Protein AF-A7SLQ4-F1 (afdb_monomer)

Mean predicted aligned error: 9.89 Å

pLDDT: mean 83.35, std 20.15, range [24.86, 98.38]

Solvent-accessible surface area (backbone atoms only — not comparable to full-atom values): 23420 Å² total; per-residue (Å²): 139,83,92,82,86,87,80,87,83,90,86,78,90,88,81,88,87,89,87,78,95,80,77,95,77,78,93,80,78,98,79,84,83,83,80,76,83,69,78,84,71,50,66,44,48,53,41,19,54,51,52,51,51,45,36,73,73,44,34,52,60,49,53,53,50,23,50,53,44,42,46,50,50,45,53,51,52,50,55,51,44,64,48,23,29,78,72,36,71,51,40,41,58,64,72,49,57,76,66,63,71,50,62,82,69,52,42,74,57,50,67,46,31,32,38,40,78,38,44,53,59,76,56,90,78,49,50,80,46,80,39,87,44,87,46,47,60,35,28,30,40,34,58,40,72,43,78,89,46,57,94,28,44,45,100,87,39,28,44,22,23,52,48,50,46,52,53,50,50,56,36,47,56,55,29,51,58,51,50,53,52,33,37,76,68,70,76,45,78,72,58,90,95,51,87,43,78,49,77,52,67,62,88,86,45,37,33,39,31,33,50,87,73,62,31,40,32,38,54,35,46,25,42,78,54,50,77,68,56,34,62,59,52,37,78,70,25,76,72,55,63,51,52,30,34,30,42,49,79,65,94,79,62,85,56,69,60,44,32,32,27,32,61,33,44,62,72,56,51,53,50,52,61,72,66,49,50,74,57,58,46,50,50,50,47,49,56,51,48,49,20,78,73,31,76,69,48,44,74,56,49,46,69,55,56,51,37,35,48,52,55,46,53,72,72,53,77,60,69,80,68,52,37,77,68,35,46,21,48,52,51,43,51,37,47,50,53,47,41,54,23,42,74,66,65,42,36,59,37,84,56,27,77,72,16,49,75,40,75,83,60,52,72,65,58,42,50,53,44,36,57,52,47,42,40,45,71,63,38,97,41,61,33,51,16,44,31,69,74,53,41,91,72,48,88,58,76,69,84,72,88,84,81,86,129

Radius of gyration: 29.83 Å; Cα contacts (8 Å, |Δi|>4): 556; chains: 1; bounding box: 87×60×106 Å

Secondary structure (DSSP, 8-state):
-------------------------------SS---------HHHHHHHHHHHHIIIIIHHHHHHHHHHHHHHHHHHHHHHHHHHHH-TTB-SHHHHHT---GGGSEEEETTEEEEEEEBP--TT-EEEEEE-SSTTEEEEEEES-GGGGGGB-TTSBB-HHHHHHHHHHHHHHHHHHHHHHHHTTS--PPTT---EEEEEETTEEEEEETTTTEEEEEEEEEEPPHHHHHHHTTTSSSPPP-EEE-PPPSS-SS-GGGEEEEE-HHHHHHHHHH--HHHHHHHHHHHHHHHH-HHHHTS-HHHHHHHHHHHHHH---GGGGSGGGHHHHHHHHHHHHHHHHHHT--EETTEEEEETTTTS-HHHHHHHHHHHHHHHS-SSHHHHHHHHHGGG-S-----TT---

InterPro domains:
  IPR024810 MAB21L/Cyclic GMP-AMP synthase-like receptor [SM01265] (101-378)
  IPR046903 Mab-21-like, nucleotidyltransferase domain [PF03281] (110-274)

Sequence (405 aa):
MNRRALSETNLFLSSKRYSSATQLSMLSSSKSLERLDTPQISEEEAFSIELQRFYERKVRTGREKALENKLLAFTAAMKVLINAQLVNERFTITELVQRNPRYCEIRELEANCFEFEIPVYLDGNYELLVHYAEEGGFVRLQIEDCSNWDDCVTEEGYLSASLVRSNLQLTLQKTLINMSKNIENEEDNLPDGVESISVFCDGSTIVLDINHGGILVDLVPSIRLTKYHIGWCKKFTRHIVPTHVLAKACERPMSDPESLWLLSFVEAEKKMLRQLKDNQQRLLDILVELREMDELLGEISFAQMQTVLFHLVSKIEDGFEWRDEELGERFLDALCILEEFLEKKYCEHFYISEANLFVAMGTVTMSQLKDKIRRITKPSCVACGLASIFGATSVVKCGFKGACA

Organism: Nematostella vectensis (NCBI:txid45351)

Structure (mmCIF, N/CA/C/O backbone):
data_AF-A7SLQ4-F1
#
_entry.id   AF-A7SLQ4-F1
#
loop_
_atom_site.group_PDB
_atom_site.id
_atom_site.type_symbol
_atom_site.label_atom_id
_atom_site.label_alt_id
_atom_site.label_comp_id
_atom_site.label_asym_id
_atom_site.label_entity_id
_atom_site.label_seq_id
_atom_site.pdbx_PDB_ins_code
_atom_site.Cartn_x
_atom_site.Cartn_y
_atom_site.Cartn_z
_atom_site.occupancy
_atom_site.B_iso_or_equiv
_atom_site.auth_seq_id
_atom_site.auth_comp_id
_atom_site.auth_asym_id
_atom_site.auth_atom_id
_atom_site.pdbx_PDB_model_num
ATOM 1 N N . MET A 1 1 ? -57.925 37.502 21.559 1.00 34.31 1 MET A N 1
ATOM 2 C CA . MET A 1 1 ? -58.351 37.412 22.976 1.00 34.31 1 MET A CA 1
ATOM 3 C C . MET A 1 1 ? -57.488 36.336 23.625 1.00 34.31 1 MET A C 1
ATOM 5 O O . MET A 1 1 ? -57.490 35.247 23.092 1.00 34.31 1 MET A O 1
ATOM 9 N N . ASN A 1 2 ? -56.674 36.514 24.661 1.00 33.12 2 ASN A N 1
ATOM 10 C CA . ASN A 1 2 ? -56.392 37.630 25.555 1.00 33.12 2 ASN A CA 1
ATOM 11 C C . ASN A 1 2 ? -54.949 37.438 26.087 1.00 33.12 2 ASN A C 1
ATOM 13 O O . ASN A 1 2 ? -54.518 36.307 26.287 1.00 33.12 2 ASN A O 1
ATOM 17 N N . ARG A 1 3 ? -54.215 38.540 26.285 1.00 26.48 3 ARG A N 1
ATOM 18 C CA . ARG A 1 3 ? -52.863 38.612 26.881 1.00 26.48 3 ARG A CA 1
ATOM 19 C C . ARG A 1 3 ? -52.901 38.423 28.408 1.00 26.48 3 ARG A C 1
ATOM 21 O O . ARG A 1 3 ? -53.893 38.826 29.009 1.00 26.48 3 ARG A O 1
ATOM 28 N N . ARG A 1 4 ? -51.776 37.973 28.997 1.00 31.50 4 ARG A N 1
ATOM 29 C CA . ARG A 1 4 ? -51.130 38.361 30.295 1.00 31.50 4 ARG A CA 1
ATOM 30 C C . ARG A 1 4 ? -50.151 37.226 30.673 1.00 31.50 4 ARG A C 1
ATOM 32 O O . ARG A 1 4 ? -50.599 36.093 30.717 1.00 31.50 4 ARG A O 1
ATOM 39 N N . ALA A 1 5 ? -48.824 37.336 30.780 1.00 29.20 5 ALA A N 1
ATOM 40 C CA . ALA A 1 5 ? -47.874 38.321 31.319 1.00 29.20 5 ALA A CA 1
ATOM 41 C C . ALA A 1 5 ? -47.843 38.434 32.863 1.00 29.20 5 ALA A C 1
ATOM 43 O O . ALA A 1 5 ? -48.797 38.960 33.429 1.00 29.20 5 ALA A O 1
ATOM 44 N N . LEU A 1 6 ? -46.671 38.054 33.425 1.00 27.31 6 LEU A N 1
ATOM 45 C CA . LEU A 1 6 ? -46.002 38.515 34.671 1.00 27.31 6 LEU A CA 1
ATOM 46 C C . LEU A 1 6 ? -46.604 38.030 36.014 1.00 27.31 6 LEU A C 1
ATOM 48 O O . LEU A 1 6 ? -47.814 37.908 36.118 1.00 27.31 6 LEU A O 1
ATOM 52 N N . SER A 1 7 ? -45.878 37.776 37.113 1.00 28.64 7 SER A N 1
ATOM 53 C CA . SER A 1 7 ? -44.445 37.721 37.468 1.00 28.64 7 SER A CA 1
ATOM 54 C C . SER A 1 7 ? -44.320 37.241 38.936 1.00 28.64 7 SER A C 1
ATOM 56 O O . SER A 1 7 ? -45.238 37.444 39.723 1.00 28.64 7 SER A O 1
ATOM 58 N N . GLU A 1 8 ? -43.162 36.668 39.276 1.00 26.80 8 GLU A N 1
ATOM 59 C CA . GLU A 1 8 ? -42.352 36.908 40.493 1.00 26.80 8 GLU A CA 1
ATOM 60 C C . GLU A 1 8 ? -42.892 36.730 41.942 1.00 26.80 8 GLU A C 1
ATOM 62 O O . GLU A 1 8 ? -43.658 37.520 42.479 1.00 26.80 8 GLU A O 1
ATOM 67 N N . THR A 1 9 ? -42.282 35.723 42.591 1.00 28.03 9 THR A N 1
ATOM 68 C CA . THR A 1 9 ? -41.553 35.723 43.887 1.00 28.03 9 THR A CA 1
ATOM 69 C C . THR A 1 9 ? -42.230 36.026 45.233 1.00 28.03 9 THR A C 1
ATOM 71 O O . THR A 1 9 ? -42.623 37.147 45.523 1.00 28.03 9 THR A O 1
ATOM 74 N N . ASN A 1 10 ? -42.111 35.002 46.097 1.00 28.42 10 ASN A N 1
ATOM 75 C CA . ASN A 1 10 ? -41.563 34.968 47.467 1.00 28.42 10 ASN A CA 1
ATOM 76 C C . ASN A 1 10 ? -42.058 35.946 48.534 1.00 28.42 10 ASN A C 1
ATOM 78 O O . ASN A 1 10 ? -41.946 37.148 48.372 1.00 28.42 10 ASN A O 1
ATOM 82 N N . LEU A 1 11 ? -42.387 35.367 49.698 1.00 25.58 11 LEU A N 1
ATOM 83 C CA . LEU A 1 11 ? -42.140 35.789 51.096 1.00 25.58 11 LEU A CA 1
ATOM 84 C C . LEU A 1 11 ? -43.277 35.156 51.936 1.00 25.58 11 LEU A C 1
ATOM 86 O O . LEU A 1 11 ? -44.420 35.181 51.507 1.00 25.58 11 LEU A O 1
ATOM 90 N N . PHE A 1 12 ? -43.149 34.577 53.129 1.00 24.86 12 PHE A N 1
ATOM 91 C CA . PHE A 1 12 ? -42.074 34.215 54.052 1.00 24.86 12 PHE A CA 1
ATOM 92 C C . PHE A 1 12 ? -42.808 33.633 55.296 1.00 24.86 12 PHE A C 1
ATOM 94 O O . PHE A 1 12 ? -43.900 34.092 55.612 1.00 24.86 12 PHE A O 1
ATOM 101 N N . LEU A 1 13 ? -42.165 32.720 56.039 1.00 25.97 13 LEU A N 1
ATOM 102 C CA . LEU A 1 13 ? -42.295 32.508 57.500 1.00 25.97 13 LEU A CA 1
ATOM 103 C C . LEU A 1 13 ? -43.634 32.072 58.131 1.00 25.97 13 LEU A C 1
ATOM 105 O O . LEU A 1 13 ? -44.606 32.815 58.152 1.00 25.97 13 LEU A O 1
ATOM 109 N N . SER A 1 14 ? -43.574 30.984 58.917 1.00 25.48 14 SER A N 1
ATOM 110 C CA . SER A 1 14 ? -43.620 31.057 60.399 1.00 25.48 14 SER A CA 1
ATOM 111 C C . SER A 1 14 ? -43.976 29.702 61.040 1.00 25.48 14 SER A C 1
ATOM 113 O O . SER A 1 14 ? -45.126 29.291 60.959 1.00 25.48 14 SER A O 1
ATOM 115 N N . SER A 1 15 ? -43.053 29.080 61.794 1.00 28.12 15 SER A N 1
ATOM 116 C CA . SER A 1 15 ? -43.176 28.975 63.269 1.00 28.12 15 SER A CA 1
ATOM 117 C C . SER A 1 15 ? -42.099 28.079 63.922 1.00 28.12 15 SER A C 1
ATOM 119 O O . SER A 1 15 ? -42.168 26.857 63.879 1.00 28.12 15 SER A O 1
ATOM 121 N N . LYS A 1 16 ? -41.129 28.744 64.566 1.00 29.34 16 LYS A N 1
ATOM 122 C CA . LYS A 1 16 ? -40.525 28.511 65.901 1.00 29.34 16 LYS A CA 1
ATOM 123 C C . LYS A 1 16 ? -40.570 27.098 66.532 1.00 29.34 16 LYS A C 1
ATOM 125 O O . LYS A 1 16 ? -41.649 26.630 66.881 1.00 29.34 16 LYS A O 1
ATOM 130 N N . ARG A 1 17 ? -39.405 26.623 67.014 1.00 27.52 17 ARG A N 1
ATOM 131 C CA . ARG A 1 17 ? -38.975 26.737 68.436 1.00 27.52 17 ARG A CA 1
ATOM 132 C C . ARG A 1 17 ? -37.481 26.413 68.644 1.00 27.52 17 ARG A C 1
ATOM 134 O O . ARG A 1 17 ? -36.905 25.594 67.945 1.00 27.52 17 ARG A O 1
ATOM 141 N N . TYR A 1 18 ? -36.907 27.137 69.603 1.00 26.39 18 TYR A N 1
ATOM 142 C CA . TYR A 1 18 ? -35.505 27.242 70.030 1.00 26.39 18 TYR A CA 1
ATOM 143 C C . TYR A 1 18 ? -35.081 26.170 71.046 1.00 26.39 18 TYR A C 1
ATOM 145 O O . TYR A 1 18 ? -35.873 25.881 71.938 1.00 26.39 18 TYR A O 1
ATOM 153 N N . SER A 1 19 ? -33.799 25.776 71.002 1.00 26.39 19 SER A N 1
ATOM 154 C CA . SER A 1 19 ? -32.787 25.784 72.097 1.00 26.39 19 SER A CA 1
ATOM 155 C C . SER A 1 19 ? -31.596 24.895 71.672 1.00 26.39 19 SER A C 1
ATOM 157 O O . SER A 1 19 ? -31.800 23.908 70.986 1.00 26.39 19 SER A O 1
ATOM 159 N N . SER A 1 20 ? -30.315 25.130 71.958 1.00 28.23 20 SER A N 1
ATOM 160 C CA . SER A 1 20 ? -29.557 26.163 72.669 1.00 28.23 20 SER A CA 1
ATOM 161 C C . SER A 1 20 ? -28.086 26.002 72.252 1.00 28.23 20 SER A C 1
ATOM 163 O O . SER A 1 20 ? -27.579 24.882 72.224 1.00 28.23 20 SER A O 1
ATOM 165 N N . ALA A 1 21 ? -27.390 27.100 71.964 1.00 28.05 21 ALA A N 1
ATOM 166 C CA . ALA A 1 21 ? -25.949 27.102 71.744 1.00 28.05 21 ALA A CA 1
ATOM 167 C C . ALA A 1 21 ? -25.218 27.174 73.090 1.00 28.05 21 ALA A C 1
ATOM 169 O O . ALA A 1 21 ? -25.101 28.249 73.674 1.00 28.05 21 ALA A O 1
ATOM 170 N N . THR A 1 22 ? -24.714 26.048 73.588 1.00 33.25 22 THR A N 1
ATOM 171 C CA . THR A 1 22 ? -23.527 26.023 74.456 1.00 33.25 22 THR A CA 1
ATOM 172 C C . THR A 1 22 ? -22.899 24.633 74.380 1.00 33.25 22 THR A C 1
ATOM 174 O O . THR A 1 22 ? -23.617 23.644 74.419 1.00 33.25 22 THR A O 1
ATOM 177 N N . GLN A 1 23 ? -21.566 24.590 74.314 1.00 35.19 23 GLN A N 1
ATOM 178 C CA . GLN A 1 23 ? -20.690 23.408 74.225 1.00 35.19 23 GLN A CA 1
ATOM 179 C C . GLN A 1 23 ? -20.319 22.940 72.808 1.00 35.19 23 GLN A C 1
ATOM 181 O O . GLN A 1 23 ? -20.447 21.784 72.423 1.00 35.19 23 GLN A O 1
ATOM 186 N N . LEU A 1 24 ? -19.693 23.865 72.075 1.00 32.03 24 LEU A N 1
ATOM 187 C CA . LEU A 1 24 ? -18.452 23.542 71.370 1.00 32.03 24 LEU A CA 1
ATOM 188 C C . LEU A 1 24 ? -17.448 22.927 72.362 1.00 32.03 24 LEU A C 1
ATOM 190 O O . LEU A 1 24 ? -16.777 23.653 73.089 1.00 32.03 24 LEU A O 1
ATOM 194 N N . SER A 1 25 ? -17.332 21.604 72.384 1.00 29.36 25 SER A N 1
ATOM 195 C CA . SER A 1 25 ? -16.071 20.933 72.702 1.00 29.36 25 SER A CA 1
ATOM 196 C C . SER A 1 25 ? -16.138 19.481 72.256 1.00 29.36 25 SER A C 1
ATOM 198 O O . SER A 1 25 ? -17.087 18.782 72.594 1.00 29.36 25 SER A O 1
ATOM 200 N N . MET A 1 26 ? -15.061 19.052 71.601 1.00 28.72 26 MET A N 1
ATOM 201 C CA . MET A 1 26 ? -14.719 17.680 71.203 1.00 28.72 26 MET A CA 1
ATOM 202 C C . MET A 1 26 ? -15.067 17.337 69.752 1.00 28.72 26 MET A C 1
ATOM 204 O O . MET A 1 26 ? -15.938 16.535 69.435 1.00 28.72 26 MET A O 1
ATOM 208 N N . LEU A 1 27 ? -14.261 17.922 68.862 1.00 34.81 27 LEU A N 1
ATOM 209 C CA . LEU A 1 27 ? -13.761 17.233 67.677 1.00 34.81 27 LEU A CA 1
ATOM 210 C C . LEU A 1 27 ? -13.398 15.780 68.021 1.00 34.81 27 LEU A C 1
ATOM 212 O O . LEU A 1 27 ? -12.477 15.549 68.799 1.00 34.81 27 LEU A O 1
ATOM 216 N N . SER A 1 28 ? -14.059 14.812 67.397 1.00 27.47 28 SER A N 1
ATOM 217 C CA . SER A 1 28 ? -13.369 13.651 66.830 1.00 27.47 28 SER A CA 1
ATOM 218 C C . SER A 1 28 ? -14.293 12.897 65.875 1.00 27.47 28 SER A C 1
ATOM 220 O O . SER A 1 28 ? -15.456 12.648 66.165 1.00 27.47 28 SER A O 1
ATOM 222 N N . SER A 1 29 ? -13.718 12.524 64.732 1.00 32.59 29 SER A N 1
ATOM 223 C CA . SER A 1 29 ? -14.292 11.690 63.671 1.00 32.59 29 SER A CA 1
ATOM 224 C C . SER A 1 29 ? -15.129 12.390 62.592 1.00 32.59 29 SER A C 1
ATOM 226 O O . SER A 1 29 ? -16.211 11.941 62.213 1.00 32.59 29 SER A O 1
ATOM 228 N N . SER A 1 30 ? -14.532 13.398 61.957 1.00 31.55 30 SER A N 1
ATOM 229 C CA . SER A 1 30 ? -14.792 13.740 60.551 1.00 31.55 30 SER A CA 1
ATOM 230 C C . SER A 1 30 ? -14.267 12.624 59.624 1.00 31.55 30 SER A C 1
ATOM 232 O O . SER A 1 30 ? -13.260 12.795 58.946 1.00 31.55 30 SER A O 1
ATOM 234 N N . LYS A 1 31 ? -14.892 11.441 59.640 1.00 32.25 31 LYS A N 1
ATOM 235 C CA . LYS A 1 31 ? -14.571 10.326 58.721 1.00 32.25 31 LYS A CA 1
ATOM 236 C C . LYS A 1 31 ? -15.770 9.818 57.916 1.00 32.25 31 LYS A C 1
ATOM 238 O O . LYS A 1 31 ? -15.685 8.769 57.287 1.00 32.25 31 LYS A O 1
ATOM 243 N N . SER A 1 32 ? -16.864 10.572 57.894 1.00 33.34 32 SER A N 1
ATOM 244 C CA . SER A 1 32 ? -18.133 10.106 57.317 1.00 33.34 32 SER A CA 1
ATOM 245 C C . SER A 1 32 ? -18.668 10.987 56.186 1.00 33.34 32 SER A C 1
ATOM 247 O O . SER A 1 32 ? -19.833 10.853 55.834 1.00 33.34 32 SER A O 1
ATOM 249 N N . LEU A 1 33 ? -17.861 11.900 55.630 1.00 33.44 33 LEU A N 1
ATOM 250 C CA . LEU A 1 33 ? -18.352 12.904 54.675 1.00 33.44 33 LEU A CA 1
ATOM 251 C C . LEU A 1 33 ? -17.434 13.139 53.467 1.00 33.44 33 LEU A C 1
ATOM 253 O O . LEU A 1 33 ? -17.383 14.233 52.926 1.00 33.44 33 LEU A O 1
ATOM 257 N N . GLU A 1 34 ? -16.756 12.084 53.013 1.00 34.38 34 GLU A N 1
ATOM 258 C CA . GLU A 1 34 ? -16.127 12.022 51.686 1.00 34.38 34 GLU A CA 1
ATOM 259 C C . GLU A 1 34 ? -16.472 10.679 51.024 1.00 34.38 34 GLU A C 1
ATOM 261 O O . GLU A 1 34 ? -15.651 9.785 50.845 1.00 34.38 34 GLU A O 1
ATOM 266 N N . ARG A 1 35 ? -17.751 10.513 50.696 1.00 34.09 35 ARG A N 1
ATOM 267 C CA . ARG A 1 35 ? -18.172 9.735 49.528 1.00 34.09 35 ARG A CA 1
ATOM 268 C C . ARG A 1 35 ? -19.034 10.673 48.700 1.00 34.09 35 ARG A C 1
ATOM 270 O O . ARG A 1 35 ? -20.253 10.606 48.732 1.00 34.09 35 ARG A O 1
ATOM 277 N N . LEU A 1 36 ? -18.371 11.646 48.082 1.00 36.94 36 LEU A N 1
ATOM 278 C CA . LEU A 1 36 ? -18.930 12.306 46.913 1.00 36.94 36 LEU A CA 1
ATOM 279 C C . LEU A 1 36 ? -18.995 11.227 45.835 1.00 36.94 36 LEU A C 1
ATOM 281 O O . LEU A 1 36 ? -17.970 10.623 45.520 1.00 36.94 36 LEU A O 1
ATOM 285 N N . ASP A 1 37 ? -20.205 10.953 45.357 1.00 38.84 37 ASP A N 1
ATOM 286 C CA . ASP A 1 37 ? -20.482 10.087 44.220 1.00 38.84 37 ASP A CA 1
ATOM 287 C C . ASP A 1 37 ? -19.695 10.596 43.006 1.00 38.84 37 ASP A C 1
ATOM 289 O O . ASP A 1 37 ? -20.134 11.480 42.272 1.00 38.84 37 ASP A O 1
ATOM 293 N N . THR A 1 38 ? -18.487 10.070 42.803 1.00 41.66 38 THR A N 1
ATOM 294 C CA . THR A 1 38 ? -17.856 10.101 41.485 1.00 41.66 38 THR A CA 1
ATOM 295 C C . THR A 1 38 ? -18.766 9.302 40.561 1.00 41.66 38 THR A C 1
ATOM 297 O O . THR A 1 38 ? -19.025 8.138 40.889 1.00 41.66 38 THR A O 1
ATOM 300 N N . PRO A 1 39 ? -19.267 9.876 39.452 1.00 45.38 39 PRO A N 1
ATOM 301 C CA . PRO A 1 39 ? -20.047 9.103 38.499 1.00 45.38 39 PRO A CA 1
ATOM 302 C C . PRO A 1 39 ? -19.217 7.884 38.094 1.00 45.38 39 PRO A C 1
ATOM 304 O O . PRO A 1 39 ? -18.028 8.013 37.791 1.00 45.38 39 PRO A O 1
ATOM 307 N N . GLN A 1 40 ? -19.809 6.692 38.189 1.00 56.25 40 GLN A N 1
ATOM 308 C CA . GLN A 1 40 ? -19.210 5.485 37.633 1.00 56.25 40 GLN A CA 1
ATOM 309 C C . GLN A 1 40 ? -19.183 5.670 36.116 1.00 56.25 40 GLN A C 1
ATOM 311 O O . GLN A 1 40 ? -20.174 5.408 35.446 1.00 56.25 40 GLN A O 1
ATOM 316 N N . ILE A 1 41 ? -18.069 6.201 35.613 1.00 65.00 41 ILE A N 1
ATOM 317 C CA . ILE A 1 41 ? -17.750 6.262 34.186 1.00 65.00 41 ILE A CA 1
ATOM 318 C C . ILE A 1 41 ? -17.782 4.819 33.673 1.00 65.00 41 ILE A C 1
ATOM 320 O O . ILE A 1 41 ? -17.205 3.934 34.319 1.00 65.00 41 ILE A O 1
ATOM 324 N N . SER A 1 42 ? -18.491 4.575 32.569 1.00 73.06 42 SER A N 1
ATOM 325 C CA . SER A 1 42 ? -18.540 3.237 31.972 1.00 73.06 42 SER A CA 1
ATOM 326 C C . SER A 1 42 ? -17.159 2.837 31.436 1.00 73.06 42 SER A C 1
ATOM 328 O O . SER A 1 42 ? -16.266 3.675 31.275 1.00 73.06 42 SER A O 1
ATOM 330 N N . GLU A 1 43 ? -16.941 1.545 31.191 1.00 70.88 43 GLU A N 1
ATOM 331 C CA . GLU A 1 43 ? -15.653 1.079 30.670 1.00 70.88 43 GLU A CA 1
ATOM 332 C C . GLU A 1 43 ? -15.348 1.717 29.308 1.00 70.88 43 GLU A C 1
ATOM 334 O O . GLU A 1 43 ? -14.238 2.193 29.069 1.00 70.88 43 GLU A O 1
ATOM 339 N N . GLU A 1 44 ? -16.371 1.810 28.466 1.00 74.44 44 GLU A N 1
ATOM 340 C CA . GLU A 1 44 ? -16.344 2.386 27.126 1.00 74.44 44 GLU A CA 1
ATOM 341 C C . GLU A 1 44 ? -16.034 3.888 27.167 1.00 74.44 44 GLU A C 1
ATOM 343 O O . GLU A 1 44 ? -15.155 4.360 26.445 1.00 74.44 44 GLU A O 1
ATOM 348 N N . GLU A 1 45 ? -16.668 4.632 28.077 1.00 80.31 45 GLU A N 1
ATOM 349 C CA . GLU A 1 45 ? -16.442 6.072 28.240 1.00 80.31 45 GLU A CA 1
ATOM 350 C C . GLU A 1 45 ? -15.003 6.367 28.708 1.00 80.31 45 GLU A C 1
ATOM 352 O O . GLU A 1 45 ? -14.358 7.310 28.238 1.00 80.31 45 GLU A O 1
ATOM 357 N N . ALA A 1 46 ? -14.440 5.519 29.574 1.00 80.06 46 ALA A N 1
ATOM 358 C CA . ALA A 1 46 ? -13.041 5.627 29.982 1.00 80.06 46 ALA A CA 1
ATOM 359 C C . ALA A 1 46 ? -12.067 5.349 28.820 1.00 80.06 46 ALA A C 1
ATOM 361 O O . ALA A 1 46 ? -11.051 6.044 28.696 1.00 80.06 46 ALA A O 1
ATOM 362 N N . PHE A 1 47 ? -12.382 4.381 27.951 1.00 80.62 47 PHE A N 1
ATOM 363 C CA . PHE A 1 47 ? -11.637 4.147 26.711 1.00 80.62 47 PHE A CA 1
ATOM 364 C C . PHE A 1 47 ? -11.706 5.358 25.779 1.00 80.62 47 PHE A C 1
ATOM 366 O O . PHE A 1 47 ? -10.658 5.826 25.332 1.00 80.62 47 PHE A O 1
ATOM 373 N N . SER A 1 48 ? -12.897 5.915 25.540 1.00 87.31 48 SER A N 1
ATOM 374 C CA . SER A 1 48 ? -13.086 7.102 24.696 1.00 87.31 48 SER A CA 1
ATOM 375 C C . SER A 1 48 ? -12.230 8.282 25.170 1.00 87.31 48 SER A C 1
ATOM 377 O O . SER A 1 48 ? -11.531 8.905 24.368 1.00 87.31 48 SER A O 1
ATOM 379 N N . ILE A 1 49 ? -12.196 8.553 26.481 1.00 87.50 49 ILE A N 1
ATOM 380 C CA . ILE A 1 49 ? -11.398 9.649 27.055 1.00 87.50 49 ILE A CA 1
ATOM 381 C C . ILE A 1 49 ? -9.893 9.446 26.824 1.00 87.50 49 ILE A C 1
ATOM 383 O O . ILE A 1 49 ? -9.191 10.393 26.456 1.00 87.50 49 ILE A O 1
ATOM 387 N N . GLU A 1 50 ? -9.363 8.245 27.063 1.00 86.94 50 GLU A N 1
ATOM 388 C CA . GLU A 1 50 ? -7.927 7.995 26.879 1.00 86.94 50 GLU A CA 1
ATOM 389 C C . GLU A 1 50 ? -7.528 7.954 25.401 1.00 86.94 50 GLU A C 1
ATOM 391 O O . GLU A 1 50 ? -6.485 8.504 25.043 1.00 86.94 50 GLU A O 1
ATOM 396 N N . LEU A 1 51 ? -8.372 7.399 24.527 1.00 89.75 51 LEU A N 1
ATOM 397 C CA . LEU A 1 51 ? -8.166 7.449 23.078 1.00 89.75 51 LEU A CA 1
ATOM 398 C C . LEU A 1 51 ? -8.149 8.889 22.562 1.00 89.75 51 LEU A C 1
ATOM 400 O O . LEU A 1 51 ? -7.287 9.238 21.757 1.00 89.75 51 LEU A O 1
ATOM 404 N N . GLN A 1 52 ? -9.034 9.750 23.067 1.00 91.25 52 GLN A N 1
ATOM 405 C CA . GLN A 1 52 ? -9.038 11.165 22.705 1.00 91.25 52 GLN A CA 1
ATOM 406 C C . GLN A 1 52 ? -7.737 11.862 23.128 1.00 91.25 52 GLN A C 1
ATOM 408 O O . GLN A 1 52 ? -7.122 12.582 22.338 1.00 91.25 52 GLN A O 1
ATOM 413 N N . ARG A 1 53 ? -7.252 11.607 24.350 1.00 90.44 53 ARG A N 1
ATOM 414 C CA . ARG A 1 53 ? -5.960 12.145 24.815 1.00 90.44 53 ARG A CA 1
ATOM 415 C C . ARG A 1 53 ? -4.792 11.630 23.986 1.00 90.44 53 ARG A C 1
ATOM 417 O O . ARG A 1 53 ? -3.868 12.390 23.695 1.00 90.44 53 ARG A O 1
ATOM 424 N N . PHE A 1 54 ? -4.808 10.347 23.641 1.00 90.81 54 PHE A N 1
ATOM 425 C CA . PHE A 1 54 ? -3.808 9.737 22.776 1.00 90.81 54 PHE A CA 1
ATOM 426 C C . PHE A 1 54 ? -3.800 10.400 21.396 1.00 90.81 54 PHE A C 1
ATOM 428 O O . PHE A 1 54 ? -2.734 10.778 20.898 1.00 90.81 54 PHE A O 1
ATOM 435 N N . TYR A 1 55 ? -4.988 10.632 20.834 1.00 93.00 55 TYR A N 1
ATOM 436 C CA . TYR A 1 55 ? -5.149 11.295 19.551 1.00 93.00 55 TYR A CA 1
ATOM 437 C C . TYR A 1 55 ? -4.538 12.700 19.544 1.00 93.00 55 TYR A C 1
ATOM 439 O O . TYR A 1 55 ? -3.719 13.031 18.685 1.00 93.00 55 TYR A O 1
ATOM 447 N N . GLU A 1 56 ? -4.884 13.512 20.543 1.00 92.75 56 GLU A N 1
ATOM 448 C CA . GLU A 1 56 ? -4.416 14.896 20.657 1.00 92.75 56 GLU A CA 1
ATOM 449 C C . GLU A 1 56 ? -2.909 15.011 20.903 1.00 92.75 56 GLU A C 1
ATOM 451 O O . GLU A 1 56 ? -2.272 15.938 20.403 1.00 92.75 56 GLU A O 1
ATOM 456 N N . ARG A 1 57 ? -2.334 14.097 21.694 1.00 90.38 57 ARG A N 1
ATOM 457 C CA . ARG A 1 57 ? -0.926 14.179 22.110 1.00 90.38 57 ARG A CA 1
ATOM 458 C C . ARG A 1 57 ? 0.039 13.568 21.110 1.00 90.38 57 ARG A C 1
ATOM 460 O O . ARG A 1 57 ? 1.169 14.044 21.018 1.00 90.38 57 ARG A O 1
ATOM 467 N N . LYS A 1 58 ? -0.366 12.485 20.444 1.00 90.75 58 LYS A N 1
ATOM 468 C CA . LYS A 1 58 ? 0.550 11.659 19.657 1.00 90.75 58 LYS A CA 1
ATOM 469 C C . LYS A 1 58 ? 0.092 11.473 18.220 1.00 90.75 58 LYS A C 1
ATOM 471 O O . LYS A 1 58 ? 0.837 11.860 17.325 1.00 90.75 58 LYS A O 1
ATOM 476 N N . VAL A 1 59 ? -1.127 10.973 18.012 1.00 94.19 59 VAL A N 1
ATOM 477 C CA . VAL A 1 59 ? -1.619 10.633 16.666 1.00 94.19 59 VAL A CA 1
ATOM 478 C C . VAL A 1 59 ? -1.544 11.841 15.739 1.00 94.19 59 VAL A C 1
ATOM 480 O O . VAL A 1 59 ? -0.962 11.741 14.668 1.00 94.19 59 VAL A O 1
ATOM 483 N N . ARG A 1 60 ? -2.051 13.011 16.154 1.00 93.00 60 ARG A N 1
ATOM 484 C CA . ARG A 1 60 ? -2.062 14.203 15.290 1.00 93.00 60 ARG A CA 1
ATOM 485 C C . ARG A 1 60 ? -0.664 14.575 14.782 1.00 93.00 60 ARG A C 1
ATOM 487 O O . ARG A 1 60 ? -0.477 14.728 13.581 1.00 93.00 60 ARG A O 1
ATOM 494 N N . THR A 1 61 ? 0.311 14.659 15.684 1.00 93.31 61 THR A N 1
ATOM 495 C CA . THR A 1 61 ? 1.705 14.979 15.341 1.00 93.31 61 THR A CA 1
ATOM 496 C C . THR A 1 61 ? 2.335 13.895 14.459 1.00 93.31 61 THR A C 1
ATOM 498 O O . THR A 1 61 ? 3.074 14.208 13.529 1.00 93.31 61 THR A O 1
ATOM 501 N N . GLY A 1 62 ? 2.030 12.618 14.722 1.00 93.31 62 GLY A N 1
ATOM 502 C CA . GLY A 1 62 ? 2.475 11.492 13.897 1.00 93.31 62 GLY A CA 1
ATOM 503 C C . GLY A 1 62 ? 1.938 11.575 12.467 1.00 93.31 62 GLY A C 1
ATOM 504 O O . GLY A 1 62 ? 2.708 11.478 11.513 1.00 93.31 62 GLY A O 1
ATOM 505 N N . ARG A 1 63 ? 0.637 11.854 12.305 1.00 93.81 63 ARG A N 1
ATOM 506 C CA . ARG A 1 63 ? -0.010 12.028 10.992 1.00 93.81 63 ARG A CA 1
ATOM 507 C C . ARG A 1 63 ? 0.501 13.256 10.238 1.00 93.81 63 ARG A C 1
ATOM 509 O O . ARG A 1 63 ? 0.676 13.178 9.025 1.00 93.81 63 ARG A O 1
ATOM 516 N N . GLU A 1 64 ? 0.765 14.363 10.934 1.00 93.56 64 GLU A N 1
ATOM 517 C CA . GLU A 1 64 ? 1.393 15.559 10.349 1.00 93.56 64 GLU A CA 1
ATOM 518 C C . GLU A 1 64 ? 2.778 15.222 9.777 1.00 93.56 64 GLU A C 1
ATOM 520 O O . GLU A 1 64 ? 3.037 15.478 8.602 1.00 93.56 64 GLU A O 1
ATOM 525 N N . LYS A 1 65 ? 3.626 14.535 10.553 1.00 94.19 65 LYS A N 1
ATOM 526 C CA . LYS A 1 65 ? 4.948 14.090 10.089 1.00 94.19 65 LYS A CA 1
ATOM 527 C C . LYS A 1 65 ? 4.863 13.081 8.938 1.00 94.19 65 LYS A C 1
ATOM 529 O O . LYS A 1 65 ? 5.623 13.178 7.978 1.00 94.19 65 LYS A O 1
ATOM 534 N N . ALA A 1 66 ? 3.939 12.122 9.004 1.00 93.81 66 ALA A N 1
ATOM 535 C CA . ALA A 1 66 ? 3.726 11.158 7.924 1.00 93.81 66 ALA A CA 1
ATOM 536 C C . ALA A 1 66 ? 3.320 11.860 6.617 1.00 93.81 66 ALA A C 1
ATOM 538 O O . ALA A 1 66 ? 3.771 11.476 5.541 1.00 93.81 66 ALA A O 1
ATOM 539 N N . LEU A 1 67 ? 2.521 12.929 6.699 1.00 93.31 67 LEU A N 1
ATOM 540 C CA . LEU A 1 67 ? 2.149 13.743 5.543 1.00 93.31 67 LEU A CA 1
ATOM 541 C C . LEU A 1 67 ? 3.346 14.506 4.950 1.00 93.31 67 LEU A C 1
ATOM 543 O O . LEU A 1 67 ? 3.479 14.561 3.727 1.00 93.31 67 LEU A O 1
ATOM 547 N N . GLU A 1 68 ? 4.219 15.064 5.789 1.00 94.00 68 GLU A N 1
ATOM 548 C CA . GLU A 1 68 ? 5.467 15.707 5.349 1.00 94.00 68 GLU A CA 1
ATOM 549 C C . GLU A 1 68 ? 6.387 14.706 4.637 1.00 94.00 68 GLU A C 1
ATOM 551 O O . GLU A 1 68 ? 6.829 14.951 3.511 1.00 94.00 68 GLU A O 1
ATOM 556 N N . ASN A 1 69 ? 6.592 13.533 5.242 1.00 96.00 69 ASN A N 1
ATOM 557 C CA . ASN A 1 69 ? 7.358 12.443 4.643 1.00 96.00 69 ASN A CA 1
ATOM 558 C C . ASN A 1 69 ? 6.753 12.003 3.306 1.00 96.00 69 ASN A C 1
ATOM 560 O O . ASN A 1 69 ? 7.472 11.814 2.328 1.00 96.00 69 ASN A O 1
ATOM 564 N N . LYS A 1 70 ? 5.424 11.894 3.234 1.00 95.06 70 LYS A N 1
ATOM 565 C CA . LYS A 1 70 ? 4.700 11.517 2.017 1.00 95.06 70 LYS A CA 1
ATOM 566 C C . LYS A 1 70 ? 4.933 12.505 0.876 1.00 95.06 70 LYS A C 1
ATOM 568 O O . LYS A 1 70 ? 5.069 12.098 -0.279 1.00 95.06 70 LYS A O 1
ATOM 573 N N . LEU A 1 71 ? 4.983 13.801 1.184 1.00 93.56 71 LEU A N 1
ATOM 574 C CA . LEU A 1 71 ? 5.276 14.846 0.205 1.00 93.56 71 LEU A CA 1
ATOM 575 C C . LEU A 1 71 ? 6.713 14.732 -0.323 1.00 93.56 71 LEU A C 1
ATOM 577 O O . LEU A 1 71 ? 6.928 14.808 -1.537 1.00 93.56 71 LEU A O 1
ATOM 581 N N . LEU A 1 72 ? 7.681 14.517 0.570 1.00 95.31 72 LEU A N 1
ATOM 582 C CA . LEU A 1 72 ? 9.086 14.348 0.201 1.00 95.31 72 LEU A CA 1
ATOM 583 C C . LEU A 1 72 ? 9.295 13.073 -0.634 1.00 95.31 72 LEU A C 1
ATOM 585 O O . LEU A 1 72 ? 9.913 13.133 -1.697 1.00 95.31 72 LEU A O 1
ATOM 589 N N . ALA A 1 73 ? 8.681 11.960 -0.216 1.00 96.50 73 ALA A N 1
ATOM 590 C CA . ALA A 1 73 ? 8.657 10.680 -0.924 1.00 96.50 73 ALA A CA 1
ATOM 591 C C . ALA A 1 73 ? 8.150 10.830 -2.362 1.00 96.50 73 ALA A C 1
ATOM 593 O O . ALA A 1 73 ? 8.821 10.432 -3.313 1.00 96.50 73 ALA A O 1
ATOM 594 N N . PHE A 1 74 ? 6.977 11.451 -2.527 1.00 94.50 74 PHE A N 1
ATOM 595 C CA . PHE A 1 74 ? 6.386 11.696 -3.839 1.00 94.50 74 PHE A CA 1
ATOM 596 C C . PHE A 1 74 ? 7.302 12.549 -4.721 1.00 94.50 74 PHE A C 1
ATOM 598 O O . PHE A 1 74 ? 7.509 12.228 -5.889 1.00 94.50 74 PHE A O 1
ATOM 605 N N . THR A 1 75 ? 7.871 13.621 -4.166 1.00 93.50 75 THR A N 1
ATOM 606 C CA . THR A 1 75 ? 8.727 14.550 -4.916 1.00 93.50 75 THR A CA 1
ATOM 607 C C . THR A 1 75 ? 10.005 13.865 -5.401 1.00 93.50 75 THR A C 1
ATOM 609 O O . THR A 1 75 ? 10.362 13.983 -6.576 1.00 93.50 75 THR A O 1
ATOM 612 N N . ALA A 1 76 ? 10.664 13.098 -4.530 1.00 95.75 76 ALA A N 1
ATOM 613 C CA . ALA A 1 76 ? 11.854 12.328 -4.874 1.00 95.75 76 ALA A CA 1
ATOM 614 C C . ALA A 1 76 ? 11.551 11.230 -5.907 1.00 95.75 76 ALA A C 1
ATOM 616 O O . ALA A 1 76 ? 12.228 11.155 -6.933 1.00 95.75 76 ALA A O 1
ATOM 617 N N . ALA A 1 77 ? 10.497 10.435 -5.695 1.00 95.12 77 ALA A N 1
ATOM 618 C CA . ALA A 1 77 ? 10.096 9.377 -6.622 1.00 95.12 77 ALA A CA 1
ATOM 619 C C . ALA A 1 77 ? 9.741 9.935 -8.011 1.00 95.12 77 ALA A C 1
ATOM 621 O O . ALA A 1 77 ? 10.218 9.423 -9.025 1.00 95.12 77 ALA A O 1
ATOM 622 N N . MET A 1 78 ? 8.988 11.040 -8.072 1.00 92.81 78 MET A N 1
ATOM 623 C CA . MET A 1 78 ? 8.679 11.728 -9.329 1.00 92.81 78 MET A CA 1
ATOM 624 C C . MET A 1 78 ? 9.939 12.229 -10.038 1.00 92.81 78 MET A C 1
ATOM 626 O O . MET A 1 78 ? 10.061 12.056 -11.250 1.00 92.81 78 MET A O 1
ATOM 630 N N . LYS A 1 79 ? 10.890 12.829 -9.309 1.00 93.94 79 LYS A N 1
ATOM 631 C CA . LYS A 1 79 ? 12.159 13.310 -9.878 1.00 93.94 79 LYS A CA 1
ATOM 632 C C . LYS A 1 79 ? 12.978 12.170 -10.483 1.00 93.94 79 LYS A C 1
ATOM 634 O O . LYS A 1 79 ? 13.517 12.321 -11.583 1.00 93.94 79 LYS A O 1
ATOM 639 N N . VAL A 1 80 ? 13.053 11.035 -9.792 1.00 95.81 80 VAL A N 1
ATOM 640 C CA . VAL A 1 80 ? 13.739 9.837 -10.290 1.00 95.81 80 VAL A CA 1
ATOM 641 C C . VAL A 1 80 ? 13.028 9.295 -11.527 1.00 95.81 80 VAL A C 1
ATOM 643 O O . VAL A 1 80 ? 13.681 9.035 -12.533 1.00 95.81 80 VAL A O 1
ATOM 646 N N . LEU A 1 81 ? 11.697 9.207 -11.514 1.00 93.75 81 LEU A N 1
ATOM 647 C CA . LEU A 1 81 ? 10.930 8.684 -12.644 1.00 93.75 81 LEU A CA 1
ATOM 648 C C . LEU A 1 81 ? 11.006 9.587 -13.892 1.00 93.75 81 LEU A C 1
ATOM 650 O O . LEU A 1 81 ? 11.116 9.084 -15.010 1.00 93.75 81 LEU A O 1
ATOM 654 N N . ILE A 1 82 ? 11.033 10.914 -13.716 1.00 92.62 82 ILE A N 1
ATOM 655 C CA . ILE A 1 82 ? 11.269 11.880 -14.805 1.00 92.62 82 ILE A CA 1
ATOM 656 C C . ILE A 1 82 ? 12.616 11.632 -15.488 1.00 92.62 82 ILE A C 1
ATOM 658 O O . ILE A 1 82 ? 12.710 11.779 -16.702 1.00 92.62 82 ILE A O 1
ATOM 662 N N . ASN A 1 83 ? 13.655 11.275 -14.736 1.00 94.69 83 ASN A N 1
ATOM 663 C CA . ASN A 1 83 ? 14.955 10.943 -15.313 1.00 94.69 83 ASN A CA 1
ATOM 664 C C . ASN A 1 83 ? 14.973 9.519 -15.887 1.00 94.69 83 ASN A C 1
ATOM 666 O O . ASN A 1 83 ? 15.603 9.279 -16.915 1.00 94.69 83 ASN A O 1
ATOM 670 N N . ALA A 1 84 ? 14.240 8.586 -15.275 1.00 95.44 84 ALA A N 1
ATOM 671 C CA . ALA A 1 84 ? 14.166 7.201 -15.724 1.00 95.44 84 ALA A CA 1
ATOM 672 C C . ALA A 1 84 ? 13.554 7.066 -17.120 1.00 95.44 84 ALA A C 1
ATOM 674 O O . ALA A 1 84 ? 14.051 6.272 -17.916 1.00 95.44 84 ALA A O 1
ATOM 675 N N . GLN A 1 85 ? 12.563 7.896 -17.461 1.00 93.69 85 GLN A N 1
ATOM 676 C CA . GLN A 1 85 ? 11.968 7.896 -18.804 1.00 93.69 85 GLN A CA 1
ATOM 677 C C . GLN A 1 85 ? 12.993 8.225 -19.912 1.00 93.69 85 GLN A C 1
ATOM 679 O O . GLN A 1 85 ? 12.821 7.807 -21.051 1.00 93.69 85 GLN A O 1
ATOM 684 N N . LEU A 1 86 ? 14.062 8.974 -19.590 1.00 92.62 86 LEU A N 1
ATOM 685 C CA . LEU A 1 86 ? 15.138 9.311 -20.534 1.00 92.62 86 LEU A CA 1
ATOM 686 C C . LEU A 1 86 ? 16.098 8.136 -20.747 1.00 92.62 86 LEU A C 1
ATOM 688 O O . LEU A 1 86 ? 16.791 8.071 -21.760 1.00 92.62 86 LEU A O 1
ATOM 692 N N . VAL A 1 87 ? 16.165 7.225 -19.775 1.00 95.19 87 VAL A N 1
ATOM 693 C CA . VAL A 1 87 ? 16.974 6.004 -19.834 1.00 95.19 87 VAL A CA 1
ATOM 694 C C . VAL A 1 87 ? 16.199 4.875 -20.509 1.00 95.19 87 VAL A C 1
ATOM 696 O O . VAL A 1 87 ? 16.789 4.083 -21.243 1.00 95.19 87 VAL A O 1
ATOM 699 N N . ASN A 1 88 ? 14.896 4.788 -20.247 1.00 94.25 88 ASN A N 1
ATOM 700 C CA . ASN A 1 88 ? 14.016 3.767 -20.789 1.00 94.25 88 ASN A CA 1
ATOM 701 C C . ASN A 1 88 ? 12.599 4.321 -20.974 1.00 94.25 88 ASN A C 1
ATOM 703 O O . ASN A 1 88 ? 11.866 4.540 -20.010 1.00 94.25 88 ASN A O 1
ATOM 707 N N . GLU A 1 89 ? 12.197 4.478 -22.232 1.00 91.00 89 GLU A N 1
ATOM 708 C CA . GLU A 1 89 ? 10.889 5.015 -22.616 1.00 91.00 89 GLU A CA 1
ATOM 709 C C . GLU A 1 89 ? 9.710 4.092 -22.272 1.00 91.00 89 GLU A C 1
ATOM 711 O O . GLU A 1 89 ? 8.558 4.502 -22.375 1.00 91.00 89 GLU A O 1
ATOM 716 N N . ARG A 1 90 ? 9.967 2.854 -21.829 1.00 92.88 90 ARG A N 1
ATOM 717 C CA . ARG A 1 90 ? 8.915 1.925 -21.395 1.00 92.88 90 ARG A CA 1
ATOM 718 C C . ARG A 1 90 ? 8.291 2.302 -20.045 1.00 92.88 90 ARG A C 1
ATOM 720 O O . ARG A 1 90 ? 7.191 1.843 -19.737 1.00 92.88 90 ARG A O 1
ATOM 727 N N . PHE A 1 91 ? 8.960 3.136 -19.248 1.00 92.69 91 PHE A N 1
ATOM 728 C CA . PHE A 1 91 ? 8.452 3.649 -17.972 1.00 92.69 91 PHE A CA 1
ATOM 729 C C . PHE A 1 91 ? 8.187 5.147 -18.109 1.00 92.69 91 PHE A C 1
ATOM 731 O O . PHE A 1 91 ? 9.113 5.957 -18.092 1.00 92.69 91 PHE A O 1
ATOM 738 N N . THR A 1 92 ? 6.918 5.526 -18.275 1.00 83.19 92 THR A N 1
ATOM 739 C CA . THR A 1 92 ? 6.553 6.907 -18.630 1.00 83.19 92 THR A CA 1
ATOM 740 C C . THR A 1 92 ? 5.771 7.602 -17.528 1.00 83.19 92 THR A C 1
ATOM 742 O O . THR A 1 92 ? 4.988 6.996 -16.799 1.00 83.19 92 THR A O 1
ATOM 745 N N . ILE A 1 93 ? 5.936 8.924 -17.448 1.00 82.94 93 ILE A N 1
ATOM 746 C CA . ILE A 1 93 ? 5.139 9.779 -16.559 1.00 82.94 93 ILE A CA 1
ATOM 747 C C . ILE A 1 93 ? 3.901 10.360 -17.239 1.00 82.94 93 ILE A C 1
ATOM 749 O O . ILE A 1 93 ? 3.109 11.020 -16.576 1.00 82.94 93 ILE A O 1
ATOM 753 N N . THR A 1 94 ? 3.718 10.152 -18.546 1.00 79.88 94 THR A N 1
ATOM 754 C CA . THR A 1 94 ? 2.637 10.778 -19.323 1.00 79.88 94 THR A CA 1
ATOM 755 C C . THR A 1 94 ? 1.272 10.503 -18.701 1.00 79.88 94 THR A C 1
ATOM 757 O O . THR A 1 94 ? 0.486 11.429 -18.499 1.00 79.88 94 THR A O 1
ATOM 760 N N . GLU A 1 95 ? 1.011 9.249 -18.325 1.00 73.56 95 GLU A N 1
ATOM 761 C CA . GLU A 1 95 ? -0.236 8.874 -17.658 1.00 73.56 95 GLU A CA 1
ATOM 762 C C . GLU A 1 95 ? -0.381 9.507 -16.270 1.00 73.56 95 GLU A C 1
ATOM 764 O O . GLU A 1 95 ? -1.481 9.927 -15.911 1.00 73.56 95 GLU A O 1
ATOM 769 N N . LEU A 1 96 ? 0.710 9.615 -15.501 1.00 76.56 96 LEU A N 1
ATOM 770 C CA . LEU A 1 96 ? 0.697 10.279 -14.193 1.00 76.56 96 LEU A CA 1
ATOM 771 C C . LEU A 1 96 ? 0.376 11.764 -14.355 1.00 76.56 96 LEU A C 1
ATOM 773 O O . LEU A 1 96 ? -0.547 12.263 -13.722 1.00 76.56 96 LEU A O 1
ATOM 777 N N . VAL A 1 97 ? 1.073 12.464 -15.253 1.00 76.62 97 VAL A N 1
ATOM 778 C CA . VAL A 1 97 ? 0.893 13.902 -15.502 1.00 76.62 97 VAL A CA 1
ATOM 779 C C . VAL A 1 97 ? -0.519 14.215 -15.994 1.00 76.62 97 VAL A C 1
ATOM 781 O O . VAL A 1 97 ? -1.131 15.172 -15.519 1.00 76.62 97 VAL A O 1
ATOM 784 N N . GLN A 1 98 ? -1.082 13.394 -16.888 1.00 71.25 98 GLN A N 1
ATOM 785 C CA . GLN A 1 98 ? -2.461 13.557 -17.370 1.00 71.25 98 GLN A CA 1
ATOM 786 C C . GLN A 1 98 ? -3.505 13.503 -16.248 1.00 71.25 98 GLN A C 1
ATOM 788 O O . GLN A 1 98 ? -4.583 14.085 -16.381 1.00 71.25 98 GLN A O 1
ATOM 793 N N . ARG A 1 99 ? -3.202 12.827 -15.135 1.00 65.06 99 ARG A N 1
ATOM 794 C CA . ARG A 1 99 ? -4.093 12.738 -13.970 1.00 65.06 99 ARG A CA 1
ATOM 795 C C . ARG A 1 99 ? -4.004 13.949 -13.048 1.00 65.06 99 ARG A C 1
ATOM 797 O O . ARG A 1 99 ? -4.825 14.053 -12.142 1.00 65.06 99 ARG A O 1
ATOM 804 N N . ASN A 1 100 ? -3.092 14.888 -13.320 1.00 58.81 100 ASN A N 1
ATOM 805 C CA . ASN A 1 100 ? -2.736 15.981 -12.419 1.00 58.81 100 ASN A CA 1
ATOM 806 C C . ASN A 1 100 ? -2.319 15.413 -11.050 1.00 58.81 100 ASN A C 1
ATOM 808 O O . ASN A 1 100 ? -3.067 15.548 -10.073 1.00 58.81 100 ASN A O 1
ATOM 812 N N . PRO A 1 101 ? -1.171 14.712 -11.011 1.00 59.94 101 PRO A N 1
ATOM 813 C CA . PRO A 1 101 ? -0.830 13.823 -9.921 1.00 59.94 101 PRO A CA 1
ATOM 814 C C . PRO A 1 101 ? -0.661 14.663 -8.663 1.00 59.94 101 PRO A C 1
ATOM 816 O O . PRO A 1 101 ? 0.187 15.554 -8.583 1.00 59.94 101 PRO A O 1
ATOM 819 N N . ARG A 1 102 ? -1.522 14.418 -7.679 1.00 57.41 102 ARG A N 1
ATOM 820 C CA . ARG A 1 102 ? -1.380 15.027 -6.355 1.00 57.41 102 ARG A CA 1
ATOM 821 C C . ARG A 1 102 ? -0.479 14.130 -5.520 1.00 57.41 102 ARG A C 1
ATOM 823 O O . ARG A 1 102 ? -0.568 12.913 -5.620 1.00 57.41 102 ARG A O 1
ATOM 830 N N . TYR A 1 103 ? 0.290 14.701 -4.597 1.00 54.03 103 TYR A N 1
ATOM 831 C CA . TYR A 1 103 ? 1.032 13.934 -3.580 1.00 54.03 103 TYR A CA 1
ATOM 832 C C . TYR A 1 103 ? 0.130 12.964 -2.783 1.00 54.03 103 TYR A C 1
ATOM 834 O O . TYR A 1 103 ? 0.598 11.992 -2.201 1.00 54.03 103 TYR A O 1
ATOM 842 N N . CYS A 1 104 ? -1.192 13.180 -2.788 1.00 52.97 104 CYS A N 1
ATOM 843 C CA . CYS A 1 104 ? -2.190 12.257 -2.248 1.00 52.97 104 CYS A CA 1
ATOM 844 C C . CYS A 1 104 ? -2.288 10.914 -3.005 1.00 52.97 104 CYS A C 1
ATOM 846 O O . CYS A 1 104 ? -3.056 10.048 -2.584 1.00 52.97 104 CYS A O 1
ATOM 848 N N . GLU A 1 105 ? -1.585 10.744 -4.128 1.00 66.94 105 GLU A N 1
ATOM 849 C CA . GLU A 1 105 ? -1.704 9.562 -4.982 1.00 66.94 105 GLU A CA 1
ATOM 850 C C . GLU A 1 105 ? -0.795 8.403 -4.592 1.00 66.94 105 GLU A C 1
ATOM 852 O O . GLU A 1 105 ? -1.199 7.266 -4.839 1.00 66.94 105 GLU A O 1
ATOM 857 N N . ILE A 1 106 ? 0.335 8.677 -3.930 1.00 87.12 106 ILE A N 1
ATOM 858 C CA . ILE A 1 106 ? 1.206 7.646 -3.354 1.00 87.12 106 ILE A CA 1
ATOM 859 C C . ILE A 1 106 ? 0.491 6.974 -2.170 1.00 87.12 106 ILE A C 1
ATOM 861 O O . ILE A 1 106 ? -0.202 7.633 -1.376 1.00 87.12 106 ILE A O 1
ATOM 865 N N . ARG A 1 107 ? 0.602 5.651 -2.064 1.00 90.44 107 ARG A N 1
ATOM 866 C CA . ARG A 1 107 ? -0.018 4.877 -0.986 1.00 90.44 107 ARG A CA 1
ATOM 867 C C . ARG A 1 107 ? 0.891 4.897 0.237 1.00 90.44 107 ARG A C 1
ATOM 869 O O . ARG A 1 107 ? 2.103 4.841 0.111 1.00 90.44 107 ARG A O 1
ATOM 876 N N . GLU A 1 108 ? 0.304 5.011 1.419 1.00 92.62 108 GLU A N 1
ATOM 877 C CA . GLU A 1 108 ? 1.045 4.880 2.673 1.00 92.62 108 GLU A CA 1
ATOM 878 C C . GLU A 1 108 ? 1.053 3.417 3.115 1.00 92.62 108 GLU A C 1
ATOM 880 O O . GLU A 1 108 ? 0.008 2.761 3.082 1.00 92.62 108 GLU A O 1
ATOM 885 N N . LEU A 1 109 ? 2.228 2.925 3.500 1.00 93.50 109 LEU A N 1
ATOM 886 C CA . LEU A 1 109 ? 2.413 1.620 4.129 1.00 93.50 109 LEU A CA 1
ATOM 887 C C . LEU A 1 109 ? 2.674 1.826 5.630 1.00 93.50 109 LEU A C 1
ATOM 889 O O . LEU A 1 109 ? 1.969 1.265 6.471 1.00 93.50 109 LEU A O 1
ATOM 893 N N . GLU A 1 110 ? 3.602 2.729 5.946 1.00 93.38 110 GLU A N 1
ATOM 894 C CA . GLU A 1 110 ? 3.996 3.159 7.294 1.00 93.38 110 GLU A CA 1
ATOM 895 C C . GLU A 1 110 ? 4.259 4.672 7.306 1.00 93.38 110 GLU A C 1
ATOM 897 O O . GLU A 1 110 ? 4.244 5.324 6.259 1.00 93.38 110 GLU A O 1
ATOM 902 N N . ALA A 1 111 ? 4.539 5.253 8.475 1.00 92.62 111 ALA A N 1
ATOM 903 C CA . ALA A 1 111 ? 4.744 6.702 8.601 1.00 92.62 111 ALA A CA 1
ATOM 904 C C . ALA A 1 111 ? 5.939 7.244 7.778 1.00 92.62 111 ALA A C 1
ATOM 906 O O . ALA A 1 111 ? 6.015 8.443 7.483 1.00 92.62 111 ALA A O 1
ATOM 907 N N . ASN A 1 112 ? 6.887 6.381 7.416 1.00 95.56 112 ASN A N 1
ATOM 908 C CA . ASN A 1 112 ? 8.052 6.683 6.583 1.00 95.56 112 ASN A CA 1
ATOM 909 C C . ASN A 1 112 ? 8.214 5.724 5.389 1.00 95.56 112 ASN A C 1
ATOM 911 O O . ASN A 1 112 ? 9.234 5.800 4.706 1.00 95.56 112 ASN A O 1
ATOM 915 N N . CYS A 1 113 ? 7.235 4.854 5.125 1.00 96.69 113 CYS A N 1
ATOM 916 C CA . CYS A 1 113 ? 7.273 3.898 4.022 1.00 96.69 113 CYS A CA 1
ATOM 917 C C . CYS A 1 113 ? 6.042 4.059 3.126 1.00 96.69 113 CYS A C 1
ATOM 919 O O . CYS A 1 113 ? 4.898 4.057 3.595 1.00 96.69 113 CYS A O 1
ATOM 921 N N . PHE A 1 114 ? 6.268 4.201 1.824 1.00 96.81 114 PHE A N 1
ATOM 922 C CA . PHE A 1 114 ? 5.222 4.510 0.853 1.00 96.81 114 PHE A CA 1
ATOM 923 C C . PHE A 1 114 ? 5.318 3.618 -0.379 1.00 96.81 114 PHE A C 1
ATOM 925 O O . PHE A 1 114 ? 6.370 3.088 -0.690 1.00 96.81 114 PHE A O 1
ATOM 932 N N . GLU A 1 115 ? 4.228 3.506 -1.127 1.00 95.69 115 GLU A N 1
ATOM 933 C CA . GLU A 1 115 ? 4.175 2.790 -2.398 1.00 95.69 115 GLU A CA 1
ATOM 934 C C . GLU A 1 115 ? 3.810 3.743 -3.533 1.00 95.69 115 GLU A C 1
ATOM 936 O O . GLU A 1 115 ? 2.761 4.399 -3.517 1.00 95.69 115 GLU A O 1
ATOM 941 N N . PHE A 1 116 ? 4.674 3.776 -4.542 1.00 94.06 116 PHE A N 1
ATOM 942 C CA . PHE A 1 116 ? 4.548 4.582 -5.739 1.00 94.06 116 PHE A CA 1
ATOM 943 C C . PHE A 1 116 ? 4.336 3.685 -6.965 1.00 94.06 116 PHE A C 1
ATOM 945 O O . PHE A 1 116 ? 5.222 2.936 -7.383 1.00 94.06 116 PHE A O 1
ATOM 952 N N . GLU A 1 117 ? 3.148 3.783 -7.563 1.00 92.25 117 GLU A N 1
ATOM 953 C CA . GLU A 1 117 ? 2.804 3.063 -8.790 1.00 92.25 117 GLU A CA 1
ATOM 954 C C . GLU A 1 117 ? 3.500 3.712 -10.006 1.00 92.25 117 GLU A C 1
ATOM 956 O O . GLU A 1 117 ? 3.311 4.898 -10.282 1.00 92.25 117 GLU A O 1
ATOM 961 N N . ILE A 1 118 ? 4.284 2.933 -10.755 1.00 92.62 118 ILE A N 1
ATOM 962 C CA . ILE A 1 118 ? 5.009 3.371 -11.956 1.00 92.62 118 ILE A CA 1
ATOM 963 C C . ILE A 1 118 ? 4.288 2.857 -13.206 1.00 92.62 118 ILE A C 1
ATOM 965 O O . ILE A 1 118 ? 4.314 1.649 -13.448 1.00 92.62 118 ILE A O 1
ATOM 969 N N . PRO A 1 119 ? 3.696 3.731 -14.040 1.00 91.25 119 PRO A N 1
ATOM 970 C CA . PRO A 1 119 ? 3.021 3.284 -15.248 1.00 91.25 119 PRO A CA 1
ATOM 971 C C . PRO A 1 119 ? 3.981 2.630 -16.237 1.00 91.25 119 PRO A C 1
ATOM 973 O O . PRO A 1 119 ? 5.022 3.183 -16.609 1.00 91.25 119 PRO A O 1
ATOM 976 N N . VAL A 1 120 ? 3.568 1.461 -16.704 1.00 91.81 120 VAL A N 1
ATOM 977 C CA . VAL A 1 120 ? 4.185 0.727 -17.801 1.00 91.81 120 VAL A CA 1
ATOM 978 C C . VAL A 1 120 ? 3.531 1.162 -19.108 1.00 91.81 120 VAL A C 1
ATOM 980 O O . VAL A 1 120 ? 2.317 1.051 -19.276 1.00 91.81 120 VAL A O 1
ATOM 983 N N . TYR A 1 121 ? 4.342 1.652 -20.042 1.00 89.19 121 TYR A N 1
ATOM 984 C CA . TYR A 1 121 ? 3.882 2.020 -21.374 1.00 89.19 121 TYR A CA 1
ATOM 985 C C . TYR A 1 121 ? 3.784 0.785 -22.272 1.00 89.19 121 TYR A C 1
ATOM 987 O O . TYR A 1 121 ? 4.758 0.052 -22.442 1.00 89.19 121 TYR A O 1
ATOM 995 N N . LEU A 1 122 ? 2.616 0.575 -22.871 1.00 87.31 122 LEU A N 1
ATOM 996 C CA . LEU A 1 122 ? 2.363 -0.462 -23.873 1.00 87.31 122 LEU A CA 1
ATOM 997 C C . LEU A 1 122 ? 2.143 0.230 -25.228 1.00 87.31 122 LEU A C 1
ATOM 999 O O . LEU A 1 122 ? 1.304 1.131 -25.316 1.00 87.31 122 LEU A O 1
ATOM 1003 N N . ASP A 1 123 ? 2.917 -0.150 -26.250 1.00 79.50 123 ASP A N 1
ATOM 1004 C CA . ASP A 1 123 ? 2.873 0.480 -27.583 1.00 79.50 123 ASP A CA 1
ATOM 1005 C C . ASP A 1 123 ? 1.534 0.231 -28.306 1.00 79.50 123 ASP A C 1
ATOM 1007 O O . ASP A 1 123 ? 0.876 -0.778 -28.084 1.00 79.50 123 ASP A O 1
ATOM 1011 N N . GLY A 1 124 ? 1.100 1.164 -29.155 1.00 67.00 124 GLY A N 1
ATOM 1012 C CA . GLY A 1 124 ? -0.237 1.202 -29.751 1.00 67.00 124 GLY A CA 1
ATOM 1013 C C . GLY A 1 124 ? -0.554 0.050 -30.718 1.00 67.00 124 GLY A C 1
ATOM 1014 O O . GLY A 1 124 ? 0.203 -0.208 -31.647 1.00 67.00 124 GLY A O 1
ATOM 1015 N N . ASN A 1 125 ? -1.760 -0.519 -30.546 1.00 70.44 125 ASN A N 1
ATOM 1016 C CA . ASN A 1 125 ? -2.362 -1.719 -31.171 1.00 70.44 125 ASN A CA 1
ATOM 1017 C C . ASN A 1 125 ? -2.116 -3.065 -30.465 1.00 70.44 125 ASN A C 1
ATOM 1019 O O . ASN A 1 125 ? -2.362 -4.102 -31.068 1.00 70.44 125 ASN A O 1
ATOM 1023 N N . TYR A 1 126 ? -1.740 -3.068 -29.186 1.00 83.94 126 TYR A N 1
ATOM 1024 C CA . TYR A 1 126 ? -1.751 -4.300 -28.396 1.00 83.94 126 TYR A CA 1
ATOM 1025 C C . TYR A 1 126 ? -3.175 -4.790 -28.076 1.00 83.94 126 TYR A C 1
ATOM 1027 O O . TYR A 1 126 ? -4.088 -3.991 -27.829 1.00 83.94 126 TYR A O 1
ATOM 1035 N N . GLU A 1 127 ? -3.340 -6.108 -27.975 1.00 86.81 127 GLU A N 1
ATOM 1036 C CA . GLU A 1 127 ? -4.489 -6.732 -27.316 1.00 86.81 127 GLU A CA 1
ATOM 1037 C C . GLU A 1 127 ? -4.045 -7.292 -25.960 1.00 86.81 127 GLU A C 1
ATOM 1039 O O . GLU A 1 127 ? -3.106 -8.079 -25.868 1.00 86.81 127 GLU A O 1
ATOM 1044 N N . LEU A 1 128 ? -4.697 -6.846 -24.881 1.00 90.62 128 LEU A N 1
ATOM 1045 C CA . LEU A 1 128 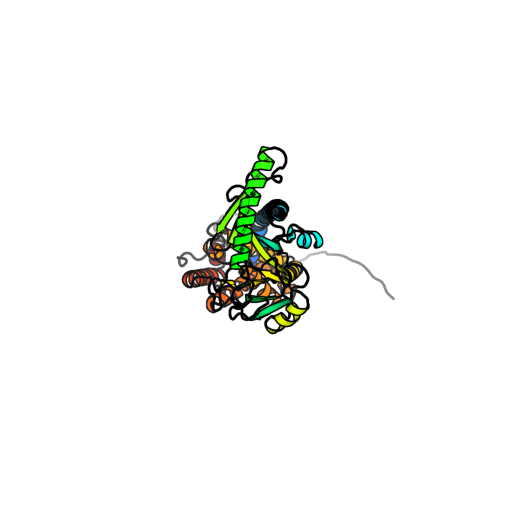? -4.422 -7.310 -23.521 1.00 90.62 128 LEU A CA 1
ATOM 1046 C C . LEU A 1 128 ? -5.583 -8.173 -23.037 1.00 90.62 128 LEU A C 1
ATOM 1048 O O . LEU A 1 128 ? -6.696 -7.689 -22.829 1.00 90.62 128 LEU A O 1
ATOM 1052 N N . LEU A 1 129 ? -5.311 -9.447 -22.797 1.00 91.38 129 LEU A N 1
ATOM 1053 C CA . LEU A 1 129 ? -6.280 -10.395 -22.270 1.00 91.38 129 LEU A CA 1
ATOM 1054 C C . LEU A 1 129 ? -5.978 -10.664 -20.797 1.00 91.38 129 LEU A C 1
ATOM 1056 O O . LEU A 1 129 ? -4.867 -11.037 -20.419 1.00 91.38 129 LEU A O 1
ATOM 1060 N N . VAL A 1 130 ? -6.990 -10.467 -19.951 1.00 92.50 130 VAL A N 1
ATOM 1061 C CA . VAL A 1 130 ? -6.899 -10.733 -18.512 1.00 92.50 130 VAL A CA 1
ATOM 1062 C C . VAL A 1 130 ? -7.468 -12.114 -18.227 1.00 92.50 130 VAL A C 1
ATOM 1064 O O . VAL A 1 130 ? -8.635 -12.385 -18.518 1.00 92.50 130 VAL A O 1
ATOM 1067 N N . HIS A 1 131 ? -6.640 -12.966 -17.633 1.00 92.00 131 HIS A N 1
ATOM 1068 C CA . HIS A 1 131 ? -6.969 -14.337 -17.268 1.00 92.00 131 HIS A CA 1
ATOM 1069 C C . HIS A 1 131 ? -7.023 -14.502 -15.754 1.00 92.00 131 HIS A C 1
ATOM 1071 O O . HIS A 1 131 ? -6.340 -13.801 -15.005 1.00 92.00 131 HIS A O 1
ATOM 1077 N N . TYR A 1 132 ? -7.847 -15.447 -15.306 1.00 88.94 132 TYR A N 1
ATOM 1078 C CA . TYR A 1 132 ? -7.983 -15.774 -13.889 1.00 88.94 132 TYR A CA 1
ATOM 1079 C C . TYR A 1 132 ? -6.703 -16.432 -13.375 1.00 88.94 132 TYR A C 1
ATOM 1081 O O . TYR A 1 132 ? -6.065 -17.196 -14.100 1.00 88.94 132 TYR A O 1
ATOM 1089 N N . ALA A 1 133 ? -6.354 -16.128 -12.130 1.00 91.31 133 ALA A N 1
ATOM 1090 C CA . ALA A 1 133 ? -5.350 -16.844 -11.364 1.00 91.31 133 ALA A CA 1
ATOM 1091 C C . ALA A 1 133 ? -6.031 -17.438 -10.126 1.00 91.31 133 ALA A C 1
ATOM 1093 O O . ALA A 1 133 ? -6.963 -16.839 -9.590 1.00 91.31 133 ALA A O 1
ATOM 1094 N N . GLU A 1 134 ? -5.570 -18.604 -9.681 1.00 88.12 134 GLU A N 1
ATOM 1095 C CA . GLU A 1 134 ? -6.126 -19.298 -8.508 1.00 88.12 134 GLU A CA 1
ATOM 1096 C C . GLU A 1 134 ? -5.901 -18.500 -7.209 1.00 88.12 134 GLU A C 1
ATOM 1098 O O . GLU A 1 134 ? -6.611 -18.649 -6.215 1.00 88.12 134 GLU A O 1
ATOM 1103 N N . GLU A 1 135 ? -4.887 -17.639 -7.194 1.00 90.62 135 GLU A N 1
ATOM 1104 C CA . GLU A 1 135 ? -4.567 -16.761 -6.085 1.00 90.62 135 GLU A CA 1
ATOM 1105 C C . GLU A 1 135 ? -5.540 -15.586 -6.037 1.00 90.62 135 GLU A C 1
ATOM 1107 O O . GLU A 1 135 ? -5.510 -14.687 -6.881 1.00 90.62 135 GLU A O 1
ATOM 1112 N N . GLY A 1 136 ? -6.378 -15.557 -4.999 1.00 87.44 136 GLY A N 1
ATOM 1113 C CA . GLY A 1 136 ? -7.358 -14.498 -4.794 1.00 87.44 136 GLY A CA 1
ATOM 1114 C C . GLY A 1 136 ? -6.748 -13.099 -4.922 1.00 87.44 136 GLY A C 1
ATOM 1115 O O . GLY A 1 136 ? -5.877 -12.704 -4.149 1.00 87.44 136 GLY A O 1
ATOM 1116 N N . GLY A 1 137 ? -7.245 -12.336 -5.897 1.00 89.94 137 GLY A N 1
ATOM 1117 C CA . GLY A 1 137 ? -6.802 -10.970 -6.180 1.00 89.94 137 GLY A CA 1
ATOM 1118 C C . GLY A 1 137 ? -5.663 -10.841 -7.190 1.00 89.94 137 GLY A C 1
ATOM 1119 O O . GLY A 1 137 ? -5.348 -9.711 -7.562 1.00 89.94 137 GLY A O 1
ATOM 1120 N N . PHE A 1 138 ? -5.099 -11.942 -7.684 1.00 94.00 138 PHE A N 1
ATOM 1121 C CA . PHE A 1 138 ? -4.153 -11.935 -8.796 1.00 94.00 138 PHE A CA 1
ATOM 1122 C C . PHE A 1 138 ? -4.823 -12.307 -10.123 1.00 94.00 138 PHE A C 1
ATOM 1124 O O . PHE A 1 138 ? -5.900 -12.900 -10.173 1.00 94.00 138 PHE A O 1
ATOM 1131 N N . VAL A 1 139 ? -4.171 -11.924 -11.216 1.00 94.56 139 VAL A N 1
ATOM 1132 C CA . VAL A 1 139 ? -4.539 -12.253 -12.595 1.00 94.56 139 VAL A CA 1
ATOM 1133 C C . VAL A 1 139 ? -3.282 -12.537 -13.411 1.00 94.56 139 VAL A C 1
ATOM 1135 O O . VAL A 1 139 ? -2.186 -12.115 -13.039 1.00 94.56 139 VAL A O 1
ATOM 1138 N N . ARG A 1 140 ? -3.448 -13.208 -14.552 1.00 95.38 140 ARG A N 1
ATOM 1139 C CA . ARG A 1 140 ? -2.398 -13.342 -15.572 1.00 95.38 140 ARG A CA 1
ATOM 1140 C C . ARG A 1 140 ? -2.739 -12.454 -16.762 1.00 95.38 140 ARG A C 1
ATOM 1142 O O . ARG A 1 140 ? -3.906 -12.331 -17.136 1.00 95.38 140 ARG A O 1
ATOM 1149 N N . LEU A 1 141 ? -1.727 -11.823 -17.344 1.00 94.69 141 LEU A N 1
ATOM 1150 C CA . LEU A 1 141 ? -1.890 -10.899 -18.464 1.00 94.69 141 LEU A CA 1
ATOM 1151 C C . LEU A 1 141 ? -1.283 -11.517 -19.712 1.00 94.69 141 LEU A C 1
ATOM 1153 O O . LEU A 1 141 ? -0.072 -11.698 -19.762 1.00 94.69 141 LEU A O 1
ATOM 1157 N N . GLN A 1 142 ? -2.106 -11.851 -20.697 1.00 93.75 142 GLN A N 1
ATOM 1158 C CA . GLN A 1 142 ? -1.625 -12.256 -22.013 1.00 93.75 142 GLN A CA 1
ATOM 1159 C C . GLN A 1 142 ? -1.631 -11.030 -22.917 1.00 93.75 142 GLN A C 1
ATOM 1161 O O . GLN A 1 142 ? -2.609 -10.278 -22.920 1.00 93.75 142 GLN A O 1
ATOM 1166 N N . ILE A 1 143 ? -0.532 -10.809 -23.630 1.00 91.00 143 ILE A N 1
ATOM 1167 C CA . ILE A 1 143 ? -0.366 -9.637 -24.482 1.00 91.00 143 ILE A CA 1
ATOM 1168 C C . ILE A 1 143 ? -0.038 -10.069 -25.907 1.00 91.00 143 ILE A C 1
ATOM 1170 O O . ILE A 1 143 ? 0.853 -10.886 -26.128 1.00 91.00 143 ILE A O 1
ATOM 1174 N N . GLU A 1 144 ? -0.779 -9.527 -26.864 1.00 87.25 144 GLU A N 1
ATOM 1175 C CA . GLU A 1 144 ? -0.583 -9.755 -28.294 1.00 87.25 144 GLU A CA 1
ATOM 1176 C C . GLU A 1 144 ? -0.205 -8.432 -28.972 1.00 87.25 144 GLU A C 1
ATOM 1178 O O . GLU A 1 144 ? -0.592 -7.357 -28.505 1.00 87.25 144 GLU A O 1
ATOM 1183 N N . ASP A 1 145 ? 0.581 -8.511 -30.049 1.00 83.31 145 ASP A N 1
ATOM 1184 C CA . ASP A 1 145 ? 1.011 -7.368 -30.869 1.00 83.31 145 ASP A CA 1
ATOM 1185 C C . ASP A 1 145 ? 1.738 -6.240 -30.097 1.00 83.31 145 ASP A C 1
ATOM 1187 O O . ASP A 1 145 ? 1.629 -5.061 -30.432 1.00 83.31 145 ASP A O 1
ATOM 1191 N N . CYS A 1 146 ? 2.518 -6.590 -29.065 1.00 83.06 146 CYS A N 1
ATOM 1192 C CA . CYS A 1 146 ? 3.224 -5.632 -28.206 1.00 83.06 146 CYS A CA 1
ATOM 1193 C C . CYS A 1 146 ? 4.752 -5.800 -28.249 1.00 83.06 146 CYS A C 1
ATOM 1195 O O . CYS A 1 146 ? 5.373 -6.314 -27.318 1.00 83.06 146 CYS A O 1
ATOM 1197 N N . SER A 1 147 ? 5.377 -5.298 -29.318 1.00 83.69 147 SER A N 1
ATOM 1198 C CA . SER A 1 147 ? 6.815 -5.487 -29.564 1.00 83.69 147 SER A CA 1
ATOM 1199 C C . SER A 1 147 ? 7.732 -4.826 -28.534 1.00 83.69 147 SER A C 1
ATOM 1201 O O . SER A 1 147 ? 8.890 -5.209 -28.371 1.00 83.69 147 SER A O 1
ATOM 1203 N N . ASN A 1 148 ? 7.254 -3.794 -27.831 1.00 88.56 148 ASN A N 1
ATOM 1204 C CA . ASN A 1 148 ? 8.081 -3.087 -26.859 1.00 88.56 148 ASN A CA 1
ATOM 1205 C C . ASN A 1 148 ? 8.315 -3.893 -25.572 1.00 88.56 148 ASN A C 1
ATOM 1207 O O . ASN A 1 148 ? 9.131 -3.455 -24.772 1.00 88.56 148 ASN A O 1
ATOM 1211 N N . TRP A 1 149 ? 7.668 -5.047 -25.382 1.00 92.62 149 TRP A N 1
ATOM 1212 C CA . TRP A 1 149 ? 7.860 -5.914 -24.215 1.00 92.62 149 TRP A CA 1
ATOM 1213 C C . TRP A 1 149 ? 8.145 -7.379 -24.566 1.00 92.62 149 TRP A C 1
ATOM 1215 O O . TRP A 1 149 ? 8.059 -8.222 -23.678 1.00 92.62 149 TRP A O 1
ATOM 1225 N N . ASP A 1 150 ? 8.542 -7.692 -25.805 1.00 90.88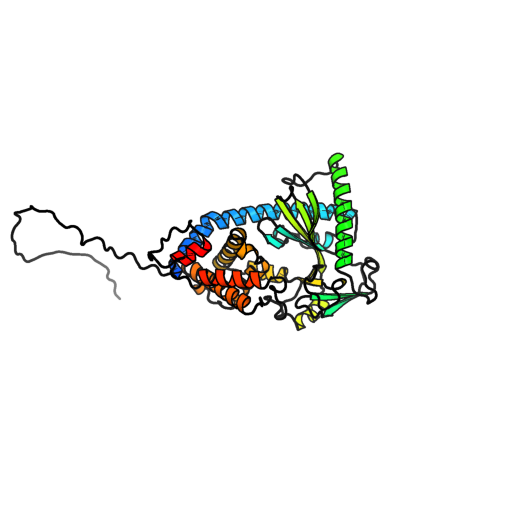 150 ASP A N 1
ATOM 1226 C CA . ASP A 1 150 ? 8.838 -9.067 -26.251 1.00 90.88 150 ASP A CA 1
ATOM 1227 C C . ASP A 1 150 ? 9.854 -9.793 -25.346 1.00 90.88 150 ASP A C 1
ATOM 1229 O O . ASP A 1 150 ? 9.749 -10.993 -25.110 1.00 90.88 150 ASP A O 1
ATOM 1233 N N . ASP A 1 151 ? 10.819 -9.060 -24.779 1.00 93.44 151 ASP A N 1
ATOM 1234 C CA . ASP A 1 151 ? 11.822 -9.573 -23.836 1.00 93.44 151 ASP A CA 1
ATOM 1235 C C . ASP A 1 151 ? 11.268 -9.892 -22.435 1.00 93.44 151 ASP A C 1
ATOM 1237 O O . ASP A 1 151 ? 11.991 -10.413 -21.588 1.00 93.44 151 ASP A O 1
ATOM 1241 N N . CYS A 1 152 ? 10.004 -9.562 -22.178 1.00 95.06 152 CYS A N 1
ATOM 1242 C CA . CYS A 1 152 ? 9.298 -9.794 -20.921 1.00 95.06 152 CYS A CA 1
ATOM 1243 C C . CYS A 1 152 ? 8.076 -10.713 -21.089 1.00 95.06 152 CYS A C 1
ATOM 1245 O O . CYS A 1 152 ? 7.301 -10.853 -20.143 1.00 95.06 152 CYS A O 1
ATOM 1247 N N . VAL A 1 153 ? 7.882 -11.328 -22.257 1.00 94.12 153 VAL A N 1
ATOM 1248 C CA . VAL A 1 153 ? 6.777 -12.260 -22.520 1.00 94.12 153 VAL A CA 1
ATOM 1249 C C . VAL A 1 153 ? 7.266 -13.703 -22.366 1.00 94.12 153 VAL A C 1
ATOM 1251 O O . VAL A 1 153 ? 8.337 -14.067 -22.848 1.00 94.12 153 VAL A O 1
ATOM 1254 N N . THR A 1 154 ? 6.500 -14.531 -21.655 1.00 91.94 154 THR A N 1
ATOM 1255 C CA . THR A 1 154 ? 6.795 -15.958 -21.474 1.00 91.94 154 THR A CA 1
ATOM 1256 C C . THR A 1 154 ? 6.525 -16.748 -22.757 1.00 91.94 154 THR A C 1
ATOM 1258 O O . THR A 1 154 ? 5.836 -16.278 -23.660 1.00 91.94 154 THR A O 1
ATOM 1261 N N . GLU A 1 155 ? 6.999 -17.995 -22.830 1.00 88.44 155 GLU A N 1
ATOM 1262 C CA . GLU A 1 155 ? 6.724 -18.887 -23.973 1.00 88.44 155 GLU A CA 1
ATOM 1263 C C . GLU A 1 155 ? 5.218 -19.107 -24.223 1.00 88.44 155 GLU A C 1
ATOM 1265 O O . GLU A 1 155 ? 4.801 -19.367 -25.350 1.00 88.44 155 GLU A O 1
ATOM 1270 N N . GLU A 1 156 ? 4.394 -18.971 -23.180 1.00 89.31 156 GLU A N 1
ATOM 1271 C CA . GLU A 1 156 ? 2.932 -19.083 -23.231 1.00 89.31 156 GLU A CA 1
ATOM 1272 C C . GLU A 1 156 ? 2.227 -17.781 -23.668 1.00 89.31 156 GLU A C 1
ATOM 1274 O O . GLU A 1 156 ? 1.002 -17.753 -23.766 1.00 89.31 156 GLU A O 1
ATOM 1279 N N . GLY A 1 157 ? 2.969 -16.695 -23.914 1.00 91.69 157 GLY A N 1
ATOM 1280 C CA . GLY A 1 157 ? 2.414 -15.396 -24.310 1.00 91.69 157 GLY A CA 1
ATOM 1281 C C . GLY A 1 157 ? 1.979 -14.498 -23.145 1.00 91.69 157 GLY A C 1
ATOM 1282 O O . GLY A 1 157 ? 1.324 -13.477 -23.366 1.00 91.69 157 GLY A O 1
ATOM 1283 N N . TYR A 1 158 ? 2.323 -14.843 -21.899 1.00 95.56 158 TYR A N 1
ATOM 1284 C CA . TYR A 1 158 ? 2.004 -14.010 -20.736 1.00 95.56 158 TYR A CA 1
ATOM 1285 C C . TYR A 1 158 ? 3.092 -12.974 -20.465 1.00 95.56 158 TYR A C 1
ATOM 1287 O O . TYR A 1 158 ? 4.278 -13.284 -20.484 1.00 95.56 158 TYR A O 1
ATOM 1295 N N . LEU A 1 159 ? 2.698 -11.749 -20.133 1.00 96.12 159 LEU A N 1
ATOM 1296 C CA . LEU A 1 159 ? 3.619 -10.709 -19.696 1.00 96.12 159 LEU A CA 1
ATOM 1297 C C . LEU A 1 159 ? 4.116 -11.012 -18.274 1.00 96.12 159 LEU A C 1
ATOM 1299 O O . LEU A 1 159 ? 3.337 -11.017 -17.316 1.00 96.12 159 LEU A O 1
ATOM 1303 N N . SER A 1 160 ? 5.419 -11.235 -18.128 1.00 96.62 160 SER A N 1
ATOM 1304 C CA . SER A 1 160 ? 6.068 -11.544 -16.855 1.00 96.62 160 SER A CA 1
ATOM 1305 C C . SER A 1 160 ? 6.215 -10.293 -15.990 1.00 96.62 160 SER A C 1
ATOM 1307 O O . SER A 1 160 ? 6.992 -9.383 -16.289 1.00 96.62 160 SER A O 1
ATOM 1309 N N . ALA A 1 161 ? 5.511 -10.267 -14.859 1.00 96.50 161 ALA A N 1
ATOM 1310 C CA . ALA A 1 161 ? 5.665 -9.236 -13.839 1.00 96.50 161 ALA A CA 1
ATOM 1311 C C . ALA A 1 161 ? 7.094 -9.215 -13.274 1.00 96.50 161 ALA A C 1
ATOM 1313 O O . ALA A 1 161 ? 7.614 -8.151 -12.936 1.00 96.50 161 ALA A O 1
ATOM 1314 N N . SER A 1 162 ? 7.739 -10.383 -13.185 1.00 95.25 162 SER A N 1
ATOM 1315 C CA . SER A 1 162 ? 9.115 -10.509 -12.696 1.00 95.25 162 SER A CA 1
ATOM 1316 C C . SER A 1 162 ? 10.113 -9.820 -13.623 1.00 95.25 162 SER A C 1
ATOM 1318 O O . SER A 1 162 ? 10.892 -8.980 -13.171 1.00 95.25 162 SER A O 1
ATOM 1320 N N . LEU A 1 163 ? 10.028 -10.090 -14.930 1.00 96.06 163 LEU A N 1
ATOM 1321 C CA . LEU A 1 163 ? 10.916 -9.477 -15.918 1.00 96.06 163 LEU A CA 1
ATOM 1322 C C . LEU A 1 163 ? 10.688 -7.963 -16.028 1.00 96.06 163 LEU A C 1
ATOM 1324 O O . LEU A 1 163 ? 11.657 -7.204 -16.083 1.00 96.06 163 LEU A O 1
ATOM 1328 N N . VAL A 1 164 ? 9.433 -7.501 -15.946 1.00 96.81 164 VAL A N 1
ATOM 1329 C CA . VAL A 1 164 ? 9.117 -6.062 -15.903 1.00 96.81 164 VAL A CA 1
ATOM 1330 C C . VAL A 1 164 ? 9.758 -5.386 -14.684 1.00 96.81 164 VAL A C 1
ATOM 1332 O O . VAL A 1 164 ? 10.371 -4.325 -14.828 1.00 96.81 164 VAL A O 1
ATOM 1335 N N . ARG A 1 165 ? 9.688 -6.000 -13.491 1.00 96.44 165 ARG A N 1
ATOM 1336 C CA . ARG A 1 165 ? 10.386 -5.495 -12.295 1.00 96.44 165 ARG A CA 1
ATOM 1337 C C . ARG A 1 165 ? 11.901 -5.450 -12.502 1.00 96.44 165 ARG A C 1
ATOM 1339 O O . ARG A 1 165 ? 12.516 -4.421 -12.239 1.00 96.44 165 ARG A O 1
ATOM 1346 N N . SER A 1 166 ? 12.513 -6.517 -13.013 1.00 95.56 166 SER A N 1
ATOM 1347 C CA . SER A 1 166 ? 13.958 -6.535 -13.285 1.00 95.56 166 SER A CA 1
ATOM 1348 C C . SER A 1 166 ? 14.376 -5.439 -14.271 1.00 95.56 166 SER A C 1
ATOM 1350 O O . SER A 1 166 ? 15.394 -4.773 -14.074 1.00 95.56 166 SER A O 1
ATOM 1352 N N . ASN A 1 167 ? 13.567 -5.188 -15.303 1.00 96.50 167 ASN A N 1
ATOM 1353 C CA . ASN A 1 167 ? 13.810 -4.119 -16.267 1.00 96.50 167 ASN A CA 1
ATOM 1354 C C . ASN A 1 167 ? 13.731 -2.727 -15.605 1.00 96.50 167 ASN A C 1
ATOM 1356 O O . ASN A 1 167 ? 14.606 -1.879 -15.820 1.00 96.50 167 ASN A O 1
ATOM 1360 N N . LEU A 1 168 ? 12.746 -2.511 -14.724 1.00 97.12 168 LEU A N 1
ATOM 1361 C CA . LEU A 1 168 ? 12.635 -1.286 -13.930 1.00 97.12 168 LEU A CA 1
ATOM 1362 C C . LEU A 1 168 ? 13.852 -1.098 -13.015 1.00 97.12 168 LEU A C 1
ATOM 1364 O O . LEU A 1 168 ? 14.439 -0.018 -12.998 1.00 97.12 168 LEU A O 1
ATOM 1368 N N . GLN A 1 169 ? 14.276 -2.141 -12.300 1.00 96.81 169 GLN A N 1
ATOM 1369 C CA . GLN A 1 169 ? 15.440 -2.094 -11.412 1.00 96.81 169 GLN A CA 1
ATOM 1370 C C . GLN A 1 169 ? 16.700 -1.642 -12.167 1.00 96.81 169 GLN A C 1
ATOM 1372 O O . GLN A 1 169 ? 17.377 -0.702 -11.745 1.00 96.81 169 GLN A O 1
ATOM 1377 N N . LEU A 1 170 ? 16.994 -2.271 -13.309 1.00 96.69 170 LEU A N 1
ATOM 1378 C CA . LEU A 1 170 ? 18.146 -1.918 -14.145 1.00 96.69 170 LEU A CA 1
ATOM 1379 C C . LEU A 1 170 ? 18.043 -0.489 -14.690 1.00 96.69 170 LEU A C 1
ATOM 1381 O O . LEU A 1 170 ? 19.050 0.218 -14.786 1.00 96.69 170 LEU A O 1
ATOM 1385 N N . THR A 1 171 ? 16.832 -0.055 -15.039 1.00 97.69 171 THR A N 1
ATOM 1386 C CA . THR A 1 171 ? 16.561 1.317 -15.481 1.00 97.69 171 THR A CA 1
ATOM 1387 C C . THR A 1 171 ? 16.877 2.311 -14.367 1.00 97.69 171 THR A C 1
ATOM 1389 O O . THR A 1 171 ? 17.615 3.269 -14.594 1.00 97.69 171 THR A O 1
ATOM 1392 N N . LEU A 1 172 ? 16.389 2.073 -13.149 1.00 97.81 172 LEU A N 1
ATOM 1393 C CA . LEU A 1 172 ? 16.596 2.958 -12.003 1.00 97.81 172 LEU A CA 1
ATOM 1394 C C . LEU A 1 172 ? 18.067 3.027 -11.583 1.00 97.81 172 LEU A C 1
ATOM 1396 O O . LEU A 1 172 ? 18.573 4.118 -11.340 1.00 97.81 172 LEU A O 1
ATOM 1400 N N . GLN A 1 173 ? 18.789 1.904 -11.587 1.00 96.81 173 GLN A N 1
ATOM 1401 C CA . GLN A 1 173 ? 20.231 1.895 -11.309 1.00 96.81 173 GLN A CA 1
ATOM 1402 C C . GLN A 1 173 ? 21.007 2.785 -12.289 1.00 96.81 173 GLN A C 1
ATOM 1404 O O . GLN A 1 173 ? 21.805 3.626 -11.877 1.00 96.81 173 GLN A O 1
ATOM 1409 N N . LYS A 1 174 ? 20.740 2.651 -13.595 1.00 97.44 174 LYS A N 1
ATOM 1410 C CA . LYS A 1 174 ? 21.342 3.512 -14.628 1.00 97.44 174 LYS A CA 1
ATOM 1411 C C . LYS A 1 174 ? 20.924 4.975 -14.468 1.00 97.44 174 LYS A C 1
ATOM 1413 O O . LYS A 1 174 ? 21.743 5.870 -14.657 1.00 97.44 174 LYS A O 1
ATOM 1418 N N . THR A 1 175 ? 19.667 5.206 -14.100 1.00 97.56 175 THR A N 1
ATOM 1419 C CA . THR A 1 175 ? 19.107 6.542 -13.868 1.00 97.56 175 THR A CA 1
ATOM 1420 C C . THR A 1 175 ? 19.841 7.256 -12.747 1.00 97.56 175 THR A C 1
ATOM 1422 O O . THR A 1 175 ? 20.299 8.375 -12.954 1.00 97.56 175 THR A O 1
ATOM 1425 N N . LEU A 1 176 ? 20.027 6.605 -11.597 1.00 96.81 176 LEU A N 1
ATOM 1426 C CA . LEU A 1 176 ? 20.729 7.209 -10.467 1.00 96.81 176 LEU A CA 1
ATOM 1427 C C . LEU A 1 176 ? 22.200 7.494 -10.792 1.00 96.81 176 LEU A C 1
ATOM 1429 O O . LEU A 1 176 ? 22.683 8.566 -10.452 1.00 96.81 176 LEU A O 1
ATOM 1433 N N . ILE A 1 177 ? 22.885 6.616 -11.537 1.00 96.31 177 ILE A N 1
ATOM 1434 C CA . ILE A 1 177 ? 24.257 6.884 -12.012 1.00 96.31 177 ILE A CA 1
ATOM 1435 C C . ILE A 1 177 ? 24.310 8.153 -12.878 1.00 96.31 177 ILE A C 1
ATOM 1437 O O . ILE A 1 177 ? 25.233 8.955 -12.740 1.00 96.31 177 ILE A O 1
ATOM 1441 N N . ASN A 1 178 ? 23.344 8.338 -13.781 1.00 95.75 178 ASN A N 1
ATOM 1442 C CA . ASN A 1 178 ? 23.284 9.528 -14.630 1.00 95.75 178 ASN A CA 1
ATOM 1443 C C . ASN A 1 178 ? 22.921 10.781 -13.825 1.00 95.75 178 ASN A C 1
ATOM 1445 O O . ASN A 1 178 ? 23.557 11.815 -13.999 1.00 95.75 178 ASN A O 1
ATOM 1449 N N . MET A 1 179 ? 21.953 10.681 -12.911 1.00 95.62 179 MET A N 1
ATOM 1450 C CA . MET A 1 179 ? 21.570 11.785 -12.031 1.00 95.62 179 MET A CA 1
ATOM 1451 C C . MET A 1 179 ? 22.745 12.244 -11.165 1.00 95.62 179 MET A C 1
ATOM 1453 O O . MET A 1 179 ? 23.010 13.439 -11.113 1.00 95.62 179 MET A O 1
ATOM 1457 N N . SER A 1 180 ? 23.493 11.323 -10.546 1.00 94.69 180 SER A N 1
ATOM 1458 C CA . SER A 1 180 ? 24.677 11.668 -9.747 1.00 94.69 180 SER A CA 1
ATOM 1459 C C . SER A 1 180 ? 25.719 12.432 -10.564 1.00 94.69 180 SER A C 1
ATOM 1461 O O . SER A 1 180 ? 26.214 13.452 -10.098 1.00 94.69 180 SER A O 1
ATOM 1463 N N . LYS A 1 181 ? 25.991 12.010 -11.806 1.00 95.31 181 LYS A N 1
ATOM 1464 C CA . LYS A 1 181 ? 26.909 12.733 -12.705 1.00 95.31 181 LYS A CA 1
ATOM 1465 C C . LYS A 1 181 ? 26.409 14.135 -13.045 1.00 95.31 181 LYS A C 1
ATOM 1467 O O . LYS A 1 181 ? 27.196 15.073 -13.052 1.00 95.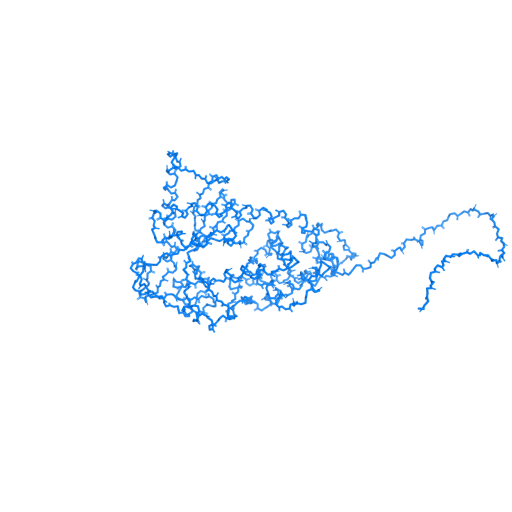31 181 LYS A O 1
ATOM 1472 N N . ASN A 1 182 ? 25.117 14.287 -13.325 1.00 94.31 182 ASN A N 1
ATOM 1473 C CA . ASN A 1 182 ? 24.540 15.592 -13.651 1.00 94.31 182 ASN A CA 1
ATOM 1474 C C . ASN A 1 182 ? 24.577 16.539 -12.444 1.00 94.31 182 ASN A C 1
ATOM 1476 O O . ASN A 1 182 ? 24.838 17.725 -12.612 1.00 94.31 182 ASN A O 1
ATOM 1480 N N . ILE A 1 183 ? 24.374 16.015 -11.232 1.00 94.38 183 ILE A N 1
ATOM 1481 C CA . ILE A 1 183 ? 24.499 16.781 -9.985 1.00 94.38 183 ILE A CA 1
ATOM 1482 C C . ILE A 1 183 ? 25.957 17.201 -9.748 1.00 94.38 183 ILE A C 1
ATOM 1484 O O . ILE A 1 183 ? 26.211 18.360 -9.436 1.00 94.38 183 ILE A O 1
ATOM 1488 N N . GLU A 1 184 ? 26.924 16.300 -9.952 1.00 93.94 184 GLU A N 1
ATOM 1489 C CA . GLU A 1 184 ? 28.360 16.621 -9.870 1.00 93.94 184 GLU A CA 1
ATOM 1490 C C . GLU A 1 184 ? 28.787 17.695 -10.886 1.00 93.94 184 GLU A C 1
ATOM 1492 O O . GLU A 1 184 ? 29.680 18.491 -10.600 1.00 93.94 184 GLU A O 1
ATOM 1497 N N . ASN A 1 185 ? 28.131 17.739 -12.049 1.00 95.25 185 ASN A N 1
ATOM 1498 C CA . ASN A 1 185 ? 28.354 18.741 -13.093 1.00 95.25 185 ASN A CA 1
ATOM 1499 C C . ASN A 1 185 ? 27.541 20.037 -12.900 1.00 95.25 185 ASN A C 1
ATOM 1501 O O . ASN A 1 185 ? 27.588 20.901 -13.773 1.00 95.25 185 ASN A O 1
ATOM 1505 N N . GLU A 1 186 ? 26.790 20.178 -11.801 1.00 93.12 186 GLU A N 1
ATOM 1506 C CA . GLU A 1 186 ? 25.891 21.316 -11.527 1.00 93.12 186 GLU A CA 1
ATOM 1507 C C . GLU A 1 186 ? 24.766 21.508 -12.575 1.00 93.12 186 GLU A C 1
ATOM 1509 O O . GLU A 1 186 ? 24.177 22.583 -12.693 1.00 93.12 186 GLU A O 1
ATOM 1514 N N . GLU A 1 187 ? 24.435 20.461 -13.337 1.00 93.19 187 GLU A N 1
ATOM 1515 C CA . GLU A 1 187 ? 23.371 20.465 -14.355 1.00 93.19 187 GLU A CA 1
ATOM 1516 C C . GLU A 1 187 ? 22.001 20.075 -13.782 1.00 93.19 187 GLU A C 1
ATOM 1518 O O . GLU A 1 187 ? 20.963 20.370 -14.379 1.00 93.19 187 GLU A O 1
ATOM 1523 N N . ASP A 1 188 ? 21.986 19.406 -12.628 1.00 92.75 188 ASP A N 1
ATOM 1524 C CA . ASP A 1 188 ? 20.772 19.006 -11.925 1.00 92.75 188 ASP A CA 1
ATOM 1525 C C . ASP A 1 188 ? 20.948 19.111 -10.403 1.00 92.75 188 ASP A C 1
ATOM 1527 O O . ASP A 1 188 ? 22.063 19.195 -9.899 1.00 92.75 188 ASP A O 1
ATOM 1531 N N . ASN A 1 189 ? 19.845 19.095 -9.657 1.00 93.88 189 ASN A N 1
ATOM 1532 C CA . ASN A 1 189 ? 19.846 19.111 -8.197 1.00 93.88 189 ASN A CA 1
ATOM 1533 C C . ASN A 1 189 ? 18.850 18.092 -7.633 1.00 93.88 189 ASN A C 1
ATOM 1535 O O . ASN A 1 189 ? 17.827 17.771 -8.254 1.00 93.88 189 ASN A O 1
ATOM 1539 N N . LEU A 1 190 ? 19.138 17.610 -6.423 1.00 94.88 190 LEU A N 1
ATOM 1540 C CA . LEU A 1 190 ? 18.161 16.862 -5.637 1.00 94.88 190 LEU A CA 1
ATOM 1541 C C . LEU A 1 190 ? 17.024 17.791 -5.179 1.00 94.88 190 LEU A C 1
ATOM 1543 O O . LEU A 1 190 ? 17.242 18.996 -5.034 1.00 94.88 190 LEU A O 1
ATOM 1547 N N . PRO A 1 191 ? 15.806 17.260 -4.966 1.00 94.94 191 PRO A N 1
ATOM 1548 C CA . PRO A 1 191 ? 14.717 18.048 -4.401 1.00 94.94 191 PRO A CA 1
ATOM 1549 C C . PRO A 1 191 ? 15.058 18.602 -3.013 1.00 94.94 191 PRO A C 1
ATOM 1551 O O . PRO A 1 191 ? 15.799 17.977 -2.254 1.00 94.94 191 PRO A O 1
ATOM 1554 N N . ASP A 1 192 ? 14.455 19.734 -2.651 1.00 94.31 192 ASP A N 1
ATOM 1555 C CA . ASP A 1 192 ? 14.608 20.320 -1.318 1.00 94.31 192 ASP A CA 1
ATOM 1556 C C . ASP A 1 192 ? 14.255 19.301 -0.219 1.00 94.31 192 ASP A C 1
ATOM 1558 O O . ASP A 1 192 ? 13.222 18.632 -0.277 1.00 94.31 192 ASP A O 1
ATOM 1562 N N . GLY A 1 193 ? 15.118 19.187 0.795 1.00 93.19 193 GLY A N 1
ATOM 1563 C CA . GLY A 1 193 ? 14.968 18.216 1.886 1.00 93.19 193 GLY A CA 1
ATOM 1564 C C . GLY A 1 193 ? 15.476 16.803 1.568 1.00 93.19 193 GLY A C 1
ATOM 1565 O O . GLY A 1 193 ? 15.429 15.935 2.442 1.00 93.19 193 GLY A O 1
ATOM 1566 N N . VAL A 1 194 ? 15.984 16.563 0.354 1.00 96.62 194 VAL A N 1
ATOM 1567 C CA . VAL A 1 194 ? 16.641 15.307 -0.027 1.00 96.62 194 VAL A CA 1
ATOM 1568 C C . VAL A 1 194 ? 18.156 15.491 -0.057 1.00 96.62 194 VAL A C 1
ATOM 1570 O O . VAL A 1 194 ? 18.695 16.223 -0.882 1.00 96.62 194 VAL A O 1
ATOM 1573 N N . GLU A 1 195 ? 18.845 14.787 0.833 1.00 95.25 195 GLU A N 1
ATOM 1574 C CA . GLU A 1 195 ? 20.305 14.763 0.949 1.00 95.25 195 GLU A CA 1
ATOM 1575 C C . GLU A 1 195 ? 20.914 13.608 0.149 1.00 95.25 195 GLU A C 1
ATOM 1577 O O . GLU A 1 195 ? 21.999 13.739 -0.417 1.00 95.25 195 GLU A O 1
ATOM 1582 N N . SER A 1 196 ? 20.216 12.471 0.082 1.00 95.88 196 SER A N 1
ATOM 1583 C CA . SER A 1 196 ? 20.677 11.298 -0.656 1.00 95.88 196 SER A CA 1
ATOM 1584 C C . SER A 1 196 ? 19.524 10.466 -1.205 1.00 95.88 196 SER A C 1
ATOM 1586 O O . SER A 1 196 ? 18.433 10.419 -0.636 1.00 95.88 196 SER A O 1
ATOM 1588 N N . ILE A 1 197 ? 19.784 9.806 -2.337 1.00 97.31 197 ILE A N 1
ATOM 1589 C CA . ILE A 1 197 ? 18.870 8.860 -2.975 1.00 97.31 197 ILE A CA 1
ATOM 1590 C C . ILE A 1 197 ? 19.664 7.620 -3.377 1.00 97.31 197 ILE A C 1
ATOM 1592 O O . ILE A 1 197 ? 20.701 7.730 -4.033 1.00 97.31 197 ILE A O 1
ATOM 1596 N N . SER A 1 198 ? 19.161 6.438 -3.036 1.00 96.94 198 SER A N 1
ATOM 1597 C CA . SER A 1 198 ? 19.675 5.172 -3.556 1.00 96.94 198 SER A CA 1
ATOM 1598 C C . SER A 1 198 ? 18.537 4.215 -3.904 1.00 96.94 198 SER A C 1
ATOM 1600 O O . SER A 1 198 ? 17.388 4.447 -3.539 1.00 96.94 198 SER A O 1
ATOM 1602 N N . VAL A 1 199 ? 18.833 3.160 -4.664 1.00 97.44 199 VAL A N 1
ATOM 1603 C CA . VAL A 1 199 ? 17.854 2.120 -4.996 1.00 97.44 199 VAL A CA 1
ATOM 1604 C C . VAL A 1 199 ? 18.423 0.757 -4.643 1.00 97.44 199 VAL A C 1
ATOM 1606 O O . VAL A 1 199 ? 19.573 0.452 -4.972 1.00 97.44 199 VAL A O 1
ATOM 1609 N N . PHE A 1 200 ? 17.615 -0.073 -3.999 1.00 96.69 200 PHE A N 1
ATOM 1610 C CA . PHE A 1 200 ? 17.949 -1.459 -3.695 1.00 96.69 200 PHE A CA 1
ATOM 1611 C C . PHE A 1 200 ? 16.725 -2.359 -3.895 1.00 96.69 200 PHE A C 1
ATOM 1613 O O . PHE A 1 200 ? 15.649 -1.891 -4.267 1.00 96.69 200 PHE A O 1
ATOM 1620 N N . CYS A 1 201 ? 16.903 -3.665 -3.708 1.00 95.69 201 CYS A N 1
ATOM 1621 C CA . CYS A 1 201 ? 15.796 -4.615 -3.725 1.00 95.69 201 CYS A CA 1
ATOM 1622 C C . CYS A 1 201 ? 15.632 -5.250 -2.352 1.00 95.69 201 CYS A C 1
ATOM 1624 O O . CYS A 1 201 ? 16.600 -5.787 -1.812 1.00 95.69 201 CYS A O 1
ATOM 1626 N N . ASP A 1 202 ? 14.406 -5.217 -1.840 1.00 93.44 202 ASP A N 1
ATOM 1627 C CA . ASP A 1 202 ? 13.977 -6.027 -0.707 1.00 93.44 202 ASP A CA 1
ATOM 1628 C C . ASP A 1 202 ? 13.095 -7.165 -1.230 1.00 93.44 202 ASP A C 1
ATOM 1630 O O . ASP A 1 202 ? 11.985 -6.955 -1.727 1.00 93.44 202 ASP A O 1
ATOM 1634 N N . GLY A 1 203 ? 13.645 -8.379 -1.241 1.00 90.75 203 GLY A N 1
ATOM 1635 C CA . GLY A 1 203 ? 13.047 -9.504 -1.953 1.00 90.75 203 GLY A CA 1
ATOM 1636 C C . GLY A 1 203 ? 12.810 -9.176 -3.434 1.00 90.75 203 GLY A C 1
ATOM 1637 O O . GLY A 1 203 ? 13.753 -8.991 -4.201 1.00 90.75 203 GLY A O 1
ATOM 1638 N N . SER A 1 204 ? 11.537 -9.134 -3.841 1.00 90.50 204 SER A N 1
ATOM 1639 C CA . SER A 1 204 ? 11.117 -8.774 -5.208 1.00 90.50 204 SER A CA 1
ATOM 1640 C C . SER A 1 204 ? 10.686 -7.313 -5.358 1.00 90.50 204 SER A C 1
ATOM 1642 O O . SER A 1 204 ? 10.321 -6.907 -6.459 1.00 90.50 204 SER A O 1
ATOM 1644 N N . THR A 1 205 ? 10.685 -6.531 -4.282 1.00 94.44 205 THR A N 1
ATOM 1645 C CA . THR A 1 205 ? 10.264 -5.130 -4.294 1.00 94.44 205 THR A CA 1
ATOM 1646 C C . THR A 1 205 ? 11.462 -4.233 -4.569 1.00 94.44 205 THR A C 1
ATOM 1648 O O . THR A 1 205 ? 12.553 -4.448 -4.043 1.00 94.44 205 THR A O 1
ATOM 1651 N N . ILE A 1 206 ? 11.275 -3.229 -5.422 1.00 97.56 206 ILE A N 1
ATOM 1652 C CA . ILE A 1 206 ? 12.302 -2.232 -5.722 1.00 97.56 206 ILE A CA 1
ATOM 1653 C C . ILE A 1 206 ? 12.065 -1.054 -4.792 1.00 97.56 206 ILE A C 1
ATOM 1655 O O . ILE A 1 206 ? 11.002 -0.443 -4.847 1.00 97.56 206 ILE A O 1
ATOM 1659 N N . VAL A 1 207 ? 13.049 -0.739 -3.960 1.00 98.19 207 VAL A N 1
ATOM 1660 C CA . VAL A 1 207 ? 12.919 0.269 -2.911 1.00 98.19 207 VAL A CA 1
ATOM 1661 C C . VAL A 1 207 ? 13.821 1.447 -3.238 1.00 98.19 207 VAL A C 1
ATOM 1663 O O . VAL A 1 207 ? 15.031 1.293 -3.420 1.00 98.19 207 VAL A O 1
ATOM 1666 N N . LEU A 1 208 ? 13.219 2.629 -3.322 1.00 98.19 208 LEU A N 1
ATOM 1667 C CA . LEU A 1 208 ? 13.920 3.901 -3.326 1.00 98.19 208 LEU A CA 1
ATOM 1668 C C . LEU A 1 208 ? 14.173 4.318 -1.878 1.00 98.19 208 LEU A C 1
ATOM 1670 O O . LEU A 1 208 ? 13.234 4.564 -1.123 1.00 98.19 208 LEU A O 1
ATOM 1674 N N . ASP A 1 209 ? 15.442 4.408 -1.514 1.00 98.19 209 ASP A N 1
ATOM 1675 C CA . ASP A 1 209 ? 15.887 4.891 -0.217 1.00 98.19 209 ASP A CA 1
ATOM 1676 C C . ASP A 1 209 ? 16.214 6.380 -0.296 1.00 98.19 209 ASP A C 1
ATOM 1678 O O . ASP A 1 209 ? 17.062 6.794 -1.093 1.00 98.19 209 ASP A O 1
ATOM 1682 N N . ILE A 1 210 ? 15.553 7.175 0.537 1.00 98.12 210 ILE A N 1
ATOM 1683 C CA . ILE A 1 210 ? 15.737 8.616 0.639 1.00 98.12 210 ILE A CA 1
ATOM 1684 C C . ILE A 1 210 ? 16.332 8.925 2.014 1.00 98.12 210 ILE A C 1
ATOM 1686 O O . ILE A 1 210 ? 15.777 8.556 3.053 1.00 98.12 210 ILE A O 1
ATOM 1690 N N . ASN A 1 211 ? 17.437 9.671 2.018 1.00 97.25 211 ASN A N 1
ATOM 1691 C CA . ASN A 1 211 ? 18.142 10.107 3.225 1.00 97.25 211 ASN A CA 1
ATOM 1692 C C . ASN A 1 211 ? 18.591 8.933 4.125 1.00 97.25 211 ASN A C 1
ATOM 1694 O O . ASN A 1 211 ? 18.451 8.997 5.345 1.00 97.25 211 ASN A O 1
ATOM 1698 N N . HIS A 1 212 ? 19.142 7.869 3.528 1.00 95.44 212 HIS A N 1
ATOM 1699 C CA . HIS A 1 212 ? 19.776 6.732 4.224 1.00 95.44 212 HIS A CA 1
ATOM 1700 C C . HIS A 1 212 ? 18.881 6.011 5.250 1.00 95.44 212 HIS A C 1
ATOM 1702 O O . HIS A 1 212 ? 19.241 5.850 6.417 1.00 95.44 212 HIS A O 1
ATOM 1708 N N . GLY A 1 213 ? 17.707 5.576 4.815 1.00 94.06 213 GLY A N 1
ATOM 1709 C CA . GLY A 1 213 ? 16.688 4.902 5.614 1.00 94.06 213 GLY A CA 1
ATOM 1710 C C . GLY A 1 213 ? 15.693 5.861 6.262 1.00 94.06 213 GLY A C 1
ATOM 1711 O O . GLY A 1 213 ? 14.833 5.427 7.026 1.00 94.06 213 GLY A O 1
ATOM 1712 N N . GLY A 1 214 ? 15.796 7.164 5.978 1.00 96.44 214 GLY A N 1
ATOM 1713 C CA . GLY A 1 214 ? 14.861 8.163 6.482 1.00 96.44 214 GLY A CA 1
ATOM 1714 C C 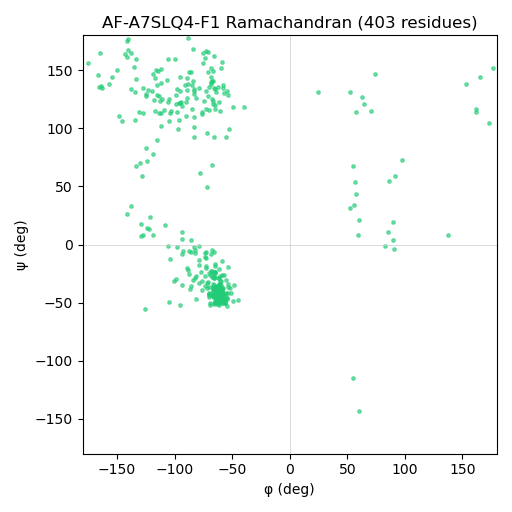. GLY A 1 214 ? 13.447 7.939 5.948 1.00 96.44 214 GLY A C 1
ATOM 1715 O O . GLY A 1 214 ? 12.492 7.926 6.725 1.00 96.44 214 GLY A O 1
ATOM 1716 N N . ILE A 1 215 ? 13.323 7.746 4.632 1.00 98.12 215 ILE A N 1
ATOM 1717 C CA . ILE A 1 215 ? 12.063 7.459 3.942 1.00 98.12 215 ILE A CA 1
ATOM 1718 C C . ILE A 1 215 ? 12.304 6.373 2.895 1.00 98.12 215 ILE A C 1
ATOM 1720 O O . ILE A 1 215 ? 13.245 6.465 2.108 1.00 98.12 215 ILE A O 1
ATOM 1724 N N . LEU A 1 216 ? 11.417 5.382 2.853 1.00 98.38 216 LEU A N 1
ATOM 1725 C CA . LEU A 1 216 ? 11.444 4.294 1.883 1.00 98.38 216 LEU A CA 1
ATOM 1726 C C . LEU A 1 216 ? 10.251 4.403 0.935 1.00 98.38 216 LEU A C 1
ATOM 1728 O O . LEU A 1 216 ? 9.133 4.720 1.351 1.00 98.38 216 LEU A O 1
ATOM 1732 N N . VAL A 1 217 ? 10.488 4.156 -0.352 1.00 98.12 217 VAL A N 1
ATOM 1733 C CA . VAL A 1 217 ? 9.427 4.140 -1.360 1.00 98.12 217 VAL A CA 1
ATOM 1734 C C . VAL A 1 217 ? 9.504 2.884 -2.213 1.00 98.12 217 VAL A C 1
ATOM 1736 O O . VAL A 1 217 ? 10.420 2.727 -3.019 1.00 98.12 217 VAL A O 1
ATOM 1739 N N . ASP A 1 218 ? 8.495 2.033 -2.091 1.00 97.69 218 ASP A N 1
ATOM 1740 C CA . ASP A 1 218 ? 8.274 0.881 -2.950 1.00 97.69 218 ASP A CA 1
ATOM 1741 C C . ASP A 1 218 ? 7.851 1.356 -4.340 1.00 97.69 218 ASP A C 1
ATOM 1743 O O . ASP A 1 218 ? 6.793 1.960 -4.528 1.00 97.69 218 ASP A O 1
ATOM 1747 N N . LEU A 1 219 ? 8.684 1.075 -5.333 1.00 96.62 219 LEU A N 1
ATOM 1748 C CA . LEU A 1 219 ? 8.461 1.417 -6.728 1.00 96.62 219 LEU A CA 1
ATOM 1749 C C . LEU A 1 219 ? 7.855 0.212 -7.450 1.00 96.62 219 LEU A C 1
ATOM 1751 O O . LEU A 1 219 ? 8.536 -0.782 -7.716 1.00 96.62 219 LEU A O 1
ATOM 1755 N N . VAL A 1 220 ? 6.564 0.296 -7.775 1.00 96.06 220 VAL A N 1
ATOM 1756 C CA . VAL A 1 220 ? 5.790 -0.854 -8.264 1.00 96.06 220 VAL A CA 1
ATOM 1757 C C . VAL A 1 220 ? 5.293 -0.602 -9.687 1.00 96.06 220 VAL A C 1
ATOM 1759 O O . VAL A 1 220 ? 4.449 0.275 -9.875 1.00 96.06 220 VAL A O 1
ATOM 1762 N N . PRO A 1 221 ? 5.749 -1.367 -10.700 1.00 95.75 221 PRO A N 1
ATOM 1763 C CA . PRO A 1 221 ? 5.207 -1.260 -12.050 1.00 95.75 221 PRO A CA 1
ATOM 1764 C C . PRO A 1 221 ? 3.698 -1.516 -12.070 1.00 95.75 221 PRO A C 1
ATOM 1766 O O . PRO A 1 221 ? 3.213 -2.461 -11.440 1.00 95.75 221 PRO A O 1
ATOM 1769 N N . SER A 1 222 ? 2.959 -0.704 -12.819 1.00 94.25 222 SER A N 1
ATOM 1770 C CA . SER A 1 222 ? 1.510 -0.795 -12.936 1.00 94.25 222 SER A CA 1
ATOM 1771 C C . SER A 1 222 ? 1.046 -0.699 -14.386 1.00 94.25 222 SER A C 1
ATOM 1773 O O . SER A 1 222 ? 1.589 0.056 -15.190 1.00 94.25 222 SER A O 1
ATOM 1775 N N . ILE A 1 223 ? 0.016 -1.474 -14.725 1.00 92.25 223 ILE A N 1
ATOM 1776 C CA . ILE A 1 223 ? -0.664 -1.414 -16.023 1.00 92.25 223 ILE A CA 1
ATOM 1777 C C . ILE A 1 223 ? -2.118 -1.049 -15.781 1.00 92.25 223 ILE A C 1
ATOM 1779 O O . ILE A 1 223 ? -2.804 -1.631 -14.935 1.00 92.25 223 ILE A O 1
ATOM 1783 N N . ARG A 1 224 ? -2.618 -0.079 -16.541 1.00 88.38 224 ARG A N 1
ATOM 1784 C CA . ARG A 1 224 ? -4.005 0.355 -16.440 1.00 88.38 224 ARG A CA 1
ATOM 1785 C C . ARG A 1 224 ? -4.949 -0.590 -17.163 1.00 88.38 224 ARG A C 1
ATOM 1787 O O . ARG A 1 224 ? -4.748 -0.956 -18.316 1.00 88.38 224 ARG A O 1
ATOM 1794 N N . LEU A 1 225 ? -6.049 -0.924 -16.495 1.00 88.69 225 LEU A N 1
ATOM 1795 C CA . LEU A 1 225 ? -7.110 -1.721 -17.093 1.00 88.69 225 LEU A CA 1
ATOM 1796 C C . LEU A 1 225 ? -8.085 -0.831 -17.877 1.00 88.69 225 LEU A C 1
ATOM 1798 O O . LEU A 1 225 ? -8.505 0.237 -17.420 1.00 88.69 225 LEU A O 1
ATOM 1802 N N . THR A 1 226 ? -8.481 -1.291 -19.064 1.00 83.94 226 THR A N 1
ATOM 1803 C CA . THR A 1 226 ? -9.496 -0.632 -19.895 1.00 83.94 226 THR A CA 1
ATOM 1804 C C . THR A 1 226 ? -10.907 -1.045 -19.462 1.00 83.94 226 THR A C 1
ATOM 1806 O O . THR A 1 226 ? -11.103 -2.007 -18.715 1.00 83.94 226 THR A O 1
ATOM 1809 N N . LYS A 1 227 ? -11.937 -0.346 -19.966 1.00 79.62 227 LYS A N 1
ATOM 1810 C CA . LYS A 1 227 ? -13.352 -0.657 -19.668 1.00 79.62 227 LYS A CA 1
ATOM 1811 C C . LYS A 1 227 ? -13.744 -2.104 -19.996 1.00 79.62 227 LYS A C 1
ATOM 1813 O O . LYS A 1 227 ? -14.632 -2.638 -19.334 1.00 79.62 227 LYS A O 1
ATOM 1818 N N . TYR A 1 228 ? -13.105 -2.712 -20.995 1.00 79.31 228 TYR A N 1
ATOM 1819 C CA . TYR A 1 228 ? -13.358 -4.096 -21.386 1.00 79.31 228 TYR A CA 1
ATOM 1820 C C . TYR A 1 228 ? -12.867 -5.076 -20.309 1.00 79.31 228 TYR A C 1
ATOM 1822 O O . TYR A 1 228 ? -13.666 -5.850 -19.782 1.00 79.31 228 TYR A O 1
ATOM 1830 N N . HIS A 1 229 ? -11.604 -4.953 -19.882 1.00 82.69 229 HIS A N 1
ATOM 1831 C CA . HIS A 1 229 ? -11.008 -5.788 -18.824 1.00 82.69 229 HIS A CA 1
ATOM 1832 C C . HIS A 1 229 ? -11.788 -5.665 -17.511 1.00 82.69 229 HIS A C 1
ATOM 1834 O O . HIS A 1 229 ? -12.099 -6.646 -16.843 1.00 82.69 229 HIS A O 1
ATOM 1840 N N . ILE A 1 230 ? -12.193 -4.437 -17.191 1.00 77.94 230 ILE A N 1
ATOM 1841 C CA . ILE A 1 230 ? -13.012 -4.103 -16.026 1.00 77.94 230 ILE A CA 1
ATOM 1842 C C . ILE A 1 230 ? -14.320 -4.910 -15.988 1.00 77.94 230 ILE A C 1
ATOM 1844 O O . ILE A 1 230 ? -14.738 -5.359 -14.920 1.00 77.94 230 ILE A O 1
ATOM 1848 N N . GLY A 1 231 ? -14.989 -5.077 -17.133 1.00 78.00 231 GLY A N 1
ATOM 1849 C CA . GLY A 1 231 ? -16.226 -5.853 -17.225 1.00 78.00 231 GLY A CA 1
ATOM 1850 C C . GLY A 1 231 ? -16.012 -7.327 -16.889 1.00 78.00 231 GLY A C 1
ATOM 1851 O O . GLY A 1 231 ? -16.858 -7.936 -16.235 1.00 78.00 231 GLY A O 1
ATOM 1852 N N . TRP A 1 232 ? -14.863 -7.874 -17.282 1.00 82.88 232 TRP A N 1
ATOM 1853 C CA . TRP A 1 232 ? -14.472 -9.239 -16.959 1.00 82.88 232 TRP A CA 1
ATOM 1854 C C . TRP A 1 232 ? -14.150 -9.400 -15.465 1.00 82.88 232 TRP A C 1
ATOM 1856 O O . TRP A 1 232 ? -14.693 -10.308 -14.833 1.00 82.88 232 TRP A O 1
ATOM 1866 N N . CYS A 1 233 ? -13.391 -8.470 -14.867 1.00 82.94 233 CYS A N 1
ATOM 1867 C CA . CYS A 1 233 ? -13.014 -8.545 -13.449 1.00 82.94 233 CYS A CA 1
ATOM 1868 C C . CYS A 1 233 ? -14.212 -8.518 -12.484 1.00 82.94 233 CYS A C 1
ATOM 1870 O O . CYS A 1 233 ? -14.175 -9.131 -11.422 1.00 82.94 233 CYS A O 1
ATOM 1872 N N . LYS A 1 234 ? -15.322 -7.869 -12.863 1.00 82.56 234 LYS A N 1
ATOM 1873 C CA . LYS A 1 234 ? -16.553 -7.815 -12.050 1.00 82.56 234 LYS A CA 1
ATOM 1874 C C . LYS A 1 234 ? -17.165 -9.178 -11.714 1.00 82.56 234 LYS A C 1
ATOM 1876 O O . LYS A 1 234 ? -18.061 -9.226 -10.877 1.00 82.56 234 LYS A O 1
ATOM 1881 N N . LYS A 1 235 ? -16.743 -10.256 -12.381 1.00 81.00 235 LYS A N 1
ATOM 1882 C CA . LYS A 1 235 ? -17.245 -11.615 -12.138 1.00 81.00 235 LYS A CA 1
ATOM 1883 C C . LYS A 1 235 ? -16.814 -12.186 -10.784 1.00 81.00 235 LYS A C 1
ATOM 1885 O O . LYS A 1 235 ? -17.526 -13.028 -10.257 1.00 81.00 235 LYS A O 1
ATOM 1890 N N . PHE A 1 236 ? -15.689 -11.728 -10.241 1.00 80.50 236 PHE A N 1
ATOM 1891 C CA . PHE A 1 236 ? -15.100 -12.237 -8.992 1.00 80.50 236 PHE A CA 1
ATOM 1892 C C . PHE A 1 236 ? -14.771 -11.117 -7.990 1.00 80.50 236 PHE A C 1
ATOM 1894 O O . PHE A 1 236 ? -14.185 -11.355 -6.937 1.00 80.50 236 PHE A O 1
ATOM 1901 N N . THR A 1 237 ? -15.172 -9.877 -8.285 1.00 83.31 237 THR A N 1
ATOM 1902 C CA . THR A 1 237 ? -15.155 -8.765 -7.327 1.00 83.31 237 THR A CA 1
ATOM 1903 C C . THR A 1 237 ? -16.574 -8.454 -6.857 1.00 83.31 237 THR A C 1
ATOM 1905 O O . THR A 1 237 ? -17.551 -8.753 -7.547 1.00 83.31 237 THR A O 1
ATOM 1908 N N . ARG A 1 238 ? -16.720 -7.787 -5.704 1.00 82.88 238 ARG A N 1
ATOM 1909 C CA . ARG A 1 238 ? -18.017 -7.319 -5.164 1.00 82.88 238 ARG A CA 1
ATOM 1910 C C . ARG A 1 238 ? -18.592 -6.128 -5.957 1.00 82.88 238 ARG A C 1
ATOM 1912 O O . ARG A 1 238 ? -18.918 -5.088 -5.397 1.00 82.88 238 ARG A O 1
ATOM 1919 N N . HIS A 1 239 ? -18.636 -6.240 -7.286 1.00 75.94 239 HIS A N 1
ATOM 1920 C CA . HIS A 1 239 ? -19.048 -5.217 -8.258 1.00 75.94 239 HIS A CA 1
ATOM 1921 C C . HIS A 1 239 ? -18.233 -3.911 -8.253 1.00 75.94 239 HIS A C 1
ATOM 1923 O O . HIS A 1 239 ? -18.569 -2.968 -8.979 1.00 75.94 239 HIS A O 1
ATOM 1929 N N . ILE A 1 240 ? -17.131 -3.869 -7.503 1.00 84.06 240 ILE A N 1
ATOM 1930 C CA . ILE A 1 240 ? -16.140 -2.795 -7.536 1.00 84.06 240 ILE A CA 1
ATOM 1931 C C . ILE A 1 240 ? -15.074 -3.112 -8.575 1.00 84.06 240 ILE A C 1
ATOM 1933 O O . ILE A 1 240 ? -14.698 -4.261 -8.807 1.00 84.06 240 ILE A O 1
ATOM 1937 N N . VAL A 1 241 ? -14.626 -2.061 -9.244 1.00 82.12 241 VAL A N 1
ATOM 1938 C CA . VAL A 1 241 ? -13.768 -2.155 -10.411 1.00 82.12 241 VAL A CA 1
ATOM 1939 C C . VAL A 1 241 ? -12.310 -1.930 -10.013 1.00 82.12 241 VAL A C 1
ATOM 1941 O O . VAL A 1 241 ? -12.013 -0.839 -9.520 1.00 82.12 241 VAL A O 1
ATOM 1944 N N . PRO A 1 242 ? -11.406 -2.894 -10.262 1.00 89.25 242 PRO A N 1
ATOM 1945 C CA . PRO A 1 242 ? -9.977 -2.630 -10.191 1.00 89.25 242 PRO A CA 1
ATOM 1946 C C . PRO A 1 242 ? -9.574 -1.697 -11.334 1.00 89.25 242 PRO A C 1
ATOM 1948 O O . PRO A 1 242 ? -10.075 -1.807 -12.457 1.00 89.25 242 PRO A O 1
ATOM 1951 N N . THR A 1 243 ? -8.685 -0.753 -11.048 1.00 87.06 243 THR A N 1
ATOM 1952 C CA . THR A 1 243 ? -8.262 0.264 -12.025 1.00 87.06 243 THR A CA 1
ATOM 1953 C C . THR A 1 243 ? -6.947 -0.077 -12.699 1.00 87.06 243 THR A C 1
ATOM 1955 O O . THR A 1 243 ? -6.733 0.299 -13.853 1.00 87.06 243 THR A O 1
ATOM 1958 N N . HIS A 1 244 ? -6.083 -0.792 -11.987 1.00 90.19 244 HIS A N 1
ATOM 1959 C CA . HIS A 1 2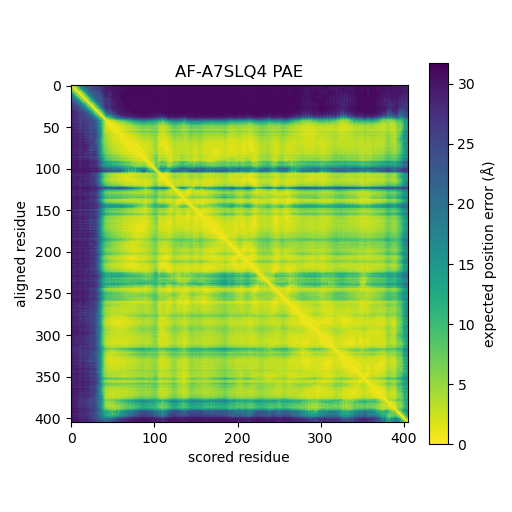44 ? -4.769 -1.199 -12.459 1.00 90.19 244 HIS A CA 1
ATOM 1960 C C . HIS A 1 244 ? -4.482 -2.624 -12.004 1.00 90.19 244 HIS A C 1
ATOM 1962 O O . HIS A 1 244 ? -5.158 -3.173 -11.129 1.00 90.19 244 HIS A O 1
ATOM 1968 N N . VAL A 1 245 ? -3.441 -3.182 -12.590 1.00 94.56 245 VAL A N 1
ATOM 1969 C CA . VAL A 1 245 ? -2.743 -4.363 -12.106 1.00 94.56 245 VAL A CA 1
ATOM 1970 C C . VAL A 1 245 ? -1.313 -3.969 -11.768 1.00 94.56 245 VAL A C 1
ATOM 1972 O O . VAL A 1 245 ? -0.737 -3.111 -12.434 1.00 94.56 245 VAL A O 1
ATOM 1975 N N . LEU A 1 246 ? -0.765 -4.558 -10.715 1.00 95.81 246 LEU A N 1
ATOM 1976 C CA . LEU A 1 246 ? 0.541 -4.239 -10.158 1.00 95.81 246 LEU A CA 1
ATOM 1977 C C . LEU A 1 246 ? 1.465 -5.436 -10.318 1.00 95.81 246 LEU A C 1
ATOM 1979 O O . LEU A 1 246 ? 1.080 -6.570 -10.025 1.00 95.81 246 LEU A O 1
ATOM 1983 N N . ALA A 1 247 ? 2.707 -5.179 -10.703 1.00 96.50 247 ALA A N 1
ATOM 1984 C CA . ALA A 1 247 ? 3.747 -6.192 -10.754 1.00 96.50 247 ALA A CA 1
ATOM 1985 C C . ALA A 1 247 ? 4.282 -6.482 -9.343 1.00 96.50 247 ALA A C 1
ATOM 1987 O O . ALA A 1 247 ? 5.463 -6.275 -9.077 1.00 96.50 247 ALA A O 1
ATOM 1988 N N . LYS A 1 248 ? 3.442 -6.971 -8.426 1.00 94.31 248 LYS A N 1
ATOM 1989 C CA . LYS A 1 248 ? 3.866 -7.445 -7.100 1.00 94.31 248 LYS A CA 1
ATOM 1990 C C . LYS A 1 248 ? 4.076 -8.951 -7.097 1.00 94.31 248 LYS A C 1
ATOM 1992 O O . LYS A 1 248 ? 3.338 -9.678 -7.754 1.00 94.31 248 LYS A O 1
ATOM 1997 N N . ALA A 1 249 ? 5.074 -9.417 -6.354 1.00 92.31 249 ALA A N 1
ATOM 1998 C CA . ALA A 1 249 ? 5.267 -10.847 -6.158 1.00 92.31 249 ALA A CA 1
ATOM 1999 C C . ALA A 1 249 ? 4.115 -11.434 -5.329 1.00 92.31 249 ALA A C 1
ATOM 2001 O O . ALA A 1 249 ? 3.645 -10.814 -4.374 1.00 92.31 249 ALA A O 1
ATOM 2002 N N . CYS A 1 250 ? 3.675 -12.636 -5.695 1.00 91.69 250 CYS A N 1
ATOM 2003 C CA . CYS A 1 250 ? 2.798 -13.438 -4.857 1.00 91.69 250 CYS A CA 1
ATOM 2004 C C . CYS A 1 250 ? 3.662 -14.304 -3.940 1.00 91.69 250 CYS A C 1
ATOM 2006 O O . CYS A 1 250 ? 4.539 -15.021 -4.415 1.00 91.69 250 CYS A O 1
ATOM 2008 N N . GLU A 1 251 ? 3.433 -14.240 -2.631 1.00 86.12 251 GLU A N 1
ATOM 2009 C CA . GLU A 1 251 ? 4.254 -14.975 -1.662 1.00 86.12 251 GLU A CA 1
ATOM 2010 C C . GLU A 1 251 ? 4.025 -16.488 -1.690 1.00 86.12 251 GLU A C 1
ATOM 2012 O O . GLU A 1 251 ? 4.931 -17.269 -1.402 1.00 86.12 251 GLU A O 1
ATOM 2017 N N . ARG A 1 252 ? 2.796 -16.910 -2.007 1.00 87.06 252 ARG A N 1
ATOM 2018 C CA . ARG A 1 252 ? 2.393 -18.321 -2.052 1.00 87.06 252 ARG A CA 1
ATOM 2019 C C . ARG A 1 252 ? 1.676 -18.618 -3.369 1.00 87.06 252 ARG A C 1
ATOM 2021 O O . ARG A 1 252 ? 0.459 -18.806 -3.362 1.00 87.06 252 ARG A O 1
ATOM 2028 N N . PRO A 1 253 ? 2.419 -18.617 -4.485 1.00 90.31 253 PRO A N 1
ATOM 2029 C CA . PRO A 1 253 ? 1.857 -18.847 -5.803 1.00 90.31 253 PRO A CA 1
ATOM 2030 C C . PRO A 1 253 ? 1.421 -20.315 -5.952 1.00 90.31 253 PRO A C 1
ATOM 2032 O O . PRO A 1 253 ? 2.130 -21.241 -5.555 1.00 90.31 253 PRO A O 1
ATOM 2035 N N . MET A 1 254 ? 0.235 -20.513 -6.512 1.00 89.12 254 MET A N 1
ATOM 2036 C CA . MET A 1 254 ? -0.307 -21.768 -7.036 1.00 89.12 254 MET A CA 1
ATOM 2037 C C . MET A 1 254 ? -0.186 -21.835 -8.568 1.00 89.12 254 MET A C 1
ATOM 2039 O O . MET A 1 254 ? -0.027 -22.919 -9.126 1.00 89.12 254 MET A O 1
ATOM 2043 N N . SER A 1 255 ? -0.253 -20.681 -9.230 1.00 90.00 255 SER A N 1
ATOM 2044 C CA . SER A 1 255 ? 0.011 -20.460 -10.649 1.00 90.00 255 SER A CA 1
ATOM 2045 C C . SER A 1 255 ? 1.500 -20.166 -10.877 1.00 90.00 255 SER A C 1
ATOM 2047 O O . SER A 1 255 ? 2.281 -20.065 -9.931 1.00 90.00 255 SER A O 1
ATOM 2049 N N . ASP A 1 256 ? 1.908 -19.992 -12.137 1.00 90.00 256 ASP A N 1
ATOM 2050 C CA . ASP A 1 256 ? 3.263 -19.534 -12.459 1.00 90.00 256 ASP A CA 1
ATOM 2051 C C . ASP A 1 256 ? 3.536 -18.138 -11.846 1.00 90.00 256 ASP A C 1
ATOM 2053 O O . ASP A 1 256 ? 2.905 -17.164 -12.266 1.00 90.00 256 ASP A O 1
ATOM 2057 N N . PRO A 1 257 ? 4.472 -18.007 -10.884 1.00 90.56 257 PRO A N 1
ATOM 2058 C CA . PRO A 1 257 ? 4.707 -16.757 -10.165 1.00 90.56 257 PRO A CA 1
ATOM 2059 C C . PRO A 1 257 ? 5.219 -15.619 -11.042 1.00 90.56 257 PRO A C 1
ATOM 2061 O O . PRO A 1 257 ? 5.061 -14.451 -10.676 1.00 90.56 257 PRO A O 1
ATOM 2064 N N . GLU A 1 258 ? 5.851 -15.930 -12.174 1.00 90.69 258 GLU A N 1
ATOM 2065 C CA . GLU A 1 258 ? 6.406 -14.906 -13.050 1.00 90.69 258 GLU A CA 1
ATOM 2066 C C . GLU A 1 258 ? 5.314 -14.127 -13.780 1.00 90.69 258 GLU A C 1
ATOM 2068 O O . GLU A 1 258 ? 5.458 -12.921 -13.982 1.00 90.69 258 GLU A O 1
ATOM 2073 N N . SER A 1 259 ? 4.199 -14.781 -14.109 1.00 92.19 259 SER A N 1
ATOM 2074 C CA . SER A 1 259 ? 3.076 -14.194 -14.850 1.00 92.19 259 SER A CA 1
ATOM 2075 C C . SER A 1 259 ? 1.960 -13.615 -13.970 1.00 92.19 259 SER A C 1
ATOM 2077 O O . SER A 1 259 ? 0.943 -13.163 -14.501 1.00 92.19 259 SER A O 1
ATOM 2079 N N . LEU A 1 260 ? 2.130 -13.594 -12.644 1.00 95.94 260 LEU A N 1
ATOM 2080 C CA . LEU A 1 260 ? 1.131 -13.073 -11.707 1.00 95.94 260 LEU A CA 1
ATOM 2081 C C . LEU A 1 260 ? 1.202 -11.551 -11.546 1.00 95.94 260 LEU A C 1
ATOM 2083 O O . LEU A 1 260 ? 2.239 -10.982 -11.205 1.00 95.94 260 LEU A O 1
ATOM 2087 N N . TRP A 1 261 ? 0.044 -10.911 -11.697 1.00 96.75 261 TRP A N 1
ATOM 2088 C CA . TRP A 1 261 ? -0.166 -9.486 -11.463 1.00 96.75 261 TRP A CA 1
ATOM 2089 C C . TRP A 1 261 ? -1.276 -9.265 -10.434 1.00 96.75 261 TRP A C 1
ATOM 2091 O O . TRP A 1 261 ? -2.352 -9.848 -10.539 1.00 96.75 261 TRP A O 1
ATOM 2101 N N . LEU A 1 262 ? -1.042 -8.401 -9.447 1.00 95.25 262 LEU A N 1
ATOM 2102 C CA . LEU A 1 262 ? -1.999 -8.106 -8.378 1.00 95.25 262 LEU A CA 1
ATOM 2103 C C . LEU A 1 262 ? -3.019 -7.055 -8.830 1.00 95.25 262 LEU A C 1
ATOM 2105 O O . LEU A 1 262 ? -2.640 -5.996 -9.320 1.00 95.25 262 LEU A O 1
ATOM 2109 N N . LEU A 1 263 ? -4.310 -7.276 -8.605 1.00 94.00 263 LEU A N 1
ATOM 2110 C CA . LEU A 1 263 ? -5.344 -6.273 -8.865 1.00 94.00 263 LEU A CA 1
ATOM 2111 C C . LEU A 1 263 ? -5.268 -5.117 -7.856 1.00 94.00 263 LEU A C 1
ATOM 2113 O O . LEU A 1 263 ? -5.326 -5.331 -6.646 1.00 94.00 263 LEU A O 1
ATOM 2117 N N . SER A 1 264 ? -5.218 -3.878 -8.352 1.00 91.94 264 SER A N 1
ATOM 2118 C CA . SER A 1 264 ? -5.242 -2.666 -7.524 1.00 91.94 264 SER A CA 1
ATOM 2119 C C . SER A 1 264 ? -6.640 -2.052 -7.461 1.00 91.94 264 SER A C 1
ATOM 2121 O O . SER A 1 264 ? -7.272 -1.757 -8.484 1.00 91.94 264 SER A O 1
ATOM 2123 N N . PHE A 1 265 ? -7.092 -1.806 -6.230 1.00 91.19 265 PHE A N 1
ATOM 2124 C CA . PHE A 1 265 ? -8.348 -1.128 -5.894 1.00 91.19 265 PHE A CA 1
ATOM 2125 C C . PHE A 1 265 ? -8.115 0.271 -5.323 1.00 91.19 265 PHE A C 1
ATOM 2127 O O . PHE A 1 265 ? -9.036 0.858 -4.754 1.00 91.19 265 PHE A O 1
ATOM 2134 N N . VAL A 1 266 ? -6.915 0.831 -5.504 1.00 87.62 266 VAL A N 1
ATOM 2135 C CA . VAL A 1 266 ? -6.484 2.082 -4.866 1.00 87.62 266 VAL A CA 1
ATOM 2136 C C . VAL A 1 266 ? -7.478 3.232 -5.064 1.00 87.62 266 VAL A C 1
ATOM 2138 O O . VAL A 1 266 ? -7.740 3.999 -4.144 1.00 87.62 266 VAL A O 1
ATOM 2141 N N . GLU A 1 267 ? -8.113 3.343 -6.233 1.00 86.62 267 GLU A N 1
ATOM 2142 C CA . GLU A 1 267 ? -9.106 4.392 -6.497 1.00 86.62 267 GLU A CA 1
ATOM 2143 C C . GLU A 1 267 ? -10.415 4.189 -5.720 1.00 86.62 267 GLU A C 1
ATOM 2145 O O . GLU A 1 267 ? -11.020 5.158 -5.247 1.00 86.62 267 GLU A O 1
ATOM 2150 N N . ALA A 1 268 ? -10.850 2.937 -5.554 1.00 89.31 268 ALA A N 1
ATOM 2151 C CA . ALA A 1 268 ? -12.014 2.598 -4.742 1.00 89.31 268 ALA A CA 1
ATOM 2152 C C . ALA A 1 268 ? -11.718 2.801 -3.250 1.00 89.31 268 ALA A C 1
ATOM 2154 O O . ALA A 1 268 ? -12.514 3.427 -2.554 1.00 89.31 268 ALA A O 1
ATOM 2155 N N . GLU A 1 269 ? -10.540 2.377 -2.786 1.00 91.38 269 GLU A N 1
ATOM 2156 C CA . GLU A 1 269 ? -10.047 2.622 -1.426 1.00 91.38 269 GLU A CA 1
ATOM 2157 C C . GLU A 1 269 ? -9.976 4.124 -1.129 1.00 91.38 269 GLU A C 1
ATOM 2159 O O . GLU A 1 269 ? -10.579 4.592 -0.167 1.00 91.38 269 GLU A O 1
ATOM 2164 N N . LYS A 1 270 ? -9.346 4.920 -2.004 1.00 88.44 270 LYS A N 1
ATOM 2165 C CA . LYS A 1 270 ? -9.291 6.389 -1.897 1.00 88.44 270 LYS A CA 1
ATOM 2166 C C . LYS A 1 270 ? -10.679 7.016 -1.865 1.00 88.44 270 LYS A C 1
ATOM 2168 O O . LYS A 1 270 ? -10.885 8.039 -1.212 1.00 88.44 270 LYS A O 1
ATOM 2173 N N . LYS A 1 271 ? -11.634 6.484 -2.631 1.00 89.69 271 LYS A N 1
ATOM 2174 C CA . LYS A 1 271 ? -13.019 6.965 -2.598 1.00 89.69 271 LYS A CA 1
ATOM 2175 C C . LYS A 1 271 ? -13.668 6.656 -1.250 1.00 89.69 271 LYS A C 1
ATOM 2177 O O . LYS A 1 271 ? -14.313 7.544 -0.706 1.00 89.69 271 LYS A O 1
ATOM 2182 N N . MET A 1 272 ? -13.467 5.454 -0.720 1.00 91.56 272 MET A N 1
ATOM 2183 C CA . MET A 1 272 ? -14.009 5.045 0.573 1.00 91.56 272 MET A CA 1
ATOM 2184 C C . MET A 1 272 ? -13.409 5.857 1.725 1.00 91.56 272 MET A C 1
ATOM 2186 O O . MET A 1 272 ? -14.158 6.387 2.536 1.00 91.56 272 MET A O 1
ATOM 2190 N N . LEU A 1 273 ? -12.088 6.069 1.734 1.00 91.94 273 LEU A N 1
ATOM 2191 C CA . LEU A 1 273 ? -11.407 6.918 2.721 1.00 91.94 273 LEU A CA 1
ATOM 2192 C C . LEU A 1 273 ? -11.951 8.351 2.722 1.00 91.94 273 LEU A C 1
ATOM 2194 O O . LEU A 1 273 ? -12.241 8.903 3.773 1.00 91.94 273 LEU A O 1
ATOM 2198 N N . ARG A 1 274 ? -12.174 8.944 1.541 1.00 91.12 274 ARG A N 1
ATOM 2199 C CA . ARG A 1 274 ? -12.769 10.290 1.415 1.00 91.12 274 ARG A CA 1
ATOM 2200 C C . ARG A 1 274 ? -14.217 10.381 1.902 1.00 91.12 274 ARG A C 1
ATOM 2202 O O . ARG A 1 274 ? -14.717 11.486 2.077 1.00 91.12 274 ARG A O 1
ATOM 2209 N N . GLN A 1 275 ? -14.906 9.250 2.027 1.00 92.38 275 GLN A N 1
ATOM 2210 C CA . GLN A 1 275 ? -16.280 9.176 2.520 1.00 92.38 275 GLN A CA 1
ATOM 2211 C C . GLN A 1 275 ? -16.350 8.903 4.024 1.00 92.38 275 GLN A C 1
ATOM 2213 O O . GLN A 1 275 ? -17.445 8.985 4.585 1.00 92.38 275 GLN A O 1
ATOM 2218 N N . LEU A 1 276 ? -15.219 8.595 4.669 1.00 93.56 276 LEU A N 1
ATOM 2219 C CA . LEU A 1 276 ? -15.167 8.442 6.115 1.00 93.56 276 LEU A CA 1
ATOM 2220 C C . LEU A 1 276 ? -15.526 9.766 6.790 1.00 93.56 276 LEU A C 1
ATOM 2222 O O . LEU A 1 276 ? -15.061 10.837 6.401 1.00 93.56 276 LEU A O 1
ATOM 2226 N N . LYS A 1 277 ? -16.368 9.673 7.815 1.00 93.56 277 LYS A N 1
ATOM 2227 C CA . LYS A 1 277 ? -16.676 10.785 8.718 1.00 93.56 277 LYS A CA 1
ATOM 2228 C C . LYS A 1 277 ? -15.515 11.010 9.690 1.00 93.56 277 LYS A C 1
ATOM 2230 O O . LYS A 1 277 ? -14.703 10.111 9.901 1.00 93.56 277 LYS A O 1
ATOM 2235 N N . ASP A 1 278 ? -15.498 12.162 10.351 1.00 91.69 278 ASP A N 1
ATOM 2236 C CA . ASP A 1 278 ? -14.407 12.589 11.239 1.00 91.69 278 ASP A CA 1
ATOM 2237 C C . ASP A 1 278 ? -13.988 11.518 12.264 1.00 91.69 278 ASP A C 1
ATOM 2239 O O . ASP A 1 278 ? -12.808 11.186 12.346 1.00 91.69 278 ASP A O 1
ATOM 2243 N N . ASN A 1 279 ? -14.934 10.895 12.980 1.00 93.62 279 ASN A N 1
ATOM 2244 C CA . ASN A 1 279 ? -14.606 9.852 13.964 1.00 93.62 279 ASN A CA 1
ATOM 2245 C C . ASN A 1 279 ? -14.185 8.513 13.350 1.00 93.62 279 ASN A C 1
ATOM 2247 O O . ASN A 1 279 ? -13.396 7.786 13.949 1.00 93.62 279 ASN A O 1
ATOM 2251 N N . GLN A 1 280 ? -14.648 8.200 12.140 1.00 96.06 280 GLN A N 1
ATOM 2252 C CA . GLN A 1 280 ? -14.194 7.016 11.409 1.00 96.06 280 GLN A CA 1
ATOM 2253 C C . GLN A 1 280 ? -12.740 7.196 10.956 1.00 96.06 280 GLN A C 1
ATOM 2255 O O . GLN A 1 280 ? -11.929 6.283 11.097 1.00 96.06 280 GLN A O 1
ATOM 2260 N N . GLN A 1 281 ? -12.393 8.392 10.468 1.00 95.12 281 GLN A N 1
ATOM 2261 C CA . GLN A 1 281 ? -11.019 8.747 10.119 1.00 95.12 281 GLN A CA 1
ATOM 2262 C C . GLN A 1 281 ? -10.120 8.788 11.364 1.00 95.12 281 GLN A C 1
ATOM 2264 O O . GLN A 1 281 ? -9.047 8.191 11.358 1.00 95.12 281 GLN A O 1
ATOM 2269 N N . ARG A 1 282 ? -10.586 9.402 12.460 1.00 95.31 282 ARG A N 1
ATOM 2270 C CA . ARG A 1 282 ? -9.878 9.423 13.749 1.00 95.31 282 ARG A CA 1
ATOM 2271 C C . ARG A 1 282 ? -9.583 8.010 14.253 1.00 95.31 282 ARG A C 1
ATOM 2273 O O . ARG A 1 282 ? -8.473 7.756 14.712 1.00 95.31 282 ARG A O 1
ATOM 2280 N N . LEU A 1 283 ? -10.543 7.090 14.142 1.00 96.88 283 LEU A N 1
ATOM 2281 C CA . LEU A 1 283 ? -10.335 5.690 14.504 1.00 96.88 283 LEU A CA 1
ATOM 2282 C C . LEU A 1 283 ? -9.251 5.030 13.637 1.00 96.88 283 LEU A C 1
ATOM 2284 O O . LEU A 1 283 ? -8.392 4.337 14.181 1.00 96.88 283 LEU A O 1
ATOM 2288 N N . LEU A 1 284 ? -9.247 5.271 12.319 1.00 96.44 284 LEU A N 1
ATOM 2289 C CA . LEU A 1 284 ? -8.180 4.775 11.443 1.00 96.44 284 LEU A CA 1
ATOM 2290 C C . LEU A 1 284 ? -6.809 5.270 11.903 1.00 96.44 284 LEU A C 1
ATOM 2292 O O . LEU A 1 284 ? -5.888 4.473 12.052 1.00 96.44 284 LEU A O 1
ATOM 2296 N N . ASP A 1 285 ? -6.686 6.573 12.149 1.00 95.75 285 ASP A N 1
ATOM 2297 C CA . ASP A 1 285 ? -5.419 7.194 12.527 1.00 95.75 285 ASP A CA 1
ATOM 2298 C C . ASP A 1 285 ? -4.911 6.663 13.878 1.00 95.75 285 ASP A C 1
ATOM 2300 O O . ASP A 1 285 ? -3.715 6.430 14.035 1.00 95.75 285 ASP A O 1
ATOM 2304 N N . ILE A 1 286 ? -5.813 6.398 14.833 1.00 95.88 286 ILE A N 1
ATOM 2305 C CA . ILE A 1 286 ? -5.482 5.735 16.105 1.00 95.88 286 ILE A CA 1
ATOM 2306 C C . ILE A 1 286 ? -4.937 4.326 15.860 1.00 95.88 286 ILE A C 1
ATOM 2308 O O . ILE A 1 286 ? -3.891 3.981 16.404 1.00 95.88 286 ILE A O 1
ATOM 2312 N N . LEU A 1 287 ? -5.631 3.506 15.062 1.00 95.69 287 LEU A N 1
ATOM 2313 C CA . LEU A 1 287 ? -5.211 2.129 14.772 1.00 95.69 287 LEU A CA 1
ATOM 2314 C C . LEU A 1 287 ? -3.839 2.091 14.090 1.00 95.69 287 LEU A C 1
ATOM 2316 O O . LEU A 1 287 ? -3.008 1.244 14.412 1.00 95.69 287 LEU A O 1
ATOM 2320 N N . VAL A 1 288 ? -3.603 3.028 13.173 1.00 93.88 288 VAL A N 1
ATOM 2321 C CA . VAL A 1 288 ? -2.330 3.183 12.469 1.00 93.88 288 VAL A CA 1
ATOM 2322 C C . VAL A 1 288 ? -1.227 3.599 13.436 1.00 93.88 288 VAL A C 1
ATOM 2324 O O . VAL A 1 288 ? -0.208 2.929 13.489 1.00 93.88 288 VAL A O 1
ATOM 2327 N N . GLU A 1 289 ? -1.427 4.627 14.260 1.00 94.25 289 GLU A N 1
ATOM 2328 C CA . GLU A 1 289 ? -0.402 5.057 15.223 1.00 94.25 289 GLU A CA 1
ATOM 2329 C C . GLU A 1 289 ? -0.082 3.962 16.257 1.00 94.25 289 GLU A C 1
ATOM 2331 O O . GLU A 1 289 ? 1.071 3.787 16.642 1.00 94.25 289 GLU A O 1
ATOM 2336 N N . LEU A 1 290 ? -1.080 3.189 16.699 1.00 92.56 290 LEU A N 1
ATOM 2337 C CA . LEU A 1 290 ? -0.854 2.069 17.616 1.00 92.56 290 LEU A CA 1
ATOM 2338 C C . LEU A 1 290 ? -0.005 0.961 16.993 1.00 92.56 290 LEU A C 1
ATOM 2340 O O . LEU A 1 290 ? 0.830 0.390 17.692 1.00 92.56 290 LEU A O 1
ATOM 2344 N N . ARG A 1 291 ? -0.190 0.681 15.697 1.00 92.94 291 ARG A N 1
ATOM 2345 C CA . ARG A 1 291 ? 0.674 -0.241 14.951 1.00 92.94 291 ARG A CA 1
ATOM 2346 C C . ARG A 1 291 ? 2.130 0.222 14.986 1.00 92.94 291 ARG A C 1
ATOM 2348 O O . ARG A 1 291 ? 3.003 -0.578 15.285 1.00 92.94 291 ARG A O 1
ATOM 2355 N N . GLU A 1 292 ? 2.384 1.501 14.723 1.00 90.44 292 GLU A N 1
ATOM 2356 C CA . GLU A 1 292 ? 3.748 2.058 14.688 1.00 90.44 292 GLU A CA 1
ATOM 2357 C C . GLU A 1 292 ? 4.436 2.029 16.068 1.00 90.44 292 GLU A C 1
ATOM 2359 O O . GLU A 1 292 ? 5.659 2.060 16.177 1.00 90.44 292 GLU A O 1
ATOM 2364 N N . MET A 1 293 ? 3.656 1.999 17.152 1.00 88.81 293 MET A N 1
ATOM 2365 C CA . MET A 1 293 ? 4.172 1.999 18.523 1.00 88.81 293 MET A CA 1
ATOM 2366 C C . MET A 1 293 ? 4.460 0.619 19.098 1.00 88.81 293 MET A C 1
ATOM 2368 O O . MET A 1 293 ? 5.170 0.523 20.102 1.00 88.81 293 MET A O 1
ATOM 2372 N N . ASP A 1 294 ? 3.841 -0.415 18.546 1.00 90.75 294 ASP A N 1
ATOM 2373 C CA . ASP A 1 294 ? 3.784 -1.725 19.163 1.00 90.75 294 ASP A CA 1
ATOM 2374 C C . ASP A 1 294 ? 4.250 -2.794 18.189 1.00 90.75 294 ASP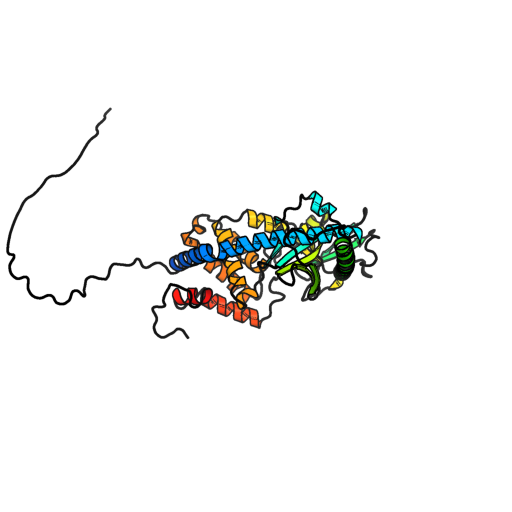 A C 1
ATOM 2376 O O . ASP A 1 294 ? 3.558 -3.081 17.223 1.00 90.75 294 ASP A O 1
ATOM 2380 N N . GLU A 1 295 ? 5.390 -3.423 18.479 1.00 90.88 295 GLU A N 1
ATOM 2381 C CA . GLU A 1 295 ? 6.040 -4.386 17.577 1.00 90.88 295 GLU A CA 1
ATOM 2382 C C . GLU A 1 295 ? 5.089 -5.479 17.079 1.00 90.88 295 GLU A C 1
ATOM 2384 O O . GLU A 1 295 ? 5.093 -5.820 15.902 1.00 90.88 295 GLU A O 1
ATOM 2389 N N . LEU A 1 296 ? 4.231 -6.008 17.959 1.00 92.50 296 LEU A N 1
ATOM 2390 C CA . LEU A 1 296 ? 3.330 -7.087 17.576 1.00 92.50 296 LEU A CA 1
ATOM 2391 C C . LEU A 1 296 ? 2.156 -6.576 16.739 1.00 92.50 296 LEU A C 1
ATOM 2393 O O . LEU A 1 296 ? 1.760 -7.257 15.800 1.00 92.50 296 LEU A O 1
ATOM 2397 N N . LEU A 1 297 ? 1.592 -5.404 17.062 1.00 93.69 297 LEU A N 1
ATOM 2398 C CA . LEU A 1 297 ? 0.597 -4.776 16.183 1.00 93.69 297 LEU A CA 1
ATOM 2399 C C . LEU A 1 297 ? 1.222 -4.345 14.852 1.00 93.69 297 LEU A C 1
ATOM 2401 O O . LEU A 1 297 ? 0.512 -4.378 13.851 1.00 93.69 297 LEU A O 1
ATOM 2405 N N . GLY A 1 298 ? 2.519 -4.017 14.846 1.00 93.00 298 GLY A N 1
ATOM 2406 C CA . GLY A 1 298 ? 3.376 -3.721 13.693 1.00 93.00 298 GLY A CA 1
ATOM 2407 C C . GLY A 1 298 ? 3.276 -4.745 12.567 1.00 93.00 298 GLY A C 1
ATOM 2408 O O . GLY A 1 298 ? 3.258 -4.380 11.397 1.00 93.00 298 GLY A O 1
ATOM 2409 N N . GLU A 1 299 ? 3.086 -6.016 12.918 1.00 94.38 299 GLU A N 1
ATOM 2410 C CA . GLU A 1 299 ? 2.899 -7.124 11.971 1.00 94.38 299 GLU A CA 1
ATOM 2411 C C . GLU A 1 299 ? 1.603 -7.010 11.141 1.00 94.38 299 GLU A C 1
ATOM 2413 O O . GLU A 1 299 ? 1.438 -7.693 10.127 1.00 94.38 299 GLU A O 1
ATOM 2418 N N . ILE A 1 300 ? 0.647 -6.175 11.563 1.00 95.19 300 ILE A N 1
ATOM 2419 C CA . ILE A 1 300 ? -0.591 -5.920 10.825 1.00 95.19 300 ILE A CA 1
ATOM 2420 C C . ILE A 1 300 ? -0.368 -4.749 9.875 1.00 95.19 300 ILE A C 1
ATOM 2422 O O . ILE A 1 300 ? -0.321 -3.599 10.295 1.00 95.19 300 ILE A O 1
ATOM 2426 N N . SER A 1 301 ? -0.338 -5.010 8.572 1.00 93.75 301 SER A N 1
ATOM 2427 C CA . SER A 1 301 ? -0.168 -3.956 7.565 1.00 93.75 301 SER A CA 1
ATOM 2428 C C . SER A 1 301 ? -1.265 -2.879 7.616 1.00 93.75 301 SER A C 1
ATOM 2430 O O . SER A 1 301 ? -2.414 -3.119 8.008 1.00 93.75 301 SER A O 1
ATOM 2432 N N . PHE A 1 302 ? -0.953 -1.690 7.097 1.00 93.31 302 PHE A N 1
ATOM 2433 C CA . PHE A 1 302 ? -1.930 -0.614 6.909 1.00 93.31 302 PHE A CA 1
ATOM 2434 C C . PHE A 1 302 ? -3.162 -1.057 6.110 1.00 93.31 302 PHE A C 1
ATOM 2436 O O . PHE A 1 302 ? -4.287 -0.765 6.511 1.00 93.31 302 PHE A O 1
ATOM 2443 N N . ALA A 1 303 ? -2.976 -1.840 5.044 1.00 92.25 303 ALA A N 1
ATOM 2444 C CA . ALA A 1 303 ? -4.077 -2.366 4.236 1.00 92.25 303 ALA A CA 1
ATOM 2445 C C . ALA A 1 303 ? -5.032 -3.271 5.041 1.00 92.25 303 ALA A C 1
ATOM 2447 O O . ALA A 1 303 ? -6.249 -3.231 4.841 1.00 92.25 303 ALA A O 1
ATOM 2448 N N . GLN A 1 304 ? -4.502 -4.063 5.979 1.00 95.31 304 GLN A N 1
ATOM 2449 C CA . GLN A 1 304 ? -5.314 -4.893 6.873 1.00 95.31 304 GLN A CA 1
ATOM 2450 C C . GLN A 1 304 ? -6.090 -4.027 7.881 1.00 95.31 304 GLN A C 1
ATOM 2452 O O . GLN A 1 304 ? -7.288 -4.248 8.049 1.00 95.31 304 GLN A O 1
ATOM 2457 N N . MET A 1 305 ? -5.469 -2.999 8.479 1.00 95.69 305 MET A N 1
ATOM 2458 C CA . MET A 1 305 ? -6.164 -2.054 9.374 1.00 95.69 305 MET A CA 1
ATOM 2459 C C . MET A 1 305 ? -7.282 -1.286 8.656 1.00 95.69 305 MET A C 1
ATOM 2461 O O . MET A 1 305 ? -8.397 -1.169 9.168 1.00 95.69 305 MET A O 1
ATOM 2465 N N . GLN A 1 306 ? -7.018 -0.817 7.435 1.00 95.69 306 GLN A N 1
ATOM 2466 C CA . GLN A 1 306 ? -8.036 -0.193 6.590 1.00 95.69 306 GLN A CA 1
ATOM 2467 C C . GLN A 1 306 ? -9.187 -1.152 6.290 1.00 95.69 306 GLN A C 1
ATOM 2469 O O . GLN A 1 306 ? -10.349 -0.770 6.393 1.00 95.69 306 GLN A O 1
ATOM 2474 N N . THR A 1 307 ? -8.874 -2.407 5.956 1.00 95.94 307 THR A N 1
ATOM 2475 C CA . THR A 1 307 ? -9.880 -3.437 5.670 1.00 95.94 307 THR A CA 1
ATOM 2476 C C . THR A 1 307 ? -10.770 -3.693 6.885 1.00 95.94 307 THR A C 1
ATOM 2478 O O . THR A 1 307 ? -11.991 -3.727 6.742 1.00 95.94 307 THR A O 1
ATOM 2481 N N . VAL A 1 308 ? -10.193 -3.798 8.087 1.00 97.19 308 VAL A N 1
ATOM 2482 C CA . VAL A 1 308 ? -10.952 -3.919 9.345 1.00 97.19 308 VAL A CA 1
ATOM 2483 C C . VAL A 1 308 ? -11.925 -2.751 9.513 1.00 97.19 308 VAL A C 1
ATOM 2485 O O . VAL A 1 308 ? -13.114 -2.977 9.747 1.00 97.19 308 VAL A O 1
ATOM 2488 N N . LEU A 1 309 ? -11.456 -1.513 9.329 1.00 97.31 309 LEU A N 1
ATOM 2489 C CA . LEU A 1 309 ? -12.315 -0.333 9.426 1.00 97.31 309 LEU A CA 1
ATOM 2490 C C . LEU A 1 309 ? -13.416 -0.327 8.359 1.00 97.31 309 LEU A C 1
ATOM 2492 O O . LEU A 1 309 ? -14.554 0.021 8.658 1.00 97.31 309 LEU A O 1
ATOM 2496 N N . PHE A 1 310 ? -13.113 -0.723 7.125 1.00 96.19 310 PHE A N 1
ATOM 2497 C CA . PHE A 1 310 ? -14.103 -0.785 6.051 1.00 96.19 310 PHE A CA 1
ATOM 2498 C C . PHE A 1 310 ? -15.223 -1.778 6.362 1.00 96.19 310 PHE A C 1
ATOM 2500 O O . PHE A 1 310 ? -16.399 -1.447 6.194 1.00 96.19 310 PHE A O 1
ATOM 2507 N N . HIS A 1 311 ? -14.878 -2.957 6.889 1.00 95.81 311 HIS A N 1
ATOM 2508 C CA . HIS A 1 311 ? -15.870 -3.917 7.370 1.00 95.81 311 HIS A CA 1
ATOM 2509 C C . HIS A 1 311 ? -16.679 -3.348 8.545 1.00 95.81 311 HIS A C 1
ATOM 2511 O O . HIS A 1 311 ? -17.900 -3.493 8.544 1.00 95.81 311 HIS A O 1
ATOM 2517 N N . LEU A 1 312 ? -16.055 -2.641 9.495 1.00 96.62 312 LEU A N 1
ATOM 2518 C CA . LEU A 1 312 ? -16.765 -1.998 10.610 1.00 96.62 312 LEU A CA 1
ATOM 2519 C C . LEU A 1 312 ? -17.772 -0.946 10.133 1.00 96.62 312 LEU A C 1
ATOM 2521 O O . LEU A 1 312 ? -18.948 -1.003 10.484 1.00 96.62 312 LEU A O 1
ATOM 2525 N N . VAL A 1 313 ? -17.328 -0.013 9.290 1.00 95.69 313 VAL A N 1
ATOM 2526 C CA . VAL A 1 313 ? -18.170 1.059 8.739 1.00 95.69 313 VAL A CA 1
ATOM 2527 C C . VAL A 1 313 ? -19.319 0.487 7.912 1.00 95.69 313 VAL A C 1
ATOM 2529 O O . VAL A 1 313 ? -20.422 1.017 7.961 1.00 95.69 313 VAL A O 1
ATOM 2532 N N . SER A 1 314 ? -19.101 -0.624 7.201 1.00 93.19 314 SER A N 1
ATOM 2533 C CA . SER A 1 314 ? -20.178 -1.306 6.473 1.00 93.19 314 SER A CA 1
ATOM 2534 C C . SER A 1 314 ? -21.200 -2.003 7.380 1.00 93.19 314 SER A C 1
ATOM 2536 O O . SER A 1 314 ? -22.332 -2.212 6.957 1.00 93.19 314 SER A O 1
ATOM 2538 N N . LYS A 1 315 ? -20.818 -2.367 8.613 1.00 94.75 315 LYS A N 1
ATOM 2539 C CA . LYS A 1 315 ? -21.717 -2.971 9.610 1.00 94.75 315 LYS A CA 1
ATOM 2540 C C . LYS A 1 315 ? -22.510 -1.916 10.394 1.00 94.75 315 LYS A C 1
ATOM 2542 O O . LYS A 1 315 ? -23.626 -2.208 10.814 1.00 94.75 315 LYS A O 1
ATOM 2547 N N . ILE A 1 316 ? -21.951 -0.720 10.599 1.00 93.00 316 ILE A N 1
ATOM 2548 C CA . ILE A 1 316 ? -22.534 0.349 11.427 1.00 93.00 316 ILE A CA 1
ATOM 2549 C C . ILE A 1 316 ? -22.887 1.560 10.560 1.00 93.00 316 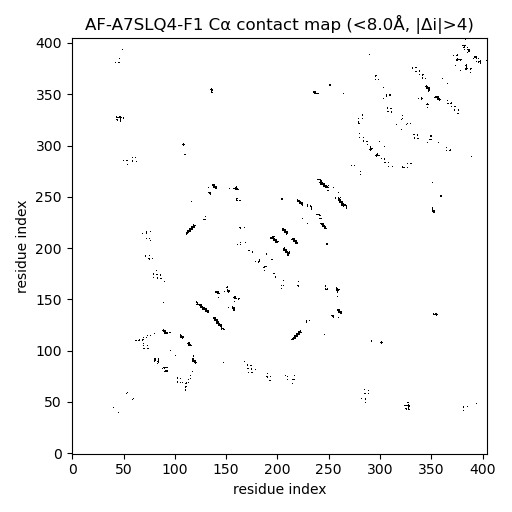ILE A C 1
ATOM 2551 O O . ILE A 1 316 ? -22.084 2.479 10.372 1.00 93.00 316 ILE A O 1
ATOM 2555 N N . GLU A 1 317 ? -24.119 1.564 10.053 1.00 88.50 317 GLU A N 1
ATOM 2556 C CA . GLU A 1 317 ? -24.624 2.622 9.171 1.00 88.50 317 GLU A CA 1
ATOM 2557 C C . GLU A 1 317 ? -25.131 3.861 9.929 1.00 88.50 317 GLU A C 1
ATOM 2559 O O . GLU A 1 317 ? -25.084 4.976 9.396 1.00 88.50 317 GLU A O 1
ATOM 2564 N N . ASP A 1 318 ? -25.611 3.690 11.167 1.00 89.12 318 ASP A N 1
ATOM 2565 C CA . ASP A 1 318 ? -26.184 4.787 11.949 1.00 89.12 318 ASP A CA 1
ATOM 2566 C C . ASP A 1 318 ? -25.100 5.806 12.333 1.00 89.12 318 ASP A C 1
ATOM 2568 O O . ASP A 1 318 ? -24.079 5.480 12.925 1.00 89.12 318 ASP A O 1
ATOM 2572 N N . GLY A 1 319 ? -25.317 7.079 12.000 1.00 85.00 319 GLY A N 1
ATOM 2573 C CA . GLY A 1 319 ? -24.394 8.153 12.356 1.00 85.00 319 GLY A CA 1
ATOM 2574 C C . GLY A 1 319 ? -24.314 8.431 13.857 1.00 85.00 319 GLY A C 1
ATOM 2575 O O . GLY A 1 319 ? -23.290 8.940 14.307 1.00 85.00 319 GLY A O 1
ATOM 2576 N N . PHE A 1 320 ? -25.356 8.106 14.625 1.00 88.06 320 PHE A N 1
ATOM 2577 C CA . PHE A 1 320 ? -25.368 8.287 16.078 1.00 88.06 320 PHE A CA 1
ATOM 2578 C C . PHE A 1 320 ? -24.402 7.345 16.804 1.00 88.06 320 PHE A C 1
ATOM 2580 O O . PHE A 1 320 ? -23.926 7.688 17.880 1.00 88.06 320 PHE A O 1
ATOM 2587 N N . GLU A 1 321 ? -24.060 6.228 16.173 1.00 91.00 321 GLU A N 1
ATOM 2588 C CA . GLU A 1 321 ? -23.103 5.222 16.644 1.00 91.00 321 GLU A CA 1
ATOM 2589 C C . GLU A 1 321 ? -21.634 5.642 16.421 1.00 91.00 321 GLU A C 1
ATOM 2591 O O . GLU A 1 321 ? -20.706 4.914 16.766 1.00 91.00 321 GLU A O 1
ATOM 2596 N N . TRP A 1 322 ? -21.407 6.818 15.823 1.00 93.62 322 TRP A N 1
ATOM 2597 C CA . TRP A 1 322 ? -20.085 7.381 15.530 1.00 93.62 322 TRP A CA 1
ATOM 2598 C C . TRP A 1 322 ? -19.866 8.748 16.196 1.00 93.62 322 TRP A C 1
ATOM 2600 O O . TRP A 1 322 ? -19.074 9.552 15.698 1.00 93.62 322 TRP A O 1
ATOM 2610 N N . ARG A 1 323 ? -20.581 9.060 17.286 1.00 91.06 323 ARG A N 1
ATOM 2611 C CA . ARG A 1 323 ? -20.308 10.268 18.085 1.00 91.06 323 ARG A CA 1
ATOM 2612 C C . ARG A 1 323 ? -18.996 10.129 18.864 1.00 91.06 323 ARG A C 1
ATOM 2614 O O . ARG A 1 323 ? -18.457 9.033 18.986 1.00 91.06 323 ARG A O 1
ATOM 2621 N N . ASP A 1 324 ? -18.493 11.246 19.383 1.00 88.25 324 ASP A N 1
ATOM 2622 C CA . ASP A 1 324 ? -17.215 11.298 20.105 1.00 88.25 324 ASP A CA 1
ATOM 2623 C C . ASP A 1 324 ? -17.217 10.381 21.337 1.00 88.25 324 ASP A C 1
ATOM 2625 O O . ASP A 1 324 ? -16.203 9.754 21.644 1.00 88.25 324 ASP A O 1
ATOM 2629 N N . GLU A 1 325 ? -18.363 10.256 22.010 1.00 87.69 325 GLU A N 1
ATOM 2630 C CA . GLU A 1 325 ? -18.517 9.406 23.193 1.00 87.69 325 GLU A CA 1
ATOM 2631 C C . GLU A 1 325 ? -18.399 7.911 22.858 1.00 87.69 325 GLU A C 1
ATOM 2633 O O . GLU A 1 325 ? -17.911 7.139 23.683 1.00 87.69 325 GLU A O 1
ATOM 2638 N N . GLU A 1 326 ? -18.755 7.523 21.630 1.00 90.31 326 GLU A N 1
ATOM 2639 C CA . GLU A 1 326 ? -18.777 6.130 21.159 1.00 90.31 326 GLU A CA 1
ATOM 2640 C C . GLU A 1 326 ? -17.422 5.671 20.595 1.00 90.31 326 GLU A C 1
ATOM 2642 O O . GLU A 1 326 ? -17.256 4.508 20.228 1.00 90.31 326 GLU A O 1
ATOM 2647 N N . LEU A 1 327 ? -16.426 6.562 20.486 1.00 91.44 327 LEU A N 1
ATOM 2648 C CA . LEU A 1 327 ? -15.148 6.247 19.834 1.00 91.44 327 LEU A CA 1
ATOM 2649 C C . LEU A 1 327 ? -14.424 5.059 20.493 1.00 91.44 327 LEU A C 1
ATOM 2651 O O . LEU A 1 327 ? -13.817 4.248 19.793 1.00 91.44 327 LEU A O 1
ATOM 2655 N N . GLY A 1 328 ? -14.500 4.944 21.820 1.00 90.62 328 GLY A N 1
ATOM 2656 C CA . GLY A 1 328 ? -13.982 3.818 22.595 1.00 90.62 328 GLY A CA 1
ATOM 2657 C C . GLY A 1 328 ? -14.660 2.500 22.244 1.00 90.62 328 GLY A C 1
ATOM 2658 O O . GLY A 1 328 ? -13.970 1.513 21.994 1.00 90.62 328 GLY A O 1
ATOM 2659 N N . GLU A 1 329 ? -15.988 2.489 22.140 1.00 92.00 329 GLU A N 1
ATOM 2660 C CA . GLU A 1 329 ? -16.740 1.303 21.720 1.00 92.00 329 GLU A CA 1
ATOM 2661 C C . GLU A 1 329 ? -16.393 0.916 20.275 1.00 92.00 329 GLU A C 1
ATOM 2663 O O . GLU A 1 329 ? -16.029 -0.228 20.008 1.00 92.00 329 GLU A O 1
ATOM 2668 N N . ARG A 1 330 ? -16.362 1.886 19.352 1.00 95.31 330 ARG A N 1
ATOM 2669 C CA . ARG A 1 330 ? -15.978 1.653 17.948 1.00 95.31 330 ARG A CA 1
ATOM 2670 C C . ARG A 1 330 ? -14.547 1.141 17.798 1.00 95.31 330 ARG A C 1
ATOM 2672 O O . ARG A 1 330 ? -14.270 0.329 16.914 1.00 95.31 330 ARG A O 1
ATOM 2679 N N . PHE A 1 331 ? -13.636 1.575 18.665 1.00 94.44 331 PHE A N 1
ATOM 2680 C CA . PHE A 1 331 ? -12.287 1.026 18.733 1.00 94.44 331 PHE A CA 1
ATOM 2681 C C . PHE A 1 331 ? -12.290 -0.450 19.145 1.00 94.44 331 PHE A C 1
ATOM 2683 O O . PHE A 1 331 ? -11.639 -1.270 18.492 1.00 94.44 331 PHE A O 1
ATOM 2690 N N . LEU A 1 332 ? -13.054 -0.812 20.177 1.00 93.12 332 LEU A N 1
ATOM 2691 C CA . LEU A 1 332 ? -13.197 -2.204 20.601 1.00 93.12 332 LEU A CA 1
ATOM 2692 C C . LEU A 1 332 ? -13.876 -3.062 19.523 1.00 93.12 332 LEU A C 1
ATOM 2694 O O . LEU A 1 332 ? -13.437 -4.188 19.290 1.00 93.12 332 LEU A O 1
ATOM 2698 N N . ASP A 1 333 ? -14.864 -2.532 18.802 1.00 95.62 333 ASP A N 1
ATOM 2699 C CA . ASP A 1 333 ? -15.511 -3.231 17.686 1.00 95.62 333 ASP A CA 1
ATOM 2700 C C . ASP A 1 333 ? -14.542 -3.525 16.536 1.00 95.62 333 ASP A C 1
ATOM 2702 O O . ASP A 1 333 ? -14.550 -4.627 15.977 1.00 95.62 333 ASP A O 1
ATOM 2706 N N . ALA A 1 334 ? -13.668 -2.571 16.194 1.00 97.00 334 ALA A N 1
ATOM 2707 C CA . ALA A 1 334 ? -12.621 -2.786 15.196 1.00 97.00 334 ALA A CA 1
ATOM 2708 C C . ALA A 1 334 ? -11.687 -3.930 15.619 1.00 97.00 334 ALA A C 1
ATOM 2710 O O . ALA A 1 334 ? -11.380 -4.824 14.825 1.00 97.00 334 ALA A O 1
ATOM 2711 N N . LEU A 1 335 ? -11.283 -3.949 16.891 1.00 95.81 335 LEU A N 1
ATOM 2712 C CA . LEU A 1 335 ? -10.465 -5.024 17.442 1.00 95.81 335 LEU A CA 1
ATOM 2713 C C . LEU A 1 335 ? -11.204 -6.369 17.481 1.00 95.81 335 LEU A C 1
ATOM 2715 O O . LEU A 1 335 ? -10.584 -7.399 17.225 1.00 95.81 335 LEU A O 1
ATOM 2719 N N . CYS A 1 336 ? -12.514 -6.386 17.731 1.00 95.94 336 CYS A N 1
ATOM 2720 C CA . CYS A 1 336 ? -13.328 -7.600 17.652 1.00 95.94 336 CYS A CA 1
ATOM 2721 C C . CYS A 1 336 ? -13.389 -8.159 16.222 1.00 95.94 336 CYS A C 1
ATOM 2723 O O . CYS A 1 336 ? -13.216 -9.362 16.031 1.00 95.94 336 CYS A O 1
ATOM 2725 N N . ILE A 1 337 ? -13.553 -7.307 15.203 1.00 97.31 337 ILE A N 1
ATOM 2726 C CA . ILE A 1 337 ? -13.487 -7.731 13.791 1.00 97.31 337 ILE A CA 1
ATOM 2727 C C . ILE A 1 337 ? -12.113 -8.328 13.469 1.00 97.31 337 ILE A C 1
ATOM 2729 O O . ILE A 1 337 ? -12.018 -9.376 12.827 1.00 97.31 337 ILE A O 1
ATOM 2733 N N . LEU A 1 338 ? -11.040 -7.694 13.939 1.00 97.31 338 LEU A N 1
ATOM 2734 C CA . LEU A 1 338 ? -9.688 -8.209 13.762 1.00 97.31 338 LEU A CA 1
ATOM 2735 C C . LEU A 1 338 ? -9.478 -9.549 14.497 1.00 97.31 338 LEU A C 1
ATOM 2737 O O . LEU A 1 338 ? -8.873 -10.461 13.933 1.00 97.31 338 LEU A O 1
ATOM 2741 N N . GLU A 1 339 ? -10.021 -9.710 15.711 1.00 96.81 339 GLU A N 1
ATOM 2742 C CA . GLU A 1 339 ? -10.030 -10.984 16.449 1.00 96.81 339 GLU A CA 1
ATOM 2743 C C . GLU A 1 339 ? -10.722 -12.088 15.630 1.00 96.81 339 GLU A C 1
ATOM 2745 O O . GLU A 1 339 ? -10.184 -13.191 15.512 1.00 96.81 339 GLU A O 1
ATOM 2750 N N . GLU A 1 340 ? -11.880 -11.797 15.021 1.00 96.44 340 GLU A N 1
ATOM 2751 C CA . GLU A 1 340 ? -12.606 -12.745 14.165 1.00 96.44 340 GLU A CA 1
ATOM 2752 C C . GLU A 1 340 ? -11.770 -13.195 12.959 1.00 96.44 340 GLU A C 1
ATOM 2754 O O . GLU A 1 340 ? -11.749 -14.387 12.634 1.00 96.44 340 GLU A O 1
ATOM 2759 N N . PHE A 1 341 ? -11.071 -12.267 12.297 1.00 97.19 341 PHE A N 1
ATOM 2760 C CA . PHE A 1 341 ? -10.184 -12.599 11.180 1.00 97.19 341 PHE A CA 1
ATOM 2761 C C . PHE A 1 341 ? -8.996 -13.453 11.621 1.00 97.19 341 PHE A C 1
ATOM 2763 O O . PHE A 1 341 ? -8.652 -14.427 10.946 1.00 97.19 341 PHE A O 1
ATOM 2770 N N . LEU A 1 342 ? -8.384 -13.133 12.762 1.00 96.81 342 LEU A N 1
ATOM 2771 C CA . LEU A 1 342 ? -7.255 -13.892 13.302 1.00 96.81 342 LEU A CA 1
ATOM 2772 C C . LEU A 1 342 ? -7.664 -15.306 13.723 1.00 96.81 342 LEU A C 1
ATOM 2774 O O . LEU A 1 342 ? -6.931 -16.257 13.454 1.00 96.81 342 LEU A O 1
ATOM 2778 N N . GLU A 1 343 ? -8.845 -15.475 14.325 1.00 95.25 343 GLU A N 1
ATOM 2779 C CA . GLU A 1 343 ? -9.376 -16.794 14.693 1.00 95.25 343 GLU A CA 1
ATOM 2780 C C . GLU A 1 343 ? -9.620 -17.665 13.453 1.00 95.25 343 GLU A C 1
ATOM 2782 O O . GLU A 1 343 ? -9.228 -18.831 13.425 1.00 95.25 343 GLU A O 1
ATOM 2787 N N . LYS A 1 344 ? -10.190 -17.085 12.389 1.00 95.44 344 LYS A N 1
ATOM 2788 C CA . LYS A 1 344 ? -10.406 -17.774 11.104 1.00 95.44 344 LYS A CA 1
ATOM 2789 C C . LYS A 1 344 ? -9.123 -17.973 10.296 1.00 95.44 344 LYS A C 1
ATOM 2791 O O . LYS A 1 344 ? -9.141 -18.680 9.293 1.00 95.44 344 LYS A O 1
ATOM 2796 N N . LYS A 1 345 ? -8.026 -17.333 10.706 1.00 95.62 345 LYS A N 1
ATOM 2797 C CA . LYS A 1 345 ? -6.789 -17.174 9.929 1.00 95.62 345 LYS A CA 1
ATOM 2798 C C . LYS A 1 345 ? -7.023 -16.601 8.526 1.00 95.62 345 LYS A C 1
ATOM 2800 O O . LYS A 1 345 ? -6.315 -16.926 7.572 1.00 95.62 345 LYS A O 1
ATOM 2805 N N . TYR A 1 346 ? -8.048 -15.765 8.409 1.00 95.12 346 TYR A N 1
ATOM 2806 C CA . TYR A 1 346 ? -8.548 -15.267 7.141 1.00 95.12 346 TYR A CA 1
ATOM 2807 C C . TYR A 1 346 ? -9.039 -13.831 7.305 1.00 95.12 346 TYR A C 1
ATOM 2809 O O . TYR A 1 346 ? -10.092 -13.596 7.899 1.00 95.12 346 TYR A O 1
ATOM 2817 N N . CYS A 1 347 ? -8.267 -12.881 6.780 1.00 95.69 347 CYS A N 1
ATOM 2818 C CA . CYS A 1 347 ? -8.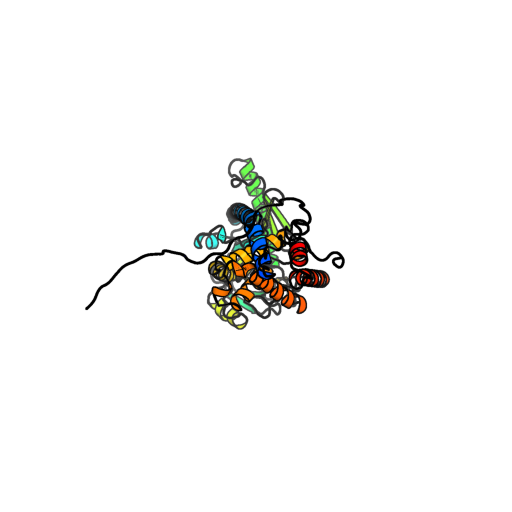672 -11.485 6.660 1.00 95.69 347 CYS A CA 1
ATOM 2819 C C . CYS A 1 347 ? -9.193 -11.270 5.241 1.00 95.69 347 CYS A C 1
ATOM 2821 O O . CYS A 1 347 ? -8.415 -11.154 4.296 1.00 95.69 347 CYS A O 1
ATOM 2823 N N . GLU A 1 348 ? -10.516 -11.291 5.092 1.00 94.06 348 GLU A N 1
ATOM 2824 C CA . GLU A 1 348 ? -11.168 -11.153 3.792 1.00 94.06 348 GLU A CA 1
ATOM 2825 C C . GLU A 1 348 ? -10.943 -9.745 3.231 1.00 94.06 348 GLU A C 1
ATOM 2827 O O . GLU A 1 348 ? -11.369 -8.752 3.833 1.00 94.06 348 GLU A O 1
ATOM 2832 N N . HIS A 1 349 ? -10.321 -9.658 2.053 1.00 94.31 349 HIS A N 1
ATOM 2833 C CA . HIS A 1 349 ? -10.179 -8.390 1.350 1.00 94.31 349 HIS A CA 1
ATOM 2834 C C . HIS A 1 349 ? -11.556 -7.770 1.081 1.00 94.31 349 HIS A C 1
ATOM 2836 O O . HIS A 1 349 ? -12.485 -8.425 0.605 1.00 94.31 349 HIS A O 1
ATOM 2842 N N . PHE A 1 350 ? -11.691 -6.470 1.340 1.00 94.12 350 PHE A N 1
ATOM 2843 C CA . PHE A 1 350 ? -12.999 -5.814 1.348 1.00 94.12 350 PHE A CA 1
ATOM 2844 C C . PHE A 1 350 ? -13.752 -5.900 0.005 1.00 94.12 350 PHE A C 1
ATOM 2846 O O . PHE A 1 350 ? -14.982 -5.992 -0.008 1.00 94.12 350 PHE A O 1
ATOM 2853 N N . TYR A 1 351 ? -13.028 -5.921 -1.123 1.00 92.62 351 TYR A N 1
ATOM 2854 C CA . TYR A 1 351 ? -13.605 -5.960 -2.476 1.00 92.62 351 TYR A CA 1
ATOM 2855 C C . TYR A 1 351 ? -13.540 -7.329 -3.171 1.00 92.62 351 TYR A C 1
ATOM 2857 O O . TYR A 1 351 ? -14.195 -7.505 -4.202 1.00 92.62 351 TYR A O 1
ATOM 2865 N N . ILE A 1 352 ? -12.763 -8.280 -2.638 1.00 91.12 352 ILE A N 1
ATOM 2866 C CA . ILE A 1 352 ? -12.541 -9.606 -3.238 1.00 91.12 352 ILE A CA 1
ATOM 2867 C C . ILE A 1 352 ? -12.680 -10.649 -2.137 1.00 91.12 352 ILE A C 1
ATOM 2869 O O . ILE A 1 352 ? -11.793 -10.792 -1.303 1.00 91.12 352 ILE A O 1
ATOM 2873 N N . SER A 1 353 ? -13.776 -11.399 -2.148 1.00 84.56 353 SER A N 1
ATOM 2874 C CA . SER A 1 353 ? -14.068 -12.360 -1.081 1.00 84.56 353 SER A CA 1
ATOM 2875 C C . SER A 1 353 ? -13.083 -13.526 -1.011 1.00 84.56 353 SER A C 1
ATOM 2877 O O . SER A 1 353 ? -12.835 -14.066 0.061 1.00 84.56 353 SER A O 1
ATOM 2879 N N . GLU A 1 354 ? -12.499 -13.900 -2.148 1.00 86.44 354 GLU A N 1
ATOM 2880 C CA . GLU A 1 354 ? -11.549 -15.014 -2.274 1.00 86.44 354 GLU A CA 1
ATOM 2881 C C . GLU A 1 354 ? -10.109 -14.631 -1.888 1.00 86.44 354 GLU A C 1
ATOM 2883 O O . GLU A 1 354 ? -9.237 -15.494 -1.819 1.00 86.44 354 GLU A O 1
ATOM 2888 N N . ALA A 1 355 ? -9.835 -13.347 -1.628 1.00 91.19 355 ALA A N 1
ATOM 2889 C CA . ALA A 1 355 ? -8.498 -12.879 -1.284 1.00 91.19 355 ALA A CA 1
ATOM 2890 C C . ALA A 1 355 ? -8.312 -12.797 0.239 1.00 91.19 355 ALA A C 1
ATOM 2892 O O . ALA A 1 355 ? -9.017 -12.056 0.932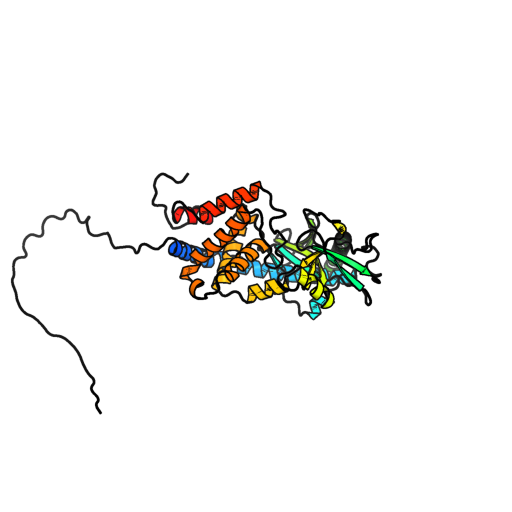 1.00 91.19 355 ALA A O 1
ATOM 2893 N N . ASN A 1 356 ? -7.317 -13.532 0.746 1.00 93.69 356 ASN A N 1
ATOM 2894 C CA . ASN A 1 356 ? -6.908 -13.508 2.148 1.00 93.69 356 ASN A CA 1
ATOM 2895 C C . ASN A 1 356 ? -5.699 -12.593 2.359 1.00 93.69 356 ASN A C 1
ATOM 2897 O O . ASN A 1 356 ? -4.584 -12.927 1.963 1.00 93.69 356 ASN A O 1
ATOM 2901 N N . LEU A 1 357 ? -5.884 -11.494 3.085 1.00 94.12 357 LEU A N 1
ATOM 2902 C CA . LEU A 1 357 ? -4.800 -10.571 3.419 1.00 94.12 357 LEU A CA 1
ATOM 2903 C C . LEU A 1 357 ? -3.818 -11.120 4.463 1.00 94.12 357 LEU A C 1
ATOM 2905 O O . LEU A 1 357 ? -2.755 -10.538 4.643 1.00 94.12 357 LEU A O 1
ATOM 2909 N N . PHE A 1 358 ? -4.132 -12.228 5.142 1.00 94.19 358 PHE A N 1
ATOM 2910 C CA . PHE A 1 358 ? -3.224 -12.914 6.072 1.00 94.19 358 PHE A CA 1
ATOM 2911 C C . PHE A 1 358 ? -2.414 -14.045 5.429 1.00 94.19 358 PHE A C 1
ATOM 2913 O O . PHE A 1 358 ? -1.759 -14.795 6.147 1.00 94.19 358 PHE A O 1
ATOM 2920 N N . VAL A 1 359 ? -2.423 -14.180 4.097 1.00 88.94 359 VAL A N 1
ATOM 2921 C CA . VAL A 1 359 ? -1.711 -15.269 3.399 1.00 88.94 359 VAL A CA 1
ATOM 2922 C C . VAL A 1 359 ? -0.225 -15.356 3.780 1.00 88.94 359 VAL A C 1
ATOM 2924 O O . VAL A 1 359 ? 0.295 -16.459 3.946 1.00 88.94 359 VAL A O 1
ATOM 2927 N N . ALA A 1 360 ? 0.412 -14.206 3.993 1.00 86.62 360 ALA A N 1
ATOM 2928 C CA . ALA A 1 360 ? 1.811 -14.044 4.374 1.00 86.62 360 ALA A CA 1
ATOM 2929 C C . ALA A 1 360 ? 2.108 -14.355 5.847 1.00 86.62 360 ALA A C 1
ATOM 2931 O O . ALA A 1 360 ? 3.191 -14.813 6.210 1.00 86.62 360 ALA A O 1
ATOM 2932 N N . MET A 1 361 ? 1.129 -14.106 6.719 1.00 92.62 361 MET A N 1
ATOM 2933 C CA . MET A 1 361 ? 1.355 -14.008 8.155 1.00 92.62 361 MET A CA 1
ATOM 2934 C C . MET A 1 361 ? 1.622 -15.385 8.776 1.00 92.62 361 MET A C 1
ATOM 2936 O O . MET A 1 361 ? 0.901 -16.362 8.546 1.00 92.62 361 MET A O 1
ATOM 2940 N N . GLY A 1 362 ? 2.671 -15.470 9.597 1.00 92.62 362 GLY A N 1
ATOM 2941 C CA . GLY A 1 362 ? 3.038 -16.694 10.304 1.00 92.62 362 GLY A CA 1
ATOM 2942 C C . GLY A 1 362 ? 1.999 -17.092 11.356 1.00 92.62 362 GLY A C 1
ATOM 2943 O O . GLY A 1 362 ? 1.484 -16.256 12.096 1.00 92.62 362 GLY A O 1
ATOM 2944 N N . THR A 1 363 ? 1.718 -18.391 11.499 1.00 93.12 363 THR A N 1
ATOM 2945 C CA . THR A 1 363 ? 0.679 -18.875 12.432 1.00 93.12 363 THR A CA 1
ATOM 2946 C C . THR A 1 363 ? 0.967 -18.552 13.900 1.00 93.12 363 THR A C 1
ATOM 2948 O O . THR A 1 363 ? 0.031 -18.424 14.688 1.00 93.12 363 THR A O 1
ATOM 2951 N N . VAL A 1 364 ? 2.247 -18.450 14.276 1.00 95.00 364 VAL A N 1
ATOM 2952 C CA . VAL A 1 364 ? 2.671 -18.062 15.631 1.00 95.00 364 VAL A CA 1
ATOM 2953 C C . VAL A 1 364 ? 2.341 -16.593 15.878 1.00 95.00 364 VAL A C 1
ATOM 2955 O O . VAL A 1 364 ? 1.655 -16.294 16.854 1.00 95.00 364 VAL A O 1
ATOM 2958 N N . THR A 1 365 ? 2.729 -15.712 14.952 1.00 95.81 365 THR A N 1
ATOM 2959 C CA . THR A 1 365 ? 2.408 -14.280 14.977 1.00 95.81 365 THR A CA 1
ATOM 2960 C C . THR A 1 365 ? 0.904 -14.056 15.086 1.00 95.81 365 THR A C 1
ATOM 2962 O O . THR A 1 365 ? 0.453 -13.334 15.970 1.00 95.81 365 THR A O 1
ATOM 2965 N N . MET A 1 366 ? 0.099 -14.764 14.283 1.00 95.94 366 MET A N 1
ATOM 2966 C CA . MET A 1 366 ? -1.367 -14.685 14.354 1.00 95.94 366 MET A CA 1
ATOM 2967 C C . MET A 1 366 ? -1.917 -15.066 15.733 1.00 95.94 366 MET A C 1
ATOM 2969 O O . MET A 1 366 ? -2.841 -14.425 16.230 1.00 95.94 366 MET A O 1
ATOM 2973 N N . SER A 1 367 ? -1.364 -16.110 16.363 1.00 96.00 367 SER A N 1
ATOM 2974 C CA . SER A 1 367 ? -1.786 -16.526 17.705 1.00 96.00 367 SER A CA 1
ATOM 2975 C C . SER A 1 367 ? -1.428 -15.474 18.751 1.00 96.00 367 SER A C 1
ATOM 2977 O O . SER A 1 367 ? -2.269 -15.127 19.576 1.00 96.00 367 SER A O 1
ATOM 2979 N N . GLN A 1 368 ? -0.210 -14.933 18.693 1.00 96.19 368 GLN A N 1
ATOM 2980 C CA . GLN A 1 368 ? 0.246 -13.885 19.605 1.00 96.19 368 GLN A CA 1
ATOM 2981 C C . GLN A 1 368 ? -0.594 -12.610 19.454 1.00 96.19 368 GLN A C 1
ATOM 2983 O O . GLN A 1 368 ? -1.029 -12.039 20.456 1.00 96.19 368 GLN A O 1
ATOM 2988 N N . LEU A 1 369 ? -0.863 -12.190 18.213 1.00 96.12 369 LEU A N 1
ATOM 2989 C CA . LEU A 1 369 ? -1.739 -11.064 17.887 1.00 96.12 369 LEU A CA 1
ATOM 2990 C C . LEU A 1 369 ? -3.138 -11.267 18.462 1.00 96.12 369 LEU A C 1
ATOM 2992 O O . LEU A 1 369 ? -3.665 -10.383 19.136 1.00 96.12 369 LEU A O 1
ATOM 2996 N N . LYS A 1 370 ? -3.716 -12.456 18.263 1.00 95.81 370 LYS A N 1
ATOM 2997 C CA . LYS A 1 370 ? -5.030 -12.805 18.804 1.00 95.81 370 LYS A CA 1
ATOM 2998 C C . LYS A 1 370 ? -5.063 -12.693 20.326 1.00 95.81 370 LYS A C 1
ATOM 3000 O O . LYS A 1 370 ? -5.975 -12.081 20.876 1.00 95.81 370 LYS A O 1
ATOM 3005 N N . ASP A 1 371 ? -4.069 -13.253 21.010 1.00 94.19 371 ASP A N 1
ATOM 3006 C CA . ASP A 1 371 ? -3.994 -13.218 22.473 1.00 94.19 371 ASP A CA 1
ATOM 3007 C C . ASP A 1 371 ? -3.773 -11.793 22.999 1.00 94.19 371 ASP A C 1
ATOM 3009 O O . ASP A 1 371 ? -4.293 -11.420 24.053 1.00 94.19 371 ASP A O 1
ATOM 3013 N N . LYS A 1 372 ? -3.030 -10.960 22.264 1.00 92.94 372 LYS A N 1
ATOM 3014 C CA . LYS A 1 372 ? -2.895 -9.534 22.574 1.00 92.94 372 LYS A CA 1
ATOM 3015 C C . LYS A 1 372 ? -4.219 -8.793 22.419 1.00 92.94 372 LYS A C 1
ATOM 3017 O O . LYS A 1 372 ? -4.636 -8.123 23.358 1.00 92.94 372 LYS A O 1
ATOM 3022 N N . ILE A 1 373 ? -4.894 -8.949 21.286 1.00 94.00 373 ILE A N 1
ATOM 3023 C CA . ILE A 1 373 ? -6.178 -8.295 21.018 1.00 94.00 373 ILE A CA 1
ATOM 3024 C C . ILE A 1 373 ? -7.222 -8.713 22.051 1.00 94.00 373 ILE A C 1
ATOM 3026 O O . ILE A 1 373 ? -7.895 -7.853 22.604 1.00 94.00 373 ILE A O 1
ATOM 3030 N N . ARG A 1 374 ? -7.278 -9.997 22.419 1.00 92.56 374 ARG A N 1
ATOM 3031 C CA . ARG A 1 374 ? -8.160 -10.494 23.488 1.00 92.56 374 ARG A CA 1
ATOM 3032 C C . ARG A 1 374 ? -7.914 -9.838 24.837 1.00 92.56 374 ARG A C 1
ATOM 3034 O O . ARG A 1 374 ? -8.869 -9.564 25.553 1.00 92.56 374 ARG A O 1
ATOM 3041 N N . ARG A 1 375 ? -6.655 -9.576 25.197 1.00 89.94 375 ARG A N 1
ATOM 3042 C CA . ARG A 1 375 ? -6.330 -8.856 26.441 1.00 89.94 375 ARG A CA 1
ATOM 3043 C C . ARG A 1 375 ? -6.815 -7.408 26.419 1.00 89.94 375 ARG A C 1
ATOM 3045 O O . ARG A 1 375 ? -7.091 -6.863 27.482 1.00 89.94 375 ARG A O 1
ATOM 3052 N N . ILE A 1 376 ? -6.928 -6.811 25.233 1.00 89.25 376 ILE A N 1
ATOM 3053 C CA . ILE A 1 376 ? -7.454 -5.458 25.053 1.00 89.25 376 ILE A CA 1
ATOM 3054 C C . ILE A 1 376 ? -8.989 -5.461 25.060 1.00 89.25 376 ILE A C 1
ATOM 3056 O O . ILE A 1 376 ? -9.576 -4.638 25.753 1.00 89.25 376 ILE A O 1
ATOM 3060 N N . THR A 1 377 ? -9.630 -6.377 24.325 1.00 88.88 377 THR A N 1
ATOM 3061 C CA . THR A 1 377 ? -11.095 -6.416 24.144 1.00 88.88 377 THR A CA 1
ATOM 3062 C C . THR A 1 377 ? -11.846 -7.069 25.297 1.00 88.88 377 THR A C 1
ATOM 3064 O O . THR A 1 377 ? -13.008 -6.756 25.533 1.00 88.88 377 THR A O 1
ATOM 3067 N N . LYS A 1 378 ? -11.203 -7.987 26.023 1.00 86.69 378 LYS A N 1
ATOM 3068 C CA . LYS A 1 378 ? -11.776 -8.706 27.171 1.00 86.69 378 LYS A CA 1
ATOM 3069 C C . LYS A 1 378 ? -10.837 -8.588 28.376 1.00 86.69 378 LYS A C 1
ATOM 3071 O O . LYS A 1 378 ? -10.323 -9.605 28.856 1.00 86.69 378 LYS A O 1
ATOM 3076 N N . PRO A 1 379 ? -10.540 -7.363 28.844 1.00 80.56 379 PRO A N 1
ATOM 3077 C CA . PRO A 1 379 ? -9.623 -7.179 29.951 1.00 80.56 379 PRO A CA 1
ATOM 3078 C C . PRO A 1 379 ? -10.282 -7.593 31.272 1.00 80.56 379 PRO A C 1
ATOM 3080 O O . PRO A 1 379 ? -11.500 -7.630 31.409 1.00 80.56 379 PRO A O 1
ATOM 3083 N N . SER A 1 380 ? -9.469 -7.861 32.293 1.00 77.69 380 SER A N 1
ATOM 3084 C CA . SER A 1 380 ? -9.969 -8.087 33.658 1.00 77.69 380 SER A CA 1
ATOM 3085 C C . SER A 1 380 ? -10.565 -6.823 34.297 1.00 77.69 380 SER A C 1
ATOM 3087 O O . SER A 1 380 ? -11.342 -6.924 35.244 1.00 77.69 380 SER A O 1
ATOM 3089 N N . CYS A 1 381 ? -10.169 -5.643 33.809 1.00 76.44 381 CYS A N 1
ATOM 3090 C CA . CYS A 1 381 ? -10.769 -4.336 34.079 1.00 76.44 381 CYS A CA 1
ATOM 3091 C C . CYS A 1 381 ? -10.264 -3.304 33.054 1.00 76.44 381 CYS A C 1
ATOM 3093 O O . CYS A 1 381 ? -9.207 -3.507 32.448 1.00 76.44 381 CYS A O 1
ATOM 3095 N N . VAL A 1 382 ? -10.931 -2.151 32.943 1.00 73.31 382 VAL A N 1
ATOM 3096 C CA . VAL A 1 382 ? -10.525 -1.016 32.080 1.00 73.31 382 VAL A CA 1
ATOM 3097 C C . VAL A 1 382 ? -9.034 -0.686 32.163 1.00 73.31 382 VAL A C 1
ATOM 3099 O O . VAL A 1 382 ? -8.361 -0.556 31.144 1.00 73.31 382 VAL A O 1
ATOM 3102 N N . ALA A 1 383 ? -8.484 -0.591 33.379 1.00 76.19 383 ALA A N 1
ATOM 3103 C CA . ALA A 1 383 ? -7.077 -0.253 33.585 1.00 76.19 383 ALA A CA 1
ATOM 3104 C C . ALA A 1 383 ? -6.130 -1.286 32.954 1.00 76.19 383 ALA A C 1
ATOM 3106 O O . ALA A 1 383 ? -5.081 -0.922 32.436 1.00 76.19 383 ALA A O 1
ATOM 3107 N N . CYS A 1 384 ? -6.494 -2.571 32.972 1.00 79.38 384 CYS A N 1
ATOM 3108 C CA . CYS A 1 384 ? -5.710 -3.636 32.348 1.00 79.38 384 CYS A CA 1
ATOM 3109 C C . CYS A 1 384 ? -5.819 -3.613 30.819 1.00 79.38 384 CYS A C 1
ATOM 3111 O O . CYS A 1 384 ? -4.820 -3.863 30.143 1.00 79.38 384 CYS A O 1
ATOM 3113 N N . GLY A 1 385 ? -6.992 -3.272 30.277 1.00 80.56 385 GLY A N 1
ATOM 3114 C CA . GLY A 1 385 ? -7.175 -3.069 28.838 1.00 80.56 385 GLY A CA 1
ATOM 3115 C C . GLY A 1 385 ? -6.335 -1.896 28.337 1.00 80.56 385 GLY A C 1
ATOM 3116 O O . GLY A 1 385 ? -5.501 -2.060 27.451 1.00 80.56 385 GLY A O 1
ATOM 3117 N N . LEU A 1 386 ? -6.449 -0.742 28.998 1.00 80.62 386 LEU A N 1
ATOM 3118 C CA . LEU A 1 386 ? -5.649 0.447 28.698 1.00 80.62 386 LEU A CA 1
ATOM 3119 C C . LEU A 1 386 ? -4.148 0.212 28.894 1.00 80.62 386 LEU A C 1
ATOM 3121 O O . LEU A 1 386 ? -3.355 0.654 28.069 1.00 80.62 386 LEU A O 1
ATOM 3125 N N . ALA A 1 387 ? -3.737 -0.515 29.935 1.00 81.12 387 ALA A N 1
ATOM 3126 C CA . ALA A 1 387 ? -2.335 -0.884 30.128 1.00 81.12 387 ALA A CA 1
ATOM 3127 C C . ALA A 1 387 ? -1.821 -1.836 29.035 1.00 81.12 387 ALA A C 1
ATOM 3129 O O . ALA A 1 387 ? -0.636 -1.808 28.719 1.00 81.12 387 ALA A O 1
ATOM 3130 N N . SER A 1 388 ? -2.691 -2.646 28.426 1.00 81.94 388 SER A N 1
ATOM 3131 C CA . SER A 1 388 ? -2.317 -3.515 27.301 1.00 81.94 388 SER A CA 1
ATOM 3132 C C . SER A 1 388 ? -2.079 -2.741 25.998 1.00 81.94 388 SER A C 1
ATOM 3134 O O . SER A 1 388 ? -1.405 -3.261 25.112 1.00 81.94 388 SER A O 1
ATOM 3136 N N . ILE A 1 389 ? -2.604 -1.514 25.895 1.00 81.38 389 ILE A N 1
ATOM 3137 C CA . ILE A 1 389 ? -2.403 -0.602 24.757 1.00 81.38 389 ILE A CA 1
ATOM 3138 C C . ILE A 1 389 ? -1.259 0.380 25.039 1.00 81.38 389 ILE A C 1
ATOM 3140 O O . ILE A 1 389 ? -0.341 0.530 24.243 1.00 81.38 389 ILE A O 1
ATOM 3144 N N . PHE A 1 390 ? -1.315 1.065 26.182 1.00 80.06 390 PHE A N 1
ATOM 3145 C CA . PHE A 1 390 ? -0.462 2.215 26.503 1.00 80.06 390 PHE A CA 1
ATOM 3146 C C . PHE A 1 390 ? 0.647 1.895 27.514 1.00 80.06 390 PHE A C 1
ATOM 3148 O O . PHE A 1 390 ? 1.436 2.769 27.895 1.00 80.06 390 PHE A O 1
ATOM 3155 N N . GLY A 1 391 ? 0.713 0.656 28.002 1.00 74.00 391 GLY A N 1
ATOM 3156 C CA . GLY A 1 391 ? 1.675 0.253 29.021 1.00 74.00 391 GLY A CA 1
ATOM 3157 C C . GLY A 1 391 ? 1.524 1.051 30.322 1.00 74.00 391 GLY A C 1
ATOM 3158 O O . GLY A 1 391 ? 0.429 1.437 30.738 1.00 74.00 391 GLY A O 1
ATOM 3159 N N . ALA A 1 392 ? 2.658 1.347 30.963 1.00 58.09 392 ALA A N 1
ATOM 3160 C CA . ALA A 1 392 ? 2.715 2.079 32.234 1.00 58.09 392 ALA A CA 1
ATOM 3161 C C . ALA A 1 392 ? 2.285 3.559 32.148 1.00 58.09 392 ALA A C 1
ATOM 3163 O O . ALA A 1 392 ? 2.232 4.233 33.175 1.00 58.09 392 ALA A O 1
ATOM 3164 N N . THR A 1 393 ? 1.993 4.082 30.951 1.00 57.75 393 THR A N 1
ATOM 3165 C CA . THR A 1 393 ? 1.617 5.492 30.756 1.00 57.75 393 THR A CA 1
ATOM 3166 C C . THR A 1 393 ? 0.124 5.769 30.956 1.00 57.75 393 THR A C 1
ATOM 3168 O O . THR A 1 393 ? -0.274 6.934 30.978 1.00 57.75 393 THR A O 1
ATOM 3171 N N . SER A 1 394 ? -0.701 4.731 31.151 1.00 59.50 394 SER A N 1
ATOM 3172 C CA . SER A 1 394 ? -2.130 4.921 31.424 1.00 59.50 394 SER A CA 1
ATOM 3173 C C . SER A 1 394 ? -2.353 5.638 32.767 1.00 59.50 394 SER A C 1
ATOM 3175 O O . SER A 1 394 ? -1.744 5.308 33.789 1.00 59.50 394 SER A O 1
ATOM 3177 N N . VAL A 1 395 ? -3.234 6.644 32.774 1.00 57.69 395 VAL A N 1
ATOM 3178 C CA . VAL A 1 395 ? -3.572 7.425 33.982 1.00 57.69 395 VAL A CA 1
ATOM 3179 C C . VAL A 1 395 ? -4.556 6.656 34.882 1.00 57.69 395 VAL A C 1
ATOM 3181 O O . VAL A 1 395 ? -4.681 6.941 36.077 1.00 57.69 395 VAL A O 1
ATOM 3184 N N . VAL A 1 396 ? -5.226 5.644 34.325 1.00 58.25 396 VAL A N 1
ATOM 3185 C CA . VAL A 1 396 ? -6.234 4.825 35.002 1.00 58.25 396 VAL A CA 1
ATOM 3186 C C . VAL A 1 396 ? -5.550 3.722 35.811 1.00 58.25 396 VAL A C 1
ATOM 3188 O O . VAL A 1 396 ? -4.976 2.780 35.271 1.00 58.25 396 VAL A O 1
ATOM 3191 N N . LYS A 1 397 ? -5.601 3.827 37.143 1.00 57.44 397 LYS A N 1
ATOM 3192 C CA . LYS A 1 397 ? -4.994 2.836 38.044 1.00 57.44 397 LYS A CA 1
ATOM 3193 C C . LYS A 1 397 ? -5.924 1.647 38.269 1.00 57.44 397 LYS A C 1
ATOM 3195 O O . LYS A 1 397 ? -7.091 1.822 38.607 1.00 57.44 397 LYS A O 1
ATOM 3200 N N . CYS A 1 398 ? -5.375 0.438 38.171 1.00 52.69 398 CYS A N 1
ATOM 3201 C CA . CYS A 1 398 ? -6.091 -0.787 38.510 1.00 52.69 398 CYS A CA 1
ATOM 3202 C C . CYS A 1 398 ? -6.394 -0.840 40.020 1.00 52.69 398 CYS A C 1
ATOM 3204 O O . CYS A 1 398 ? -5.488 -0.759 40.853 1.00 52.69 398 CYS A O 1
ATOM 3206 N N . GLY A 1 399 ? -7.675 -0.974 40.377 1.00 48.47 399 GLY A N 1
ATOM 3207 C CA . GLY A 1 399 ? -8.129 -1.143 41.763 1.00 48.47 399 GLY A CA 1
ATOM 3208 C C . GLY A 1 399 ? -7.952 -2.567 42.309 1.00 48.47 399 GLY A C 1
ATOM 3209 O O . GLY A 1 399 ? -8.030 -2.773 43.521 1.00 48.47 399 GLY A O 1
ATOM 3210 N N . PHE A 1 400 ? -7.677 -3.549 41.443 1.00 47.03 400 PHE A N 1
ATOM 3211 C CA . PHE A 1 400 ? -7.451 -4.941 41.830 1.00 47.03 400 PHE A CA 1
ATOM 3212 C C . PHE A 1 400 ? -6.002 -5.156 42.277 1.00 47.03 400 PHE A C 1
ATOM 3214 O O . PHE A 1 400 ? -5.107 -5.472 41.494 1.00 47.03 400 PHE A O 1
ATOM 3221 N N . LYS A 1 401 ? -5.764 -5.033 43.585 1.00 39.81 401 LYS A N 1
ATOM 3222 C CA . LYS A 1 401 ? -4.545 -5.564 44.205 1.00 39.81 401 LYS A CA 1
ATOM 3223 C C . LYS A 1 401 ? -4.633 -7.095 44.246 1.00 39.81 401 LYS A C 1
ATOM 3225 O O . LYS A 1 401 ? -5.212 -7.633 45.183 1.00 39.81 401 LYS A O 1
ATOM 3230 N N . GLY A 1 402 ? -4.049 -7.784 43.261 1.00 41.91 402 GLY A N 1
ATOM 3231 C CA . GLY A 1 402 ? -3.642 -9.188 43.442 1.00 41.91 402 GLY A CA 1
ATOM 3232 C C . GLY A 1 402 ? -3.897 -10.203 42.323 1.00 41.91 402 GLY A C 1
ATOM 3233 O O . GLY A 1 402 ? -3.666 -11.377 42.581 1.00 41.91 402 GLY A O 1
ATOM 3234 N N . ALA A 1 403 ? -4.341 -9.828 41.119 1.00 37.06 403 ALA A N 1
ATOM 3235 C CA . ALA A 1 403 ? -4.652 -10.827 40.079 1.00 37.06 403 ALA A CA 1
ATOM 3236 C C . ALA A 1 403 ? -4.252 -10.429 38.648 1.00 37.06 403 ALA A C 1
ATOM 3238 O O . ALA A 1 403 ? -4.861 -10.885 37.686 1.00 37.06 403 ALA A O 1
ATOM 3239 N N . CYS A 1 404 ? -3.253 -9.564 38.485 1.00 41.72 404 CYS A N 1
ATOM 3240 C CA . CYS A 1 404 ? -2.765 -9.182 37.160 1.00 41.72 404 CYS A CA 1
ATOM 3241 C C . CYS A 1 404 ? -1.264 -9.454 37.090 1.00 41.72 404 CYS A C 1
ATOM 3243 O O . CYS A 1 404 ? -0.456 -8.572 37.374 1.00 41.72 404 CYS A O 1
ATOM 3245 N N . ALA A 1 405 ? -0.938 -10.712 36.796 1.00 33.03 405 ALA A N 1
ATOM 3246 C CA . ALA A 1 405 ? 0.361 -11.168 36.322 1.00 33.03 405 ALA A CA 1
ATOM 3247 C C . ALA A 1 405 ? 0.153 -11.782 34.938 1.00 33.03 405 ALA A C 1
ATOM 3249 O O . ALA A 1 405 ? -0.849 -12.524 34.797 1.00 33.03 405 ALA A O 1
#

Foldseek 3Di:
DDDDDDDDDDDDDDDDDDDDDDDPDDDDDPPPPPPPPPDPQDLLLLLLVVLVVCCVPPLVVLVVLLLVLLLLLVQQVVVLLVLLCVLPVQFDCPVVVVVVNDSVQWADWASQETEDETEGDFDPPKDWDWADFLAFQKTFIAIDPGVSQPVQADPVRTRFLQVVLVVSLVSSQVSVVVQVVCVVVVNDDGDPPFPDWDWDDDDSWIWIDTPNNRHIYTYKYKYFDDPVVQVVVCVQWPNQGFGIWISDFDPDGPDDRRRITGGHNSVVLVVVQVVDDPLLVSLLSSLNSLLVVDVLSVLQTSQLLSLLSLVLCVVDVDPVCRDSSNSSVSNLSSLVSLLVCLVVCFRQRNTGRSHGPSPPPDNVSSVVSNVLSCCLNPPPGSVSNVCSRPNPPDPDDDPDPDPDD

Nearest PDB structures (foldseek):
  5eom-assembly6_G  TM=7.766E-01  e=3.357E-17  Homo sapiens
  5eom-assembly4_E  TM=7.590E-01  e=4.094E-17  Homo sapiens
  5eog-assembly2_B  TM=7.680E-01  e=7.807E-17  Homo sapiens
  8gjy-assembly1_A  TM=6.625E-01  e=1.838E-14  Stylophora pistillata
  5eom-assembly9_J  TM=7.385E-01  e=8.204E-09  Homo sapiens